Protein AF-A0A8X6M8C4-F1 (afdb_monomer)

Secondary structure (DSSP, 8-state):
--HHHHHHHHHHHHHTT--TTS-HHHHHHHHHHHHHHHHHHHHHHHHHHHHHHHHHHHHHHHHHHHHHHHHHHHHHHHHHHHHHHHHHHHHHHHHHHHHHHHHHHHHHHHHHHTT-GGGTTS-HHHHHHHHHHHHHHHHHHHHHHHHHHHHHHHHHHHHHS--GGG----HHHHHHHHHHHHHHHHHHHHHHHHHHHHHHHHHHHHHHHHHHHHHHHHHHHHHHHHHHHHHHHHHHHHHHHGGG-TTSHHHHHHHHTTHHHHHHHHHHHHHHHHHHHHHHHHHHHHHHHHHHHHHHHHHHHHHHHHHHHHHHHHHHHHHHHHHHHHHHHHHHHHHHHHHHHHHHHHHHHTTTGGGTSS-------HHHHHHHHHHHHHHHHHHHHHHHHHHHHHHHHHHHHHHHHHHHHHHHHHHHHHHHHHHHHHHHHHHHHHHHHHHHHHHHHHHHHHHHHHHHHHHHHHHHHHHHHHHHHHHHHHHHHHHHHHHHHHHHHHHHHHHT--------------PPP--PPPPP-

Solvent-accessible surface area (backbone atoms only — not comparable to full-atom values): 29211 Å² total; per-residue (Å²): 132,65,68,64,63,55,51,51,52,47,49,51,31,53,75,73,72,43,72,76,82,55,58,64,78,61,48,50,55,54,54,50,50,53,49,53,53,50,50,53,49,51,53,50,52,49,52,52,49,53,52,50,52,49,52,54,52,50,52,52,48,54,51,50,52,52,52,50,53,50,52,55,53,48,52,56,50,50,54,50,51,53,55,50,51,51,51,50,50,50,50,50,52,53,50,49,52,53,50,49,50,52,52,47,52,52,50,42,50,54,38,44,74,73,68,44,59,91,46,54,89,46,55,69,70,54,39,51,51,50,52,51,52,52,49,52,53,51,48,53,50,50,52,51,51,51,50,49,50,50,52,52,51,47,53,52,46,59,71,72,68,64,56,88,85,64,80,64,75,53,69,62,62,56,51,50,54,52,50,53,51,53,53,53,55,49,51,53,50,49,53,51,51,54,51,50,51,53,52,50,52,56,52,50,54,53,53,52,51,51,51,50,54,51,54,50,51,54,50,53,51,52,52,50,51,53,51,51,51,51,50,52,54,49,52,54,51,51,56,66,66,41,80,81,54,90,83,65,52,69,62,58,46,49,61,70,70,42,53,57,56,52,50,51,49,52,50,50,54,49,51,52,51,51,50,52,50,53,50,51,51,55,48,51,51,51,55,50,53,51,51,50,53,52,51,51,53,53,50,55,47,51,51,53,51,50,52,52,50,52,50,53,49,52,53,52,50,53,52,49,53,52,50,51,52,49,50,54,51,47,54,50,47,54,54,49,50,52,51,48,50,53,50,56,45,49,70,58,40,76,74,50,61,90,72,64,80,81,69,80,80,90,68,95,50,74,70,59,59,52,52,55,50,51,52,50,52,51,53,49,52,51,50,54,51,49,53,51,50,51,52,52,51,51,53,51,51,52,52,50,50,55,50,54,48,53,51,50,52,52,51,51,52,52,50,53,50,53,54,47,52,54,51,53,52,50,51,52,50,54,48,52,52,51,53,52,50,50,52,52,51,52,51,51,53,51,52,54,49,50,52,49,52,54,49,52,53,51,50,51,52,50,53,50,50,52,50,52,51,52,49,55,50,50,56,49,51,50,51,53,50,51,52,50,52,54,48,51,51,52,53,52,50,51,51,53,57,59,71,71,54,77,96,74,83,88,84,86,87,81,92,76,90,81,86,84,81,88,82,84,80,84,87,81,132

InterPro domains:
  IPR052825 Coiled-coil domain-containing protein Prefoldin subunit beta-like [PTHR34479] (3-333)

Organism: NCBI:txid2747483

Sequence (525 aa):
MNEDEWDEILQRFREEGLDPNLPDDRKLLYVWRWLVDAETNCISLRHQLDKLSRRQSDELEEIRSCMEQMCNAWEVKVSKLEEENKRFQEQLNFSGQNSGKIVSQEINQMVIEEGLSDIVDLGVIEQFSYLLDMRTRLQTKLEQETALRRKCEQLIRISSNLPDCLKLSSPYIQRILDRQKDEYEEEIRHQQETMKHVKEQLKQVHEDELQRLTAENDRLSSELSKLSQKLQELVTHVAKQQEKDTTCLPWVQHILDGNHENEMKSLKEEVERLKNYCQEQQKQIREQCETVRILERTNKQLEIDNETLAFKLSESLAQFDELEDQLRREATRVRRESLYNKIASKESNAKNINKILDNRPNTQDPAFGDQVKQLKEESSTLKEQLESVQQQLEIMSMKYQQHKERYREKIYRLRDLQDQEHREWKERFENCDKELAILRDMLSREQEWRVQVEADCRKLKNDNQMLKNGILEKEKNERDNQYEVSAIQRDVEKLKSATSRPPTTTSSPSRRHSVWPVISYPKKW

Nearest PDB structures (foldseek):
  3ja6-assembly1_I  TM=2.846E-01  e=4.404E+00  Escherichia coli

Mean predicted aligned error: 22.0 Å

Radius of gyration: 56.9 Å; Cα contacts (8 Å, |Δi|>4): 26; chains: 1; bounding box: 124×78×182 Å

pLDDT: mean 82.66, std 15.98, range [33.78, 97.75]

Structure (mmCIF, N/CA/C/O backbone):
data_AF-A0A8X6M8C4-F1
#
_entry.id   AF-A0A8X6M8C4-F1
#
loop_
_atom_site.group_PDB
_atom_site.id
_atom_site.type_symbol
_atom_site.label_atom_id
_atom_site.label_alt_id
_atom_site.label_comp_id
_atom_site.label_asym_id
_atom_site.label_entity_id
_atom_site.label_seq_id
_atom_site.pdbx_PDB_ins_code
_atom_site.Cartn_x
_atom_site.Cartn_y
_atom_site.Cartn_z
_atom_site.occupancy
_atom_site.B_iso_or_equiv
_atom_site.auth_seq_id
_atom_site.auth_comp_id
_atom_site.auth_asym_id
_atom_site.auth_atom_id
_atom_site.pdbx_PDB_model_num
ATOM 1 N N . MET A 1 1 ? 39.077 9.158 -59.343 1.00 49.88 1 MET A N 1
ATOM 2 C CA . MET A 1 1 ? 38.171 10.201 -58.830 1.00 49.88 1 MET A CA 1
ATOM 3 C C . MET A 1 1 ? 36.790 9.753 -59.232 1.00 49.88 1 MET A C 1
ATOM 5 O O . MET A 1 1 ? 36.618 9.460 -60.409 1.00 49.88 1 MET A O 1
ATOM 9 N N . ASN A 1 2 ? 35.910 9.526 -58.259 1.00 55.56 2 ASN A N 1
ATOM 10 C CA . ASN A 1 2 ? 34.570 9.010 -58.525 1.00 55.56 2 ASN A CA 1
ATOM 11 C C . ASN A 1 2 ? 33.820 10.042 -59.372 1.00 55.56 2 ASN A C 1
ATOM 13 O O . ASN A 1 2 ? 33.801 11.214 -59.002 1.00 55.56 2 ASN A O 1
ATOM 17 N N . GLU A 1 3 ? 33.242 9.623 -60.501 1.00 69.06 3 GLU A N 1
ATOM 18 C CA . GLU A 1 3 ? 32.395 10.487 -61.344 1.00 69.06 3 GL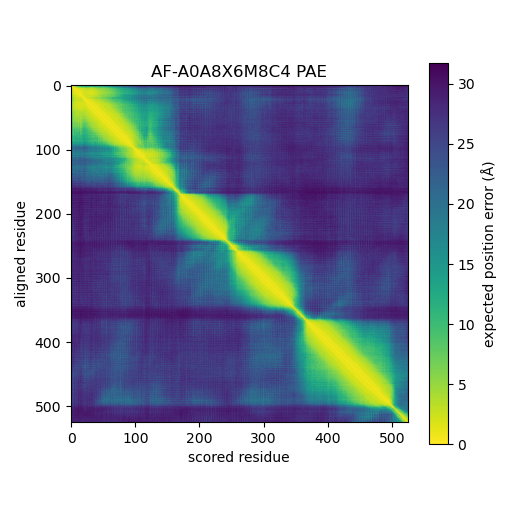U A CA 1
ATOM 19 C C . GLU A 1 3 ? 31.280 11.150 -60.507 1.00 69.06 3 GLU A C 1
ATOM 21 O O . GLU A 1 3 ? 30.961 12.318 -60.719 1.00 69.06 3 GLU A O 1
ATOM 26 N N . ASP A 1 4 ? 30.835 10.462 -59.451 1.00 78.12 4 ASP A N 1
ATOM 27 C CA . ASP A 1 4 ? 29.847 10.916 -58.470 1.00 78.12 4 ASP A CA 1
ATOM 28 C C . ASP A 1 4 ? 30.204 12.249 -57.776 1.00 78.12 4 ASP A C 1
ATOM 30 O O . ASP A 1 4 ? 29.353 13.127 -57.651 1.00 78.12 4 ASP A O 1
ATOM 34 N N . GLU A 1 5 ? 31.461 12.456 -57.357 1.00 85.75 5 GLU A N 1
ATOM 35 C CA . GLU A 1 5 ? 31.873 13.688 -56.652 1.00 85.75 5 GLU A CA 1
ATOM 36 C C . GLU A 1 5 ? 31.852 14.903 -57.587 1.00 85.75 5 GLU A C 1
ATOM 38 O O . GLU A 1 5 ? 31.554 16.031 -57.186 1.00 85.75 5 GLU A O 1
ATOM 43 N N . TRP A 1 6 ? 32.177 14.675 -58.860 1.00 86.69 6 TRP A N 1
ATOM 44 C CA . TRP A 1 6 ? 32.171 15.724 -59.869 1.00 86.69 6 TRP A CA 1
ATOM 45 C C . TRP A 1 6 ? 30.744 16.107 -60.261 1.00 86.69 6 TRP A C 1
ATOM 47 O O . TRP A 1 6 ? 30.437 17.296 -60.384 1.00 86.69 6 TRP A O 1
ATOM 57 N N . ASP A 1 7 ? 29.859 15.120 -60.386 1.00 90.88 7 ASP A N 1
ATOM 58 C CA . ASP A 1 7 ? 28.442 15.345 -60.652 1.00 90.88 7 ASP A CA 1
ATOM 59 C C . ASP A 1 7 ? 27.751 16.096 -59.506 1.00 90.88 7 ASP A C 1
ATOM 61 O O . ASP A 1 7 ? 26.951 16.996 -59.776 1.00 90.88 7 ASP A O 1
ATOM 65 N N . GLU A 1 8 ? 28.107 15.821 -58.247 1.00 91.81 8 GLU A N 1
ATOM 66 C CA . GLU A 1 8 ? 27.631 16.577 -57.079 1.00 91.81 8 GLU A CA 1
ATOM 67 C C . GLU A 1 8 ? 28.082 18.041 -57.104 1.00 91.81 8 GLU A C 1
ATOM 69 O O . GLU A 1 8 ? 27.281 18.950 -56.859 1.00 91.81 8 GLU A O 1
ATOM 74 N N . ILE A 1 9 ? 29.346 18.302 -57.454 1.00 92.50 9 ILE A N 1
ATOM 75 C CA . ILE A 1 9 ? 29.844 19.673 -57.607 1.00 92.50 9 ILE A CA 1
ATOM 76 C C . ILE A 1 9 ? 29.062 20.373 -58.722 1.00 92.50 9 ILE A C 1
ATOM 78 O O . ILE A 1 9 ? 28.508 21.447 -58.496 1.00 92.50 9 ILE A O 1
ATOM 82 N N . LEU A 1 10 ? 28.946 19.767 -59.907 1.00 92.81 10 LEU A N 1
ATOM 83 C CA . LEU A 1 10 ? 28.202 20.357 -61.025 1.00 92.81 10 LEU A CA 1
ATOM 84 C C . LEU A 1 10 ? 26.720 20.579 -60.692 1.00 92.81 10 LEU A C 1
ATOM 86 O O . LEU A 1 10 ? 26.132 21.569 -61.132 1.00 92.81 10 LEU A O 1
ATOM 90 N N . GLN A 1 11 ? 26.118 19.686 -59.910 1.00 94.31 11 GLN A N 1
ATOM 91 C CA . GLN A 1 11 ? 24.755 19.823 -59.415 1.00 94.31 11 GLN A CA 1
ATOM 92 C C . GLN A 1 11 ? 24.616 21.034 -58.488 1.00 94.31 11 GLN A C 1
ATOM 94 O O . GLN A 1 11 ? 23.728 21.859 -58.699 1.00 94.31 11 GLN A O 1
ATOM 99 N N . ARG A 1 12 ? 25.544 21.217 -57.547 1.00 94.69 12 ARG A N 1
ATOM 100 C CA . ARG A 1 12 ? 25.562 22.381 -56.655 1.00 94.69 12 ARG A CA 1
ATOM 101 C C . ARG A 1 12 ? 25.794 23.698 -57.401 1.00 94.69 12 ARG A C 1
ATOM 103 O O . ARG A 1 12 ? 25.181 24.709 -57.071 1.00 94.69 12 ARG A O 1
ATOM 110 N N . PHE A 1 13 ? 26.607 23.691 -58.462 1.00 95.75 13 PHE A N 1
ATOM 111 C CA . PHE A 1 13 ? 26.746 24.849 -59.359 1.00 95.75 13 PHE A CA 1
ATOM 112 C C . PHE A 1 13 ? 25.403 25.224 -59.997 1.00 95.75 13 PHE A C 1
ATOM 114 O O . PHE A 1 13 ? 25.041 26.400 -60.002 1.00 95.75 13 PHE A O 1
ATOM 121 N N . ARG A 1 14 ? 24.637 24.234 -60.483 1.00 95.88 14 ARG A N 1
ATOM 122 C CA . ARG A 1 14 ? 23.291 24.467 -61.032 1.00 95.88 14 ARG A CA 1
ATOM 123 C C . ARG A 1 14 ? 22.335 25.030 -59.979 1.00 95.88 14 ARG A C 1
ATOM 125 O O . ARG A 1 14 ? 21.575 25.942 -60.291 1.00 95.88 14 ARG A O 1
ATOM 132 N N . GLU A 1 15 ? 22.389 24.517 -58.753 1.00 96.00 15 GLU A N 1
ATOM 133 C CA . GLU A 1 15 ? 21.540 24.962 -57.638 1.00 96.00 15 GLU A CA 1
ATOM 134 C C . GLU A 1 15 ? 21.829 26.404 -57.209 1.00 96.00 15 GLU A C 1
ATOM 136 O O . GLU A 1 15 ? 20.904 27.151 -56.894 1.00 96.00 15 GLU A O 1
ATOM 141 N N . GLU A 1 16 ? 23.089 26.834 -57.274 1.00 94.81 16 GLU A N 1
ATOM 142 C CA . GLU A 1 16 ? 23.485 28.218 -56.990 1.00 94.81 16 GLU A CA 1
ATOM 143 C C . GLU A 1 16 ? 23.365 29.159 -58.203 1.00 94.81 16 GLU A C 1
ATOM 145 O O . GLU A 1 16 ? 23.693 30.344 -58.110 1.00 94.81 16 GLU A O 1
ATOM 150 N N . GLY A 1 17 ? 22.873 28.660 -59.344 1.00 95.69 17 GLY A N 1
ATOM 151 C CA . GLY A 1 17 ? 22.690 29.444 -60.568 1.00 95.69 17 GLY A CA 1
ATOM 152 C C . GLY A 1 17 ? 24.000 29.815 -61.276 1.00 95.69 17 GLY A C 1
ATOM 153 O O . GLY A 1 17 ? 24.044 30.801 -62.014 1.00 95.69 17 GLY A O 1
ATOM 154 N N . LEU A 1 18 ? 25.069 29.052 -61.047 1.00 95.12 18 LEU A N 1
ATOM 155 C CA . LEU A 1 18 ? 26.379 29.224 -61.672 1.00 95.12 18 LEU A CA 1
ATOM 156 C C . LEU A 1 18 ? 26.489 28.364 -62.943 1.00 95.12 18 LEU A C 1
ATOM 158 O O . LEU A 1 18 ? 25.994 27.239 -62.989 1.00 95.12 18 LEU A O 1
ATOM 162 N N . ASP A 1 19 ? 27.162 28.874 -63.980 1.00 94.25 19 ASP A N 1
ATOM 163 C CA . ASP A 1 19 ? 27.340 28.146 -65.246 1.00 94.25 19 ASP A CA 1
ATOM 164 C C . ASP A 1 19 ? 28.272 26.922 -65.065 1.00 94.25 19 ASP A C 1
ATOM 166 O O . ASP A 1 19 ? 29.453 27.092 -64.734 1.00 94.25 19 ASP A O 1
ATOM 170 N N . PRO A 1 20 ? 27.795 25.684 -65.317 1.00 92.12 20 PRO A N 1
ATOM 171 C CA . PRO A 1 20 ? 28.604 24.470 -65.205 1.00 92.12 20 PRO A CA 1
ATOM 172 C C . PRO A 1 20 ? 29.769 24.408 -66.202 1.00 92.12 20 PRO A C 1
ATOM 174 O O . PRO A 1 20 ? 30.686 23.609 -66.014 1.00 92.12 20 PRO A O 1
ATOM 177 N N . ASN A 1 21 ? 29.762 25.231 -67.255 1.00 93.75 21 ASN A N 1
ATOM 178 C CA . ASN A 1 21 ? 30.803 25.260 -68.287 1.00 93.75 21 ASN A CA 1
ATOM 179 C C . ASN A 1 21 ? 31.911 26.291 -68.018 1.00 93.75 21 ASN A C 1
ATOM 181 O O . ASN A 1 21 ? 32.753 26.532 -68.885 1.00 93.75 21 ASN A O 1
ATOM 185 N N . LEU A 1 22 ? 31.941 26.899 -66.827 1.00 92.75 22 LEU A N 1
ATOM 186 C CA . LEU A 1 22 ? 33.013 27.815 -66.437 1.00 92.75 22 LEU A CA 1
ATOM 187 C C . LEU A 1 22 ? 34.406 27.155 -66.539 1.00 92.75 22 LEU A C 1
ATOM 189 O O . LEU A 1 22 ? 34.534 25.962 -66.244 1.00 92.75 22 LEU A O 1
ATOM 193 N N . PRO A 1 23 ? 35.460 27.926 -66.884 1.00 94.50 23 PRO A N 1
ATOM 194 C CA . PRO A 1 23 ? 36.840 27.457 -66.790 1.00 94.50 23 PRO A CA 1
ATOM 195 C C . PRO A 1 23 ? 37.163 26.979 -65.372 1.00 94.50 23 PRO A C 1
ATOM 197 O O . PRO A 1 23 ? 36.704 27.586 -64.397 1.00 94.50 23 PRO A O 1
ATOM 200 N N . ASP A 1 24 ? 37.984 25.939 -65.251 1.00 92.38 24 ASP A N 1
ATOM 201 C CA . ASP A 1 24 ? 38.267 25.283 -63.968 1.00 92.38 24 ASP A CA 1
ATOM 202 C C . ASP A 1 24 ? 38.827 26.249 -62.912 1.00 92.38 24 ASP A C 1
ATOM 204 O O . ASP A 1 24 ? 38.410 26.199 -61.756 1.00 92.38 24 ASP A O 1
ATOM 208 N N . ASP A 1 25 ? 39.644 27.228 -63.315 1.00 93.69 25 ASP A N 1
ATOM 209 C CA . ASP A 1 25 ? 40.173 28.271 -62.422 1.00 93.69 25 ASP A CA 1
ATOM 210 C C . ASP A 1 25 ? 39.065 29.096 -61.745 1.00 93.69 25 ASP A C 1
ATOM 212 O O . ASP A 1 25 ? 39.191 29.524 -60.597 1.00 93.69 25 ASP A O 1
ATOM 216 N N . ARG A 1 26 ? 37.949 29.330 -62.450 1.00 92.56 26 ARG A N 1
ATOM 217 C CA . ARG A 1 26 ? 36.786 30.046 -61.907 1.00 92.56 26 ARG A CA 1
ATOM 218 C C . ARG A 1 26 ? 35.949 29.138 -61.020 1.00 92.56 26 ARG A C 1
ATOM 220 O O . ARG A 1 26 ? 35.505 29.595 -59.971 1.00 92.56 26 ARG A O 1
ATOM 227 N N . LYS A 1 27 ? 35.761 27.871 -61.403 1.00 92.62 27 LYS A N 1
ATOM 228 C CA . LYS A 1 27 ? 35.051 26.880 -60.578 1.00 92.62 27 LYS A CA 1
ATOM 229 C C . LYS A 1 27 ? 35.750 26.667 -59.239 1.00 92.62 27 LYS A C 1
ATOM 231 O O . LYS A 1 27 ? 35.093 26.662 -58.201 1.00 92.62 27 LYS A O 1
ATOM 236 N N . LEU A 1 28 ? 37.079 26.584 -59.256 1.00 94.69 28 LEU A N 1
ATOM 237 C CA . LEU A 1 28 ? 37.895 26.395 -58.063 1.00 94.69 28 LEU A CA 1
ATOM 238 C C . LEU A 1 28 ? 37.672 27.502 -57.021 1.00 94.69 28 LEU A C 1
ATOM 240 O O . LEU A 1 28 ? 37.612 27.206 -55.833 1.00 94.69 28 LEU A O 1
ATOM 244 N N . LEU A 1 29 ? 37.475 28.757 -57.445 1.00 95.56 29 LEU A N 1
ATOM 245 C CA . LEU A 1 29 ? 37.179 29.868 -56.530 1.00 95.56 29 LEU A CA 1
ATOM 246 C C . LEU A 1 29 ? 35.836 29.700 -55.802 1.00 95.56 29 LEU A C 1
ATOM 248 O O . LEU A 1 29 ? 35.748 30.009 -54.614 1.00 95.56 29 LEU A O 1
ATOM 252 N N . TYR A 1 30 ? 34.797 29.211 -56.488 1.00 95.38 30 TYR A N 1
ATOM 253 C CA . TYR A 1 30 ? 33.492 28.956 -55.865 1.00 95.38 30 TYR A CA 1
ATOM 254 C C . TYR A 1 30 ? 33.553 27.767 -54.911 1.00 95.38 30 TYR A C 1
ATOM 256 O O . TYR A 1 30 ? 33.096 27.879 -53.777 1.00 95.38 30 TYR A O 1
ATOM 264 N N . VAL A 1 31 ? 34.194 26.672 -55.328 1.00 95.44 31 VAL A N 1
ATOM 265 C CA . VAL A 1 31 ? 34.396 25.496 -54.469 1.00 95.44 31 VAL A CA 1
ATOM 266 C C . VAL A 1 31 ? 35.203 25.867 -53.223 1.00 95.44 31 VAL A C 1
ATOM 268 O O . VAL A 1 31 ? 34.833 25.480 -52.118 1.00 95.44 31 VAL A O 1
ATOM 271 N N . TRP A 1 32 ? 36.256 26.678 -53.370 1.00 96.56 32 TRP A N 1
ATOM 272 C CA . TRP A 1 32 ? 37.029 27.188 -52.237 1.00 96.56 32 TRP A CA 1
ATOM 273 C C . TRP A 1 32 ? 36.177 28.039 -51.294 1.00 96.56 32 TRP A C 1
ATOM 275 O O . TRP A 1 32 ? 36.243 27.869 -50.079 1.00 96.56 32 TRP A O 1
ATOM 285 N N . ARG A 1 33 ? 35.330 28.924 -51.831 1.00 97.25 33 ARG A N 1
ATOM 286 C CA . ARG A 1 33 ? 34.402 29.711 -51.013 1.00 97.25 33 ARG A CA 1
ATOM 287 C C . ARG A 1 33 ? 33.429 28.813 -50.246 1.00 97.25 33 ARG A C 1
ATOM 289 O O . ARG A 1 33 ? 33.268 29.011 -49.049 1.00 97.25 33 ARG A O 1
ATOM 296 N N . TRP A 1 34 ? 32.836 27.808 -50.891 1.00 96.00 34 TRP A N 1
ATOM 297 C CA . TRP A 1 34 ? 31.955 26.853 -50.212 1.00 96.00 34 TRP A CA 1
ATOM 298 C C . TRP A 1 34 ? 32.667 26.070 -49.120 1.00 96.00 34 TRP A C 1
ATOM 300 O O . TRP A 1 34 ? 32.068 25.821 -48.077 1.00 96.00 34 TRP A O 1
ATOM 310 N N . LEU A 1 35 ? 33.927 25.693 -49.346 1.00 95.75 35 LEU A N 1
ATOM 311 C CA . LEU A 1 35 ? 34.750 25.027 -48.343 1.00 95.75 35 LEU A CA 1
ATOM 312 C C . LEU A 1 35 ? 34.944 25.928 -47.115 1.00 95.75 35 LEU A C 1
ATOM 314 O O . LEU A 1 35 ? 34.707 25.483 -45.997 1.00 95.75 35 LEU A O 1
ATOM 318 N N . VAL A 1 36 ? 35.307 27.198 -47.320 1.00 97.19 36 VAL A N 1
ATOM 319 C CA . VAL A 1 36 ? 35.497 28.178 -46.235 1.00 97.19 36 VAL A CA 1
ATOM 320 C C . VAL A 1 36 ? 34.183 28.473 -45.501 1.00 97.19 36 VAL A C 1
ATOM 322 O O . VAL A 1 36 ? 34.164 28.548 -44.270 1.00 97.19 36 VAL A O 1
ATOM 325 N N . ASP A 1 37 ? 33.069 28.600 -46.226 1.00 96.75 37 ASP A N 1
ATOM 326 C CA . ASP A 1 37 ? 31.739 28.794 -45.638 1.00 96.75 37 ASP A CA 1
ATOM 327 C C . ASP A 1 37 ? 31.329 27.563 -44.808 1.00 96.75 37 ASP A C 1
ATOM 329 O O . ASP A 1 37 ? 30.840 27.695 -43.684 1.00 96.75 37 ASP A O 1
ATOM 333 N N . ALA A 1 38 ? 31.576 26.354 -45.321 1.00 95.44 38 ALA A N 1
ATOM 334 C CA . ALA A 1 38 ? 31.324 25.106 -44.608 1.00 95.44 38 ALA A CA 1
ATOM 335 C C . ALA A 1 38 ? 32.206 24.972 -43.358 1.00 95.44 38 ALA A C 1
ATOM 337 O O . ALA A 1 38 ? 31.701 24.604 -42.300 1.00 95.44 38 ALA A O 1
ATOM 338 N N . GLU A 1 39 ? 33.491 25.322 -43.441 1.00 96.94 39 GLU A N 1
ATOM 339 C CA . GLU A 1 39 ? 34.407 25.336 -42.297 1.00 96.94 39 GLU A CA 1
ATOM 340 C C . GLU A 1 39 ? 33.929 26.319 -41.219 1.00 96.94 39 GLU A C 1
ATOM 342 O O . GLU A 1 39 ? 33.811 25.954 -40.048 1.00 96.94 39 GLU A O 1
ATOM 347 N N . THR A 1 40 ? 33.554 27.536 -41.618 1.00 96.62 40 THR A N 1
ATOM 348 C CA . THR A 1 40 ? 33.015 28.560 -40.710 1.00 96.62 40 THR A CA 1
ATOM 349 C C . THR A 1 40 ? 31.722 28.084 -40.039 1.00 96.62 40 THR A C 1
ATOM 351 O O . THR A 1 40 ? 31.548 28.247 -38.827 1.00 96.62 40 THR A O 1
ATOM 354 N N . ASN A 1 41 ? 30.833 27.434 -40.795 1.00 96.50 41 ASN A N 1
ATOM 355 C CA . ASN A 1 41 ? 29.603 26.843 -40.269 1.00 96.50 41 ASN A CA 1
ATOM 356 C C . ASN A 1 41 ? 29.891 25.703 -39.285 1.00 96.50 41 ASN A C 1
ATOM 358 O O . ASN A 1 41 ? 29.293 25.668 -38.211 1.00 96.50 41 ASN A O 1
ATOM 362 N N . CYS A 1 42 ? 30.837 24.813 -39.593 1.00 96.00 42 CYS A N 1
ATOM 363 C CA . CYS A 1 42 ? 31.264 23.741 -38.694 1.00 96.00 42 CYS A CA 1
ATOM 364 C C . CYS A 1 42 ? 31.842 24.290 -37.382 1.00 96.00 42 CYS A C 1
ATOM 366 O O . CYS A 1 42 ? 31.505 23.790 -36.309 1.00 96.00 42 CYS A O 1
ATOM 368 N N . ILE A 1 43 ? 32.660 25.346 -37.439 1.00 96.62 43 ILE A N 1
ATOM 369 C CA . ILE A 1 43 ? 33.202 26.017 -36.247 1.00 96.62 43 ILE A CA 1
ATOM 370 C C . ILE A 1 43 ? 32.071 26.633 -35.410 1.00 96.62 43 ILE A C 1
ATOM 372 O O . ILE A 1 43 ? 32.034 26.454 -34.191 1.00 96.62 43 ILE A O 1
ATOM 376 N N . SER A 1 44 ? 31.122 27.318 -36.054 1.00 96.31 44 SER A N 1
ATOM 377 C CA . SER A 1 44 ? 29.961 27.922 -35.385 1.00 96.31 44 SER A CA 1
ATOM 378 C C . SER A 1 44 ? 29.073 26.870 -34.713 1.00 96.31 44 SER A C 1
ATOM 380 O O . SER A 1 44 ? 28.738 27.002 -33.534 1.00 96.31 44 SER A O 1
ATOM 382 N N . LEU A 1 45 ? 28.749 25.784 -35.421 1.00 94.19 45 LEU A N 1
ATOM 383 C CA . LEU A 1 45 ? 27.963 24.671 -34.887 1.00 94.19 45 LEU A CA 1
ATOM 384 C C . LEU A 1 45 ? 28.679 23.980 -33.726 1.00 94.19 45 LEU A C 1
ATOM 386 O O . LEU A 1 45 ? 28.045 23.680 -32.717 1.00 94.19 45 LEU A O 1
ATOM 390 N N . ARG A 1 46 ? 30.000 23.793 -33.816 1.00 95.38 46 ARG A N 1
ATOM 391 C CA . ARG A 1 46 ? 30.803 23.256 -32.711 1.00 95.38 46 ARG A CA 1
ATOM 392 C C . ARG A 1 46 ? 30.726 24.152 -31.477 1.00 95.38 46 ARG A C 1
ATOM 394 O O . ARG A 1 46 ? 30.498 23.654 -30.382 1.00 95.38 46 ARG A O 1
ATOM 401 N N . HIS A 1 47 ? 30.823 25.470 -31.648 1.00 96.75 47 HIS A N 1
ATOM 402 C CA . HIS A 1 47 ? 30.674 26.411 -30.539 1.00 96.75 47 HIS A CA 1
ATOM 403 C C . HIS A 1 47 ? 29.264 26.384 -29.920 1.00 96.75 47 HIS A C 1
ATOM 405 O O . HIS A 1 47 ? 29.116 26.476 -28.700 1.00 96.75 47 HIS A O 1
ATOM 411 N N . GLN A 1 48 ? 28.216 26.235 -30.739 1.00 95.00 48 GLN A N 1
ATOM 412 C CA . GLN A 1 48 ? 26.844 26.070 -30.247 1.00 95.00 48 GLN A CA 1
ATOM 413 C C . GLN A 1 48 ? 26.668 24.760 -29.473 1.00 95.00 48 GLN A C 1
ATOM 415 O O . GLN A 1 48 ? 26.051 24.771 -28.408 1.00 95.00 48 GLN A O 1
ATOM 420 N N . LEU A 1 49 ? 27.246 23.662 -29.967 1.00 92.06 49 LEU A N 1
ATOM 421 C CA . LEU A 1 49 ? 27.247 22.366 -29.294 1.00 92.06 49 LEU A CA 1
ATOM 422 C C . LEU A 1 49 ? 27.961 22.450 -27.937 1.00 92.06 49 LEU A C 1
ATOM 424 O O . LEU A 1 49 ? 27.401 22.026 -26.929 1.00 92.06 49 LEU A O 1
ATOM 428 N N . ASP A 1 50 ? 29.133 23.087 -27.883 1.00 95.62 50 ASP A N 1
ATOM 429 C CA . ASP A 1 50 ? 29.869 23.315 -26.635 1.00 95.62 50 ASP A CA 1
ATOM 430 C C . ASP A 1 50 ? 29.051 24.160 -25.645 1.00 95.62 50 ASP A C 1
ATOM 432 O O . ASP A 1 50 ? 29.022 23.883 -24.445 1.00 95.62 50 ASP A O 1
ATOM 436 N N . LYS A 1 51 ? 28.344 25.187 -26.132 1.00 96.44 51 LYS A N 1
ATOM 437 C CA . LYS A 1 51 ? 27.473 26.029 -25.301 1.00 96.44 51 LYS A CA 1
ATOM 438 C C . LYS A 1 51 ? 26.279 25.252 -24.743 1.00 96.44 51 LYS A C 1
ATOM 440 O O . LYS A 1 51 ? 25.925 25.457 -23.584 1.00 96.44 51 LYS A O 1
ATOM 445 N N . LEU A 1 52 ? 25.657 24.388 -25.546 1.00 91.44 52 LEU A N 1
ATOM 446 C CA . LEU A 1 52 ? 24.568 23.517 -25.097 1.00 91.44 52 LEU A CA 1
ATOM 447 C C . LEU A 1 52 ? 25.064 22.482 -24.086 1.00 91.44 52 LEU A C 1
ATOM 449 O O . LEU A 1 52 ? 24.428 22.306 -23.054 1.00 91.44 52 LEU A O 1
ATOM 453 N N . SER A 1 53 ? 26.225 21.872 -24.330 1.00 90.12 53 SER A N 1
ATOM 454 C CA . SER A 1 53 ? 26.839 20.919 -23.402 1.00 90.12 53 SER A CA 1
ATOM 455 C C . SER A 1 53 ? 27.154 21.558 -22.045 1.00 90.12 53 SER A C 1
ATOM 457 O O . SER A 1 53 ? 26.864 20.958 -21.013 1.00 90.12 53 SER A O 1
ATOM 459 N N . ARG A 1 54 ? 27.663 22.799 -22.024 1.00 95.31 54 ARG A N 1
ATOM 460 C CA . ARG A 1 54 ? 27.866 23.549 -20.771 1.00 95.31 54 ARG A CA 1
ATOM 461 C C . ARG A 1 54 ? 26.553 23.820 -20.044 1.00 95.31 54 ARG A C 1
ATOM 463 O O . ARG A 1 54 ? 26.464 23.510 -18.867 1.00 95.31 54 ARG A O 1
ATOM 470 N N . ARG A 1 55 ? 25.521 24.302 -20.748 1.00 89.44 55 ARG A N 1
ATOM 471 C CA . ARG A 1 55 ? 24.192 24.526 -20.148 1.00 89.44 55 ARG A CA 1
ATOM 472 C C . ARG A 1 55 ? 23.608 23.254 -19.545 1.00 89.44 55 ARG A C 1
ATOM 474 O O . ARG A 1 55 ? 23.134 23.285 -18.422 1.00 89.44 55 ARG A O 1
ATOM 481 N N . GLN A 1 56 ? 23.693 22.138 -20.264 1.00 82.62 56 GLN A N 1
ATOM 482 C CA . GLN A 1 56 ? 23.243 20.846 -19.756 1.00 82.62 56 GLN A CA 1
ATOM 483 C C . GLN A 1 56 ? 24.043 20.418 -18.515 1.00 82.62 56 GLN A C 1
ATOM 485 O O . GLN A 1 56 ? 23.475 19.874 -17.574 1.00 82.62 56 GLN A O 1
ATOM 490 N N . SER A 1 57 ? 25.357 20.661 -18.495 1.00 90.88 57 SER A N 1
ATOM 491 C CA . SER A 1 57 ? 26.193 20.393 -17.321 1.00 90.88 57 SER A CA 1
ATOM 492 C C . SER A 1 57 ? 25.791 21.249 -16.117 1.00 90.88 57 SER A C 1
ATOM 494 O O . SER A 1 57 ? 25.760 20.727 -15.004 1.00 90.88 57 SER A O 1
ATOM 496 N N . ASP A 1 58 ? 25.476 22.527 -16.336 1.00 92.69 58 ASP A N 1
ATOM 497 C CA . ASP A 1 58 ? 25.029 23.454 -15.292 1.00 92.69 58 ASP A CA 1
ATOM 498 C C . ASP A 1 58 ? 23.653 23.033 -14.739 1.00 92.69 58 ASP A C 1
ATOM 500 O O . ASP A 1 58 ? 23.487 22.909 -13.528 1.00 92.69 58 ASP A O 1
ATOM 504 N N . GLU A 1 59 ? 22.694 22.696 -15.610 1.00 86.19 59 GLU A N 1
ATOM 505 C CA . GLU A 1 59 ? 21.369 22.185 -15.218 1.00 86.19 59 GLU A CA 1
ATOM 506 C C . GLU A 1 59 ? 21.471 20.882 -14.404 1.00 86.19 59 GLU A C 1
ATOM 508 O O . GLU A 1 59 ? 20.772 20.705 -13.405 1.00 86.19 59 GLU A O 1
ATOM 513 N N . LEU A 1 60 ? 22.371 19.967 -14.787 1.00 82.12 60 LEU A N 1
ATOM 514 C CA . LEU A 1 60 ? 22.616 18.741 -14.021 1.00 82.12 60 LEU A CA 1
ATOM 515 C C . LEU A 1 60 ? 23.218 19.025 -12.639 1.00 82.12 60 LEU A C 1
ATOM 517 O O . LEU A 1 60 ? 22.916 18.300 -11.692 1.00 82.12 60 LEU A O 1
ATOM 521 N N . GLU A 1 61 ? 24.057 20.052 -12.509 1.00 95.50 61 GLU A N 1
ATOM 522 C CA . GLU A 1 61 ? 24.611 20.468 -11.219 1.00 95.50 61 GLU A CA 1
ATOM 523 C C . GLU A 1 61 ? 23.540 21.098 -10.318 1.00 95.50 61 GLU A C 1
ATOM 525 O O . GLU A 1 61 ? 23.464 20.773 -9.133 1.00 95.50 61 GLU A O 1
ATOM 530 N N . GLU A 1 62 ? 22.649 21.920 -10.877 1.00 89.69 62 GLU A N 1
ATOM 531 C CA . GLU A 1 62 ? 21.503 22.476 -10.149 1.00 89.69 62 GLU A CA 1
ATOM 532 C C . GLU A 1 62 ? 20.560 21.374 -9.642 1.00 89.69 62 GLU A C 1
ATOM 534 O O . GLU A 1 62 ? 20.151 21.392 -8.477 1.00 89.69 62 GLU A O 1
ATOM 539 N N . ILE A 1 63 ? 20.263 20.373 -10.482 1.00 80.19 63 ILE A N 1
ATOM 540 C CA . ILE A 1 63 ? 19.457 19.210 -10.086 1.00 80.19 63 ILE A CA 1
ATOM 541 C C . ILE A 1 63 ? 20.152 18.432 -8.963 1.00 80.19 63 ILE A C 1
ATOM 543 O O . ILE A 1 63 ? 19.501 18.109 -7.967 1.00 80.19 63 ILE A O 1
ATOM 547 N N . ARG A 1 64 ? 21.464 18.166 -9.075 1.00 86.25 64 ARG A N 1
ATOM 548 C CA . ARG A 1 64 ? 22.242 17.507 -8.010 1.00 86.25 64 ARG A CA 1
ATOM 549 C C . ARG A 1 64 ? 22.158 18.277 -6.692 1.00 86.25 64 ARG A C 1
ATOM 551 O O . ARG A 1 64 ? 21.847 17.675 -5.667 1.00 86.25 64 ARG A O 1
ATOM 558 N N . SER A 1 65 ? 22.353 19.596 -6.727 1.00 93.00 65 SER A N 1
ATOM 559 C CA . SER A 1 65 ? 22.266 20.453 -5.539 1.00 93.00 65 SER A CA 1
ATOM 560 C C . SER A 1 65 ? 20.865 20.443 -4.914 1.00 93.00 65 SER A C 1
ATOM 562 O O . SER A 1 65 ? 20.724 20.357 -3.693 1.00 93.00 65 SER A O 1
ATOM 564 N N . CYS A 1 66 ? 19.808 20.469 -5.732 1.00 88.12 66 CYS A N 1
ATOM 565 C CA . CYS A 1 66 ? 18.427 20.373 -5.256 1.00 88.12 66 CYS A CA 1
ATOM 566 C C . CYS A 1 66 ? 18.138 19.014 -4.594 1.00 88.12 66 CYS A C 1
ATOM 568 O O . CYS A 1 66 ? 17.543 18.966 -3.513 1.00 88.12 66 CYS A O 1
ATOM 570 N N . MET A 1 67 ? 18.596 17.914 -5.201 1.00 75.62 67 MET A N 1
ATOM 571 C CA . MET A 1 67 ? 18.454 16.571 -4.629 1.00 75.62 67 MET A CA 1
ATOM 572 C C . MET A 1 67 ? 19.191 16.447 -3.294 1.00 75.62 67 MET A C 1
ATOM 574 O O . MET A 1 67 ? 18.624 15.918 -2.343 1.00 75.62 67 MET A O 1
ATOM 578 N N . GLU A 1 68 ? 20.408 16.982 -3.188 1.00 93.06 68 GLU A N 1
ATOM 579 C CA . GLU A 1 68 ? 21.180 16.979 -1.942 1.00 93.06 68 GLU A CA 1
ATOM 580 C C . GLU A 1 68 ? 20.462 17.751 -0.822 1.00 93.06 68 GLU A C 1
ATOM 582 O O . GLU A 1 68 ? 20.327 17.251 0.296 1.00 93.06 68 GLU A O 1
ATOM 587 N N . GLN A 1 69 ? 19.914 18.934 -1.120 1.00 90.44 69 GLN A N 1
ATOM 588 C CA . GLN A 1 69 ? 19.110 19.698 -0.158 1.00 90.44 69 GLN A CA 1
ATOM 589 C C . GLN A 1 69 ? 17.870 18.924 0.305 1.00 90.44 69 GLN A C 1
ATOM 591 O O . GLN A 1 69 ? 17.537 18.942 1.492 1.00 90.44 69 GLN A O 1
ATOM 596 N N . MET A 1 70 ? 17.197 18.229 -0.615 1.00 77.31 70 MET A N 1
ATOM 597 C CA . MET A 1 70 ? 16.038 17.403 -0.294 1.00 77.31 70 MET A CA 1
ATOM 598 C C . MET A 1 70 ? 16.430 16.218 0.599 1.00 77.31 70 MET A C 1
ATOM 600 O O . MET A 1 70 ? 15.771 16.004 1.615 1.00 77.31 70 MET A O 1
ATOM 604 N N . CYS A 1 71 ? 17.512 15.500 0.283 1.00 86.38 71 CYS A N 1
ATOM 605 C CA . CYS A 1 71 ? 18.031 14.409 1.115 1.00 86.38 71 CYS A CA 1
ATOM 606 C C . CYS A 1 71 ? 18.353 14.889 2.535 1.00 86.38 71 CYS A C 1
ATOM 608 O O . CYS A 1 71 ? 17.844 14.322 3.498 1.00 86.38 71 CYS A O 1
ATOM 610 N N . ASN A 1 72 ? 19.082 16.000 2.668 1.00 92.75 72 ASN A N 1
ATOM 611 C CA . ASN A 1 72 ? 19.412 16.586 3.969 1.00 92.75 72 ASN A CA 1
ATOM 612 C C . ASN A 1 72 ? 18.152 16.974 4.767 1.00 92.75 72 ASN A C 1
ATOM 614 O O . ASN A 1 72 ? 18.061 16.728 5.971 1.00 92.75 72 ASN A O 1
ATOM 618 N N . ALA A 1 73 ? 17.146 17.563 4.112 1.00 86.38 73 ALA A N 1
ATOM 619 C CA . ALA A 1 73 ? 15.882 17.910 4.761 1.00 86.38 73 ALA A CA 1
ATOM 620 C C . ALA A 1 73 ? 15.102 16.667 5.228 1.00 86.38 73 ALA A C 1
ATOM 622 O O . ALA A 1 73 ? 14.505 16.679 6.310 1.00 86.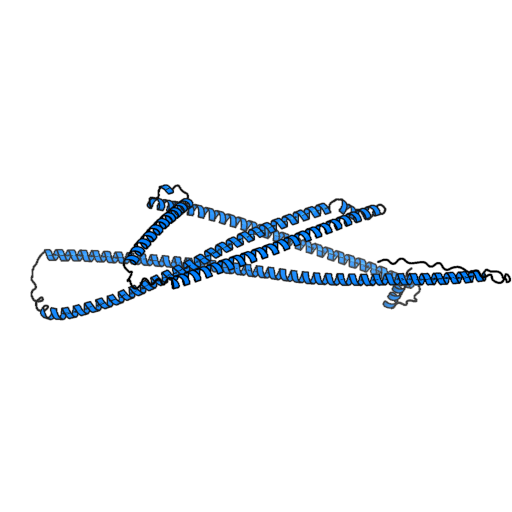38 73 ALA A O 1
ATOM 623 N N . TRP A 1 74 ? 15.120 15.596 4.432 1.00 80.50 74 TRP A N 1
ATOM 624 C CA . TRP A 1 74 ? 14.514 14.314 4.781 1.00 80.50 74 TRP A CA 1
ATOM 625 C C . TRP A 1 74 ? 15.227 13.640 5.952 1.00 80.50 74 TRP A C 1
ATOM 627 O O . TRP A 1 74 ? 14.549 13.235 6.894 1.00 80.50 74 TRP A O 1
ATOM 637 N N . GLU A 1 75 ? 16.558 13.590 5.958 1.00 89.62 75 GLU A N 1
ATOM 638 C CA . GLU A 1 75 ? 17.345 13.042 7.071 1.00 89.62 75 GLU A CA 1
ATOM 639 C C . GLU A 1 75 ? 17.042 13.764 8.388 1.00 89.62 75 GLU A C 1
ATOM 641 O O . GLU A 1 75 ? 16.747 13.128 9.399 1.00 89.62 75 GLU A O 1
ATOM 646 N N . VAL A 1 76 ? 17.003 15.102 8.376 1.00 93.00 76 VAL A N 1
ATOM 647 C CA . VAL A 1 76 ? 16.641 15.892 9.566 1.00 93.00 76 VAL A CA 1
ATOM 648 C C . VAL A 1 76 ? 15.223 15.570 10.047 1.00 93.00 76 VAL A C 1
ATOM 650 O O . VAL A 1 76 ? 14.976 15.513 11.254 1.00 93.00 76 VAL A O 1
ATOM 653 N N . LYS A 1 77 ? 14.271 15.373 9.128 1.00 89.88 77 LYS A N 1
ATOM 654 C CA . LYS A 1 77 ? 12.889 15.022 9.478 1.00 89.88 77 LYS A CA 1
ATOM 655 C C . LYS A 1 77 ? 12.797 13.616 10.075 1.00 89.88 77 LYS A C 1
ATOM 657 O O . LYS A 1 77 ? 12.091 13.444 11.066 1.00 89.88 77 LYS A O 1
ATOM 662 N N . VAL A 1 78 ? 13.510 12.644 9.505 1.00 85.00 78 VAL A N 1
ATOM 663 C CA . VAL A 1 78 ? 13.573 11.267 10.016 1.00 85.00 78 VAL A CA 1
ATOM 664 C C . VAL A 1 78 ? 14.164 11.252 11.424 1.00 85.00 78 VAL A C 1
ATOM 666 O O . VAL A 1 78 ? 13.506 10.753 12.333 1.00 85.00 78 VAL A O 1
ATOM 669 N N . SER A 1 79 ? 15.305 11.910 11.648 1.00 92.94 79 SER A N 1
ATOM 670 C CA . SER A 1 79 ? 15.932 11.990 12.975 1.00 92.94 79 SER A CA 1
ATOM 671 C C . SER A 1 79 ? 15.001 12.591 14.036 1.00 92.94 79 SER A C 1
ATOM 673 O O . SER A 1 79 ? 14.918 12.083 15.151 1.00 92.94 79 SER A O 1
ATOM 675 N N . LYS A 1 80 ? 14.233 13.639 13.696 1.00 91.31 80 LYS A N 1
ATOM 676 C CA . LYS A 1 80 ? 13.237 14.218 14.619 1.00 91.31 80 LYS A CA 1
ATOM 677 C C . LYS A 1 80 ? 12.121 13.235 14.968 1.00 91.31 80 LYS A C 1
ATOM 679 O O . LYS A 1 80 ? 11.743 13.137 16.131 1.00 91.31 80 LYS A O 1
ATOM 684 N N . LEU A 1 81 ? 11.600 12.514 13.975 1.00 83.00 81 LEU A N 1
ATOM 685 C CA . LEU A 1 81 ? 10.552 11.517 14.197 1.00 83.00 81 LEU A CA 1
ATOM 686 C C . LEU A 1 81 ? 11.060 10.344 15.043 1.00 83.00 81 LEU A C 1
ATOM 688 O O . LEU A 1 81 ? 10.329 9.853 15.899 1.00 83.00 81 LEU A O 1
ATOM 692 N N . GLU A 1 82 ? 12.306 9.915 14.851 1.00 87.62 82 GLU A N 1
ATOM 693 C CA . GLU A 1 82 ? 12.936 8.884 15.680 1.00 87.62 82 GLU A CA 1
ATOM 694 C C . GLU A 1 82 ? 13.099 9.341 17.136 1.00 87.62 82 GLU A C 1
ATOM 696 O O . GLU A 1 82 ? 12.772 8.590 18.059 1.00 87.62 82 GLU A O 1
ATOM 701 N N . GLU A 1 83 ? 13.531 10.585 17.362 1.00 93.94 83 GLU A N 1
ATOM 702 C CA . GLU A 1 83 ? 13.617 11.174 18.702 1.00 93.94 83 GLU A CA 1
ATOM 703 C C . GLU A 1 83 ? 12.243 11.295 19.381 1.00 93.94 83 GLU A C 1
ATOM 705 O O . GLU A 1 83 ? 12.105 10.967 20.564 1.00 93.94 83 GLU A O 1
ATOM 710 N N . GLU A 1 84 ? 11.213 11.739 18.656 1.00 89.75 84 GLU A N 1
ATOM 711 C CA . GLU A 1 84 ? 9.839 11.816 19.166 1.00 89.75 84 GLU A CA 1
ATOM 712 C C . GLU A 1 84 ? 9.286 10.430 19.505 1.00 89.75 84 GLU A C 1
ATOM 714 O O . GLU A 1 84 ? 8.742 10.230 20.593 1.00 89.75 84 GLU A O 1
ATOM 719 N N . ASN A 1 85 ? 9.479 9.450 18.622 1.00 83.62 85 ASN A N 1
ATOM 720 C CA . ASN A 1 85 ? 9.045 8.076 18.850 1.00 83.62 85 ASN A CA 1
ATOM 721 C C . ASN A 1 85 ? 9.742 7.470 20.077 1.00 83.62 85 ASN A C 1
ATOM 723 O O . ASN A 1 85 ? 9.095 6.863 20.933 1.00 83.62 85 ASN A O 1
ATOM 727 N N . LYS A 1 86 ? 11.045 7.726 20.239 1.00 94.12 86 LYS A N 1
ATOM 728 C CA . LYS A 1 86 ? 11.790 7.337 21.440 1.00 94.12 86 LYS A CA 1
ATOM 729 C C . LYS A 1 86 ? 11.204 7.974 22.705 1.00 94.12 86 LYS A C 1
ATOM 731 O O . LYS A 1 86 ? 10.993 7.273 23.694 1.00 94.12 86 LYS A O 1
ATOM 736 N N . ARG A 1 87 ? 10.867 9.270 22.678 1.00 93.19 87 ARG A N 1
ATOM 737 C CA . ARG A 1 87 ? 10.202 9.944 23.811 1.00 93.19 87 ARG A CA 1
ATOM 738 C C . ARG A 1 87 ? 8.838 9.335 24.128 1.00 93.19 87 ARG A C 1
ATOM 740 O O . ARG A 1 87 ? 8.515 9.168 25.303 1.00 93.19 87 ARG A O 1
ATOM 747 N N . PHE A 1 88 ? 8.039 8.993 23.118 1.00 86.12 88 PHE A N 1
ATOM 748 C CA . PHE A 1 88 ? 6.748 8.336 23.335 1.00 86.12 88 PHE A CA 1
ATOM 749 C C . PHE A 1 88 ? 6.909 6.939 23.934 1.00 86.12 88 PHE A C 1
ATOM 751 O O . PHE A 1 88 ? 6.180 6.593 24.862 1.00 86.12 88 PHE A O 1
ATOM 758 N N . GLN A 1 89 ? 7.894 6.160 23.481 1.00 87.12 89 GLN A N 1
ATOM 759 C CA . GLN A 1 89 ? 8.217 4.867 24.087 1.00 87.12 89 GLN A CA 1
ATOM 760 C C . GLN A 1 89 ? 8.644 5.013 25.550 1.00 87.12 89 GLN A C 1
ATOM 762 O O . GLN A 1 89 ? 8.178 4.260 26.403 1.00 87.12 89 GLN A O 1
ATOM 767 N N . GLU A 1 90 ? 9.479 6.000 25.874 1.00 92.44 90 GLU A N 1
ATOM 768 C CA . GLU A 1 90 ? 9.873 6.293 27.257 1.00 92.44 90 GLU A CA 1
ATOM 769 C C . GLU A 1 90 ? 8.663 6.681 28.126 1.00 92.44 90 GLU A C 1
ATOM 771 O O . GLU A 1 90 ? 8.519 6.173 29.240 1.00 92.44 90 GLU A O 1
ATOM 776 N N . GLN A 1 91 ? 7.745 7.508 27.610 1.00 87.81 91 GLN A N 1
ATOM 777 C CA . GLN A 1 91 ? 6.503 7.871 28.306 1.00 87.81 91 GLN A CA 1
ATOM 778 C C . GLN A 1 91 ? 5.570 6.672 28.511 1.00 87.81 91 GLN A C 1
ATOM 780 O O . GLN A 1 91 ? 5.017 6.509 29.601 1.00 87.81 91 GLN A O 1
ATOM 785 N N . LEU A 1 92 ? 5.409 5.818 27.496 1.00 77.38 92 LEU A N 1
ATOM 786 C CA . LEU A 1 92 ? 4.614 4.593 27.587 1.00 77.38 92 LEU A CA 1
ATOM 787 C C . LEU A 1 92 ? 5.209 3.621 28.602 1.00 77.38 92 LEU A C 1
ATOM 789 O O . LEU A 1 92 ? 4.475 3.090 29.432 1.00 77.38 92 LEU A O 1
ATOM 793 N N . ASN A 1 93 ? 6.529 3.443 28.601 1.00 84.50 93 ASN A N 1
ATOM 794 C CA . ASN A 1 93 ? 7.218 2.596 29.570 1.00 84.50 93 ASN A CA 1
ATOM 795 C C . ASN A 1 93 ? 7.071 3.139 30.997 1.00 84.50 93 ASN A C 1
ATOM 797 O O . ASN A 1 93 ? 6.787 2.375 31.918 1.00 84.50 93 ASN A O 1
ATOM 801 N N . PHE A 1 94 ? 7.201 4.454 31.189 1.00 83.50 94 PHE A N 1
ATOM 802 C CA . PHE A 1 94 ? 7.016 5.089 32.494 1.00 83.50 94 PHE A CA 1
ATOM 803 C C . PHE A 1 94 ? 5.570 4.964 32.999 1.00 83.50 94 PHE A C 1
ATOM 805 O O . PHE A 1 94 ? 5.333 4.586 34.149 1.00 83.50 94 PHE A O 1
ATOM 812 N N . SER A 1 95 ? 4.592 5.235 32.130 1.00 75.62 95 SER A N 1
ATOM 813 C CA . SER A 1 95 ? 3.167 5.100 32.446 1.00 75.62 95 SER A CA 1
ATOM 814 C C . SER A 1 95 ? 2.792 3.643 32.728 1.00 75.62 95 SER A C 1
ATOM 816 O O . SER A 1 95 ? 2.138 3.358 33.731 1.00 75.62 95 SER A O 1
ATOM 818 N N . GLY A 1 96 ? 3.271 2.704 31.908 1.00 74.56 96 GLY A N 1
ATOM 819 C CA . GLY A 1 96 ? 3.057 1.266 32.062 1.00 74.56 96 GLY A CA 1
ATOM 820 C C . GLY A 1 96 ? 3.672 0.703 33.343 1.00 74.56 96 GLY A C 1
ATOM 821 O O . GLY A 1 96 ? 3.029 -0.079 34.036 1.00 74.56 96 GLY A O 1
ATOM 822 N N . GLN A 1 97 ? 4.874 1.143 33.729 1.00 80.81 97 GLN A N 1
ATOM 823 C CA . GLN A 1 97 ? 5.491 0.712 34.988 1.00 80.81 97 GLN A CA 1
ATOM 824 C C . GLN A 1 97 ? 4.759 1.253 36.219 1.00 80.81 97 GLN A C 1
ATOM 826 O O . GLN A 1 97 ? 4.573 0.516 37.187 1.00 80.81 97 GLN A O 1
ATOM 831 N N . ASN A 1 98 ? 4.335 2.519 36.207 1.00 80.00 98 ASN A N 1
ATOM 832 C CA . ASN A 1 98 ? 3.638 3.108 37.351 1.00 80.00 98 ASN A CA 1
ATOM 833 C C . ASN A 1 98 ? 2.212 2.568 37.490 1.00 80.00 98 ASN A C 1
ATOM 835 O O . ASN A 1 98 ? 1.821 2.160 38.581 1.00 80.00 98 ASN A O 1
ATOM 839 N N . SER A 1 99 ? 1.459 2.502 36.389 1.00 75.56 99 SER A N 1
ATOM 840 C CA . SER A 1 99 ? 0.121 1.898 36.385 1.00 75.56 99 SER A CA 1
ATOM 841 C C . SER A 1 99 ? 0.182 0.406 36.707 1.00 75.56 99 SER A C 1
ATOM 843 O O . SER A 1 99 ? -0.574 -0.054 37.554 1.00 75.56 99 SER A O 1
ATOM 845 N N . GLY A 1 100 ? 1.140 -0.333 36.140 1.00 79.12 100 GLY A N 1
ATOM 846 C CA . GLY A 1 100 ? 1.345 -1.753 36.424 1.00 79.12 100 GLY A CA 1
ATOM 847 C C . GLY A 1 100 ? 1.665 -2.035 37.892 1.00 79.12 100 GLY A C 1
ATOM 848 O O . GLY A 1 100 ? 1.148 -3.000 38.446 1.00 79.12 100 GLY A O 1
ATOM 849 N N . LYS A 1 101 ? 2.453 -1.179 38.560 1.00 82.94 101 LYS A N 1
ATOM 850 C CA . LYS A 1 101 ? 2.718 -1.304 40.004 1.00 82.94 101 LYS A CA 1
ATOM 851 C C . LYS A 1 101 ? 1.480 -1.034 40.854 1.00 82.94 101 LYS A C 1
ATOM 853 O O . LYS A 1 101 ? 1.230 -1.802 41.774 1.00 82.94 101 LYS A O 1
ATOM 858 N N . ILE A 1 102 ? 0.717 0.018 40.547 1.00 83.12 102 ILE A N 1
ATOM 859 C CA . ILE A 1 102 ? -0.514 0.356 41.284 1.00 83.12 102 ILE A CA 1
ATOM 860 C C . ILE A 1 102 ? -1.548 -0.762 41.117 1.00 83.12 102 ILE A C 1
ATOM 862 O O . ILE A 1 102 ? -2.071 -1.264 42.105 1.00 83.12 102 ILE A O 1
ATOM 866 N N . VAL A 1 103 ? -1.771 -1.213 39.881 1.00 82.81 103 VAL A N 1
ATOM 867 C CA . VAL A 1 103 ? -2.703 -2.306 39.575 1.00 82.81 103 VAL A CA 1
ATOM 868 C C . VAL A 1 103 ? -2.249 -3.611 40.228 1.00 82.81 103 VAL A C 1
ATOM 870 O O . VAL A 1 103 ? -3.065 -4.304 40.820 1.00 82.81 103 VAL A O 1
ATOM 873 N N . SER A 1 104 ? -0.954 -3.936 40.187 1.00 85.56 104 SER A N 1
ATOM 874 C CA . SER A 1 104 ? -0.410 -5.119 40.868 1.00 85.56 104 SER A CA 1
ATOM 875 C C . SER A 1 104 ? -0.616 -5.055 42.386 1.00 85.56 104 SER A C 1
ATOM 877 O O . SER A 1 104 ? -1.044 -6.032 42.989 1.00 85.56 104 SER A O 1
ATOM 879 N N . GLN A 1 105 ? -0.402 -3.890 43.007 1.00 88.62 105 GLN A N 1
ATOM 880 C CA . GLN A 1 105 ? -0.664 -3.695 44.437 1.00 88.62 105 GLN A CA 1
ATOM 881 C C . GLN A 1 105 ? -2.145 -3.859 44.790 1.00 88.62 105 GLN A C 1
ATOM 883 O O . GLN A 1 105 ? -2.461 -4.497 45.789 1.00 88.62 105 GLN A O 1
ATOM 888 N N . GLU A 1 106 ? -3.047 -3.317 43.975 1.00 89.94 106 GLU A N 1
ATOM 889 C CA . GLU A 1 106 ? -4.492 -3.407 44.201 1.00 89.94 106 GLU A CA 1
ATOM 890 C C . GLU A 1 106 ? -5.018 -4.834 43.980 1.00 89.94 106 GLU A C 1
ATOM 892 O O . GLU A 1 106 ? -5.814 -5.328 44.775 1.00 89.94 106 GLU A O 1
ATOM 897 N N . ILE A 1 107 ? -4.505 -5.546 42.970 1.00 88.44 107 ILE A N 1
ATOM 898 C CA . ILE A 1 107 ? -4.795 -6.971 42.758 1.00 88.44 107 ILE A CA 1
ATOM 899 C C . ILE A 1 107 ? -4.298 -7.800 43.943 1.00 88.44 107 ILE A C 1
ATOM 901 O O . ILE A 1 107 ? -5.064 -8.598 44.477 1.00 88.44 107 ILE A O 1
ATOM 905 N N . ASN A 1 108 ? -3.065 -7.575 44.403 1.00 90.00 108 ASN A N 1
ATOM 906 C CA . ASN A 1 108 ? -2.527 -8.268 45.573 1.00 90.00 108 ASN A CA 1
ATOM 907 C C . ASN A 1 108 ? -3.389 -8.019 46.816 1.00 90.00 108 ASN A C 1
ATOM 909 O O . ASN A 1 108 ? -3.665 -8.954 47.562 1.00 90.00 108 ASN A O 1
ATOM 913 N N . GLN A 1 109 ? -3.856 -6.784 47.016 1.00 92.06 109 GLN A N 1
ATOM 914 C CA . GLN A 1 109 ? -4.750 -6.436 48.117 1.00 92.06 109 GLN A CA 1
ATOM 915 C C . GLN A 1 109 ? -6.081 -7.202 48.033 1.00 92.06 109 GLN A C 1
ATOM 917 O O . GLN A 1 109 ? -6.486 -7.813 49.019 1.00 92.06 109 GLN A O 1
ATOM 922 N N . MET A 1 110 ? -6.718 -7.253 46.858 1.00 90.19 110 MET A N 1
ATOM 923 C CA . MET A 1 110 ? -7.958 -8.019 46.655 1.00 90.19 110 MET A CA 1
ATOM 924 C C . MET A 1 110 ? -7.760 -9.527 46.873 1.00 90.19 110 MET A C 1
ATOM 926 O O . MET A 1 110 ? -8.595 -10.185 47.487 1.00 90.19 110 MET A O 1
ATOM 930 N N . VAL A 1 111 ? -6.643 -10.087 46.402 1.00 90.50 111 VAL A N 1
ATOM 931 C CA . VAL A 1 111 ? -6.300 -11.507 46.589 1.00 90.50 111 VAL A CA 1
ATOM 932 C C . VAL A 1 111 ? -6.132 -11.844 48.077 1.00 90.50 111 VAL A C 1
ATOM 934 O O . VAL A 1 111 ? -6.608 -12.889 48.526 1.00 90.50 111 VAL A O 1
ATOM 937 N N . ILE A 1 112 ? -5.507 -10.953 48.856 1.00 91.44 112 ILE A N 1
ATOM 938 C CA . ILE A 1 112 ? -5.389 -11.093 50.316 1.00 91.44 112 ILE A CA 1
ATOM 939 C C . ILE A 1 112 ? -6.769 -11.019 50.984 1.00 91.44 112 ILE A C 1
ATOM 941 O O . ILE A 1 112 ? -7.059 -11.827 51.867 1.00 91.44 112 ILE A O 1
ATOM 945 N N . GLU A 1 113 ? -7.622 -10.077 50.573 1.00 92.12 113 GLU A N 1
ATOM 946 C CA . GLU A 1 113 ? -8.971 -9.890 51.130 1.00 92.12 113 GLU A CA 1
ATOM 947 C C . GLU A 1 113 ? -9.880 -11.109 50.910 1.00 92.12 113 GLU A C 1
ATOM 949 O O . GLU A 1 113 ? -10.646 -11.470 51.803 1.00 92.12 113 GLU A O 1
ATOM 954 N N . GLU A 1 114 ? -9.726 -11.807 49.783 1.00 91.19 114 GLU A N 1
ATOM 955 C CA . GLU A 1 114 ? -10.422 -13.068 49.481 1.00 91.19 114 GLU A CA 1
ATOM 956 C C . GLU A 1 114 ? -9.788 -14.300 50.164 1.00 91.19 114 GLU A C 1
ATOM 958 O O . GLU A 1 114 ? -10.223 -15.437 49.963 1.00 91.19 114 GLU A O 1
ATOM 963 N N . GLY A 1 115 ? -8.754 -14.103 50.992 1.00 91.00 115 GLY A N 1
ATOM 964 C CA . GLY A 1 115 ? -8.099 -15.169 51.752 1.00 91.00 115 GLY A CA 1
ATOM 965 C C . GLY A 1 115 ? -7.187 -16.070 50.916 1.00 91.00 115 GLY A C 1
ATOM 966 O O . GLY A 1 115 ? -6.853 -17.172 51.348 1.00 91.00 115 GLY A O 1
ATOM 967 N N . LEU A 1 116 ? -6.763 -15.615 49.735 1.00 91.12 116 LEU A N 1
ATOM 968 C CA . LEU A 1 116 ? -5.860 -16.328 48.830 1.00 91.12 116 LEU A CA 1
ATOM 969 C C . LEU A 1 116 ? -4.406 -15.862 49.005 1.00 91.12 116 LEU A C 1
ATOM 971 O O . LEU A 1 116 ? -3.673 -15.675 48.035 1.00 91.12 116 LEU A O 1
ATOM 975 N N . SER A 1 117 ? -3.965 -15.682 50.251 1.00 91.31 117 SER A N 1
ATOM 976 C CA . SER A 1 117 ? -2.623 -15.175 50.573 1.00 91.31 117 SER A CA 1
ATOM 977 C C . SER A 1 117 ? -1.488 -16.012 49.966 1.00 91.31 117 SER A C 1
ATOM 979 O O . SER A 1 117 ? -0.420 -15.484 49.672 1.00 91.31 117 SER A O 1
ATOM 981 N N . ASP A 1 118 ? -1.737 -17.299 49.722 1.00 91.75 118 ASP A N 1
ATOM 982 C CA . ASP A 1 118 ? -0.761 -18.273 49.220 1.00 91.75 118 ASP A CA 1
ATOM 983 C C . ASP A 1 118 ? -0.284 -17.994 47.781 1.00 91.75 118 ASP A C 1
ATOM 985 O O . ASP A 1 118 ? 0.728 -18.548 47.352 1.00 91.75 118 ASP A O 1
ATOM 989 N N . ILE A 1 119 ? -1.004 -17.158 47.021 1.00 92.56 119 ILE A N 1
ATOM 990 C CA . ILE A 1 119 ? -0.666 -16.814 45.628 1.00 92.56 119 ILE A CA 1
ATOM 991 C C . ILE A 1 119 ? -0.187 -15.367 45.452 1.00 92.56 119 ILE A C 1
ATOM 993 O O . ILE A 1 119 ? 0.123 -14.966 44.335 1.00 92.56 119 ILE A O 1
ATOM 997 N N . VAL A 1 120 ? -0.100 -14.582 46.528 1.00 91.00 120 VAL A N 1
ATOM 998 C CA . VAL A 1 120 ? 0.249 -13.148 46.471 1.00 91.00 120 VAL A CA 1
ATOM 999 C C . VAL A 1 120 ? 1.674 -12.913 45.967 1.00 91.00 120 VAL A C 1
ATOM 1001 O O . VAL A 1 120 ? 1.935 -11.918 45.295 1.00 91.00 120 VAL A O 1
ATOM 1004 N N . ASP A 1 121 ? 2.584 -13.849 46.238 1.00 89.25 121 ASP A N 1
ATOM 1005 C CA . ASP A 1 121 ? 3.980 -13.766 45.796 1.00 89.25 121 ASP A CA 1
ATOM 1006 C C . ASP A 1 121 ? 4.163 -14.077 44.297 1.00 89.25 121 ASP A C 1
ATOM 1008 O O . ASP A 1 121 ? 5.245 -13.860 43.747 1.00 89.25 121 ASP A O 1
ATOM 1012 N N . LEU A 1 122 ? 3.123 -14.580 43.621 1.00 89.50 122 LEU A N 1
ATOM 1013 C CA . LEU A 1 122 ? 3.147 -14.849 42.182 1.00 89.50 122 LEU A CA 1
ATOM 1014 C C . LEU A 1 122 ? 3.000 -13.551 41.377 1.00 89.50 122 LEU A C 1
ATOM 1016 O O . LEU A 1 122 ? 2.383 -12.585 41.827 1.00 89.50 122 LEU A O 1
ATOM 1020 N N . GLY A 1 123 ? 3.515 -13.525 40.146 1.00 87.50 123 GLY A N 1
ATOM 1021 C CA . GLY A 1 123 ? 3.274 -12.395 39.245 1.00 87.50 123 GLY A CA 1
ATOM 1022 C C . GLY A 1 123 ? 1.785 -12.259 38.898 1.00 87.50 123 GLY A C 1
ATOM 1023 O O . GLY A 1 123 ? 1.075 -13.255 38.834 1.00 87.50 123 GLY A O 1
ATOM 1024 N N . VAL A 1 124 ? 1.294 -11.050 38.591 1.00 84.56 124 VAL A N 1
ATOM 1025 C CA . VAL A 1 124 ? -0.137 -10.799 38.280 1.00 84.56 124 VAL A CA 1
ATOM 1026 C C . VAL A 1 124 ? -0.695 -11.770 37.225 1.00 84.56 124 VAL A C 1
ATOM 1028 O O . VAL A 1 124 ? -1.801 -12.282 37.362 1.00 84.56 124 VAL A O 1
ATOM 1031 N N . ILE A 1 125 ? 0.084 -12.080 36.184 1.00 86.56 125 ILE A N 1
ATOM 1032 C CA . ILE A 1 125 ? -0.306 -13.040 35.135 1.00 86.56 125 ILE A CA 1
ATOM 1033 C C . ILE A 1 125 ? -0.452 -14.459 35.702 1.00 86.56 125 ILE A C 1
ATOM 1035 O O . ILE A 1 125 ? -1.378 -15.187 35.343 1.00 86.56 125 ILE A O 1
ATOM 1039 N N . GLU A 1 126 ? 0.452 -14.858 36.588 1.00 89.06 126 GLU A N 1
ATOM 1040 C CA . GLU A 1 126 ? 0.438 -16.164 37.244 1.00 89.06 126 GLU A CA 1
ATOM 1041 C C . GLU A 1 126 ? -0.724 -16.257 38.242 1.00 89.06 126 GLU A C 1
ATOM 1043 O O . GLU A 1 126 ? -1.417 -17.273 38.264 1.00 89.06 126 GLU A O 1
ATOM 1048 N N . GLN A 1 127 ? -1.019 -15.175 38.972 1.00 88.69 127 GLN A N 1
ATOM 1049 C CA . GLN A 1 127 ? -2.208 -15.060 39.823 1.00 88.69 127 GLN A CA 1
ATOM 1050 C C . GLN A 1 127 ? -3.495 -15.235 39.005 1.00 88.69 127 GLN A C 1
ATOM 1052 O O . GLN A 1 127 ? -4.344 -16.054 39.359 1.00 88.69 127 GLN A O 1
ATOM 1057 N N . PHE A 1 128 ? -3.631 -14.544 37.865 1.00 88.56 128 PHE A N 1
ATOM 1058 C CA . PHE A 1 128 ? -4.778 -14.729 36.966 1.00 88.56 128 PHE A CA 1
ATOM 1059 C C . PHE A 1 128 ? -4.857 -16.148 36.408 1.00 88.56 128 PHE A C 1
ATOM 1061 O O . PHE A 1 128 ? -5.945 -16.717 36.339 1.00 88.56 128 PHE A O 1
ATOM 1068 N N . SER A 1 129 ? -3.722 -16.733 36.032 1.00 90.00 129 SER A N 1
ATOM 1069 C CA . SER A 1 129 ? -3.668 -18.102 35.514 1.00 90.00 129 SER A CA 1
ATOM 1070 C C . SER A 1 129 ? -4.137 -19.109 36.566 1.00 90.00 129 SER A C 1
ATOM 1072 O O . SER A 1 129 ? -4.953 -19.978 36.260 1.00 90.00 129 SER A O 1
ATOM 1074 N N . TYR A 1 130 ? -3.703 -18.944 37.819 1.00 93.06 130 TYR A N 1
ATOM 1075 C CA . TYR A 1 130 ? -4.155 -19.753 38.947 1.00 93.06 130 TYR A CA 1
ATOM 1076 C C . TYR A 1 130 ? -5.663 -19.602 39.195 1.00 93.06 130 TYR A C 1
ATOM 1078 O O . TYR A 1 130 ? -6.380 -20.597 39.309 1.00 93.06 130 TYR A O 1
ATOM 1086 N N . LEU A 1 131 ? -6.171 -18.365 39.228 1.00 92.50 131 LEU A N 1
ATOM 1087 C CA . LEU A 1 131 ? -7.598 -18.092 39.428 1.00 92.50 131 LEU A CA 1
ATOM 1088 C C . LEU A 1 131 ? -8.458 -18.664 38.293 1.00 92.50 131 LEU A C 1
ATOM 1090 O O . LEU A 1 131 ? -9.536 -19.204 38.548 1.00 92.50 131 LEU A O 1
ATOM 1094 N N . LEU A 1 132 ? -7.988 -18.584 37.046 1.00 92.44 132 LEU A N 1
ATOM 1095 C CA . LEU A 1 132 ? -8.671 -19.156 35.885 1.00 92.44 132 LEU A CA 1
ATOM 1096 C C . LEU A 1 132 ? -8.688 -20.686 35.922 1.00 92.44 132 LEU A C 1
ATOM 1098 O O . LEU A 1 132 ? -9.738 -21.278 35.659 1.00 92.44 132 LEU A O 1
ATOM 1102 N N . ASP A 1 133 ? -7.578 -21.331 36.284 1.00 94.00 133 ASP A N 1
ATOM 1103 C CA . ASP A 1 133 ? -7.533 -22.788 36.451 1.00 94.00 133 ASP A CA 1
ATOM 1104 C C . ASP A 1 133 ? -8.472 -23.238 37.580 1.00 94.00 133 ASP A C 1
ATOM 1106 O O . ASP A 1 133 ? -9.316 -24.122 37.396 1.00 94.00 133 ASP A O 1
ATOM 1110 N N . MET A 1 134 ? -8.438 -22.546 38.724 1.00 92.25 134 MET A N 1
ATOM 1111 C CA . MET A 1 134 ? -9.318 -22.843 39.852 1.00 92.25 134 MET A CA 1
ATOM 1112 C C . MET A 1 134 ? -10.797 -22.637 39.500 1.00 92.25 134 MET A C 1
ATOM 1114 O O . MET A 1 134 ? -11.622 -23.510 39.790 1.00 92.25 134 MET A O 1
ATOM 1118 N N . ARG A 1 135 ? -11.142 -21.544 38.807 1.00 92.62 135 ARG A N 1
ATOM 1119 C CA . ARG A 1 135 ? -12.494 -21.303 38.280 1.00 92.62 135 ARG A CA 1
ATOM 1120 C C . ARG A 1 135 ? -12.926 -22.429 37.342 1.00 92.62 135 ARG A C 1
ATOM 1122 O O . ARG A 1 135 ? -14.028 -22.947 37.499 1.00 92.62 135 ARG A O 1
ATOM 1129 N N . THR A 1 136 ? -12.075 -22.836 36.404 1.00 91.56 136 THR A N 1
ATOM 1130 C CA . THR A 1 136 ? -12.376 -23.903 35.432 1.00 91.56 136 THR A CA 1
ATOM 1131 C C . THR A 1 136 ? -12.608 -25.239 36.137 1.00 91.56 136 THR A C 1
ATOM 1133 O O . THR A 1 136 ? -13.555 -25.969 35.825 1.00 91.56 136 THR A O 1
ATOM 1136 N N . ARG A 1 137 ? -11.810 -25.536 37.166 1.00 94.19 137 ARG A N 1
ATOM 1137 C CA . ARG A 1 137 ? -11.949 -26.738 37.992 1.00 94.19 137 ARG A CA 1
ATOM 1138 C C . ARG A 1 137 ? -13.246 -26.738 38.801 1.00 94.19 137 ARG A C 1
ATOM 1140 O O . ARG A 1 137 ? -13.919 -27.767 38.872 1.00 94.19 137 ARG A O 1
ATOM 1147 N N . LEU A 1 138 ? -13.609 -25.605 39.403 1.00 92.12 138 LEU A N 1
ATOM 1148 C CA . LEU A 1 138 ? -14.867 -25.445 40.139 1.00 92.12 138 LEU A CA 1
ATOM 1149 C C . LEU A 1 138 ? -16.079 -25.509 39.209 1.00 92.12 138 LEU A C 1
ATOM 1151 O O . LEU A 1 138 ? -17.055 -26.181 39.532 1.00 92.12 138 LEU A O 1
ATOM 1155 N N . GLN A 1 139 ? -15.992 -24.889 38.035 1.00 92.81 139 GLN A N 1
ATOM 1156 C CA . GLN A 1 139 ? -17.035 -24.943 37.020 1.00 92.81 139 GLN A CA 1
ATOM 1157 C C . GLN A 1 139 ? -17.260 -26.380 36.537 1.00 92.81 139 GLN A C 1
ATOM 1159 O O . GLN A 1 139 ? -18.395 -26.844 36.529 1.00 92.81 139 GLN A O 1
ATOM 1164 N N . THR A 1 140 ? -16.187 -27.131 36.272 1.00 91.88 140 THR A N 1
ATOM 1165 C CA . THR A 1 140 ? -16.278 -28.561 35.933 1.00 91.88 140 THR A CA 1
ATOM 1166 C C . THR A 1 140 ? -16.968 -29.366 37.041 1.00 91.88 140 THR A C 1
ATOM 1168 O O . THR A 1 140 ? -17.818 -30.208 36.759 1.00 91.88 140 THR A O 1
ATOM 1171 N N . LYS A 1 141 ? -16.643 -29.107 38.316 1.00 92.56 141 LYS A N 1
ATOM 1172 C CA . LYS A 1 141 ? -17.309 -29.770 39.452 1.00 92.56 141 LYS A CA 1
ATOM 1173 C C . LYS A 1 141 ? -18.798 -29.420 39.529 1.00 92.56 141 LYS A C 1
ATOM 1175 O O . LYS A 1 141 ? -19.618 -30.311 39.738 1.00 92.56 141 LYS A O 1
ATOM 1180 N N . LEU A 1 142 ? -19.153 -28.152 39.328 1.00 91.62 142 LEU A N 1
ATOM 1181 C CA . LEU A 1 142 ? -20.542 -27.693 39.329 1.00 91.62 142 LEU A CA 1
ATOM 1182 C C . LEU A 1 142 ? -21.335 -28.294 38.158 1.00 91.62 142 LEU A C 1
ATOM 1184 O O . LEU A 1 142 ? -22.474 -28.727 38.326 1.00 91.62 142 LEU A O 1
ATOM 1188 N N . GLU A 1 143 ? -20.737 -28.378 36.972 1.00 91.12 143 GLU A N 1
ATOM 1189 C CA . GLU A 1 143 ? -21.325 -29.036 35.802 1.00 91.12 143 GLU A CA 1
ATOM 1190 C C . GLU A 1 143 ? -21.538 -30.535 36.044 1.00 91.12 143 GLU A C 1
ATOM 1192 O O . GLU A 1 143 ? -22.598 -31.070 35.721 1.00 91.12 143 GLU A O 1
ATOM 1197 N N . GLN A 1 144 ? -20.586 -31.213 36.690 1.00 90.19 144 GLN A N 1
ATOM 1198 C CA . GLN A 1 144 ? -20.752 -32.608 37.102 1.00 90.19 144 GLN A CA 1
ATOM 1199 C C . GLN A 1 144 ? -21.895 -32.775 38.110 1.00 90.19 144 GLN A C 1
ATOM 1201 O O . GLN A 1 144 ? -22.726 -33.669 37.945 1.00 90.19 144 GLN A O 1
ATOM 1206 N N . GLU A 1 145 ? -21.986 -31.911 39.124 1.00 87.44 145 GLU A N 1
ATOM 1207 C CA . GLU A 1 145 ? -23.055 -31.979 40.124 1.00 87.44 145 GLU A CA 1
ATOM 1208 C C . GLU A 1 145 ? -24.427 -31.668 39.510 1.00 87.44 145 GLU A C 1
ATOM 1210 O O . GLU A 1 145 ? -25.396 -32.386 39.753 1.00 87.44 145 GLU A O 1
ATOM 1215 N N . THR A 1 146 ? -24.523 -30.650 38.654 1.00 87.12 146 THR A N 1
ATOM 1216 C CA . THR A 1 146 ? -25.769 -30.319 37.945 1.00 87.12 146 THR A CA 1
ATOM 1217 C C . THR A 1 146 ? -26.168 -31.413 36.960 1.00 87.12 146 THR A C 1
ATOM 1219 O O . THR A 1 146 ? -27.352 -31.733 36.863 1.00 87.12 146 THR A O 1
ATOM 1222 N N . ALA A 1 147 ? -25.218 -32.054 36.276 1.00 87.38 147 ALA A N 1
ATOM 1223 C CA . ALA A 1 147 ? -25.487 -33.216 35.436 1.00 87.38 147 ALA A CA 1
ATOM 1224 C C . ALA A 1 147 ? -25.978 -34.415 36.261 1.00 87.38 147 ALA A C 1
ATOM 1226 O O . ALA A 1 147 ? -26.916 -35.095 35.843 1.00 87.38 147 ALA A O 1
ATOM 1227 N N . LEU A 1 148 ? -25.399 -34.664 37.439 1.00 83.75 148 LEU A N 1
ATOM 1228 C CA . LEU A 1 148 ? -25.874 -35.694 38.367 1.00 83.75 148 LEU A CA 1
ATOM 1229 C C . LEU A 1 148 ? -27.278 -35.373 38.889 1.00 83.75 148 LEU A C 1
ATOM 1231 O O . LEU A 1 148 ? -28.140 -36.249 38.858 1.00 83.75 148 LEU A O 1
ATOM 1235 N N . ARG A 1 149 ? -27.551 -34.121 39.280 1.00 79.69 149 ARG A N 1
ATOM 1236 C CA . ARG A 1 149 ? -28.894 -33.680 39.691 1.00 79.69 149 ARG A CA 1
ATOM 1237 C C . ARG A 1 149 ? -29.907 -33.849 38.570 1.00 79.69 149 ARG A C 1
ATOM 1239 O O . ARG A 1 149 ? -30.951 -34.441 38.809 1.00 79.69 149 ARG A O 1
ATOM 1246 N N . ARG A 1 150 ? -29.578 -33.437 37.342 1.00 83.81 150 ARG A N 1
ATOM 1247 C CA . ARG A 1 150 ? -30.438 -33.650 36.168 1.00 83.81 150 ARG A CA 1
ATOM 1248 C C . ARG A 1 150 ? -30.675 -35.132 35.908 1.00 83.81 150 ARG A C 1
ATOM 1250 O O . ARG A 1 150 ? -31.810 -35.501 35.657 1.00 83.81 150 ARG A O 1
ATOM 1257 N N . LYS A 1 151 ? -29.657 -35.994 36.015 1.00 80.75 151 LYS A N 1
ATOM 1258 C CA . LYS A 1 151 ? -29.828 -37.453 35.885 1.00 80.75 151 LYS A CA 1
ATOM 1259 C C . LYS A 1 151 ? -30.753 -38.015 36.967 1.00 80.75 151 LYS A C 1
ATOM 1261 O O . LYS A 1 151 ? -31.632 -38.806 36.643 1.00 80.75 151 LYS A O 1
ATOM 1266 N N . CYS A 1 152 ? -30.607 -37.587 38.220 1.00 72.75 152 CYS A N 1
ATOM 1267 C CA . CYS A 1 152 ? -31.490 -37.986 39.317 1.00 72.75 152 CYS A CA 1
ATOM 1268 C C . CYS A 1 152 ? -32.924 -37.478 39.115 1.00 72.75 152 CYS A C 1
ATOM 1270 O O . CYS A 1 152 ? -33.866 -38.255 39.218 1.00 72.75 152 CYS A O 1
ATOM 1272 N N . GLU A 1 153 ? -33.110 -36.207 38.761 1.00 75.44 153 GLU A N 1
ATOM 1273 C CA . GLU A 1 153 ? -34.423 -35.620 38.470 1.00 75.44 153 GLU A CA 1
ATOM 1274 C C . GLU A 1 153 ? -35.079 -36.249 37.241 1.00 75.44 153 GLU A C 1
ATOM 1276 O O . GLU A 1 153 ? -36.288 -36.456 37.229 1.00 75.44 153 GLU A O 1
ATOM 1281 N N . GLN A 1 154 ? -34.303 -36.589 36.215 1.00 75.12 154 GLN A N 1
ATOM 1282 C CA . GLN A 1 154 ? -34.785 -37.266 35.018 1.00 75.12 154 GLN A CA 1
ATOM 1283 C C . GLN A 1 154 ? -35.170 -38.715 35.333 1.00 75.12 154 GLN A C 1
ATOM 1285 O O . GLN A 1 154 ? -36.225 -39.152 34.893 1.00 75.12 154 GLN A O 1
ATOM 1290 N N . LEU A 1 155 ? -34.407 -39.430 36.167 1.00 66.88 155 LEU A N 1
ATOM 1291 C CA . LEU A 1 155 ? -34.792 -40.748 36.688 1.00 66.88 155 LEU A CA 1
ATOM 1292 C C . LEU A 1 155 ? -36.072 -40.681 37.535 1.00 66.88 155 LEU A C 1
ATOM 1294 O O . LEU A 1 155 ? -36.942 -41.534 37.383 1.00 66.88 155 LEU A O 1
ATOM 1298 N N . ILE A 1 156 ? -36.223 -39.646 38.367 1.00 63.78 156 ILE A N 1
ATOM 1299 C CA . ILE A 1 156 ? -37.426 -39.405 39.180 1.00 63.78 156 ILE A CA 1
ATOM 1300 C C . ILE A 1 156 ? -38.623 -39.023 38.296 1.00 63.78 156 ILE A C 1
ATOM 1302 O O . ILE A 1 156 ? -39.732 -39.490 38.531 1.00 63.78 156 ILE A O 1
ATOM 1306 N N . ARG A 1 157 ? -38.438 -38.210 37.249 1.00 64.38 157 ARG A N 1
ATOM 1307 C CA . ARG A 1 157 ? -39.504 -37.840 36.300 1.00 64.38 157 ARG A CA 1
ATOM 1308 C C . ARG A 1 157 ? -39.909 -39.001 35.393 1.00 64.38 157 ARG A C 1
ATOM 1310 O O . ARG A 1 157 ? -41.097 -39.157 35.140 1.00 64.38 157 ARG A O 1
ATOM 1317 N N . ILE A 1 158 ? -38.959 -39.817 34.935 1.00 62.50 158 ILE A N 1
ATOM 1318 C CA . ILE A 1 158 ? -39.232 -41.031 34.148 1.00 62.50 158 ILE A CA 1
ATOM 1319 C C . ILE A 1 158 ? -39.949 -42.080 35.010 1.00 62.50 158 ILE A C 1
ATOM 1321 O O . ILE A 1 158 ? -40.824 -42.775 34.501 1.00 62.50 158 ILE A O 1
ATOM 1325 N N . SER A 1 159 ? -39.635 -42.180 36.307 1.00 52.31 159 SER A N 1
ATOM 1326 C CA . SER A 1 159 ? -40.316 -43.117 37.209 1.00 52.31 159 SER A CA 1
ATOM 1327 C C . SER A 1 159 ? -41.695 -42.636 37.678 1.00 52.31 159 SER A C 1
ATOM 1329 O O . SER A 1 159 ? -42.554 -43.472 37.943 1.00 52.31 159 SER A O 1
ATOM 1331 N N . SER A 1 160 ? -41.930 -41.320 37.759 1.00 48.03 160 SER A N 1
ATOM 1332 C CA . SER A 1 160 ? -43.187 -40.744 38.275 1.00 48.03 160 SER A CA 1
ATOM 1333 C C . SER A 1 160 ? -44.207 -40.341 37.208 1.00 48.03 160 SER A C 1
ATOM 1335 O O . SER A 1 160 ? -45.397 -40.317 37.506 1.00 48.03 160 SER A O 1
ATOM 1337 N N . ASN A 1 161 ? -43.784 -40.063 35.970 1.00 46.50 161 ASN A N 1
ATOM 1338 C CA . ASN A 1 161 ? -44.661 -39.570 34.901 1.00 46.50 161 ASN A CA 1
ATOM 1339 C C . ASN A 1 161 ? -44.721 -40.511 33.691 1.00 46.50 161 ASN A C 1
ATOM 1341 O O . ASN A 1 161 ? -44.829 -40.034 32.562 1.00 46.50 161 ASN A O 1
ATOM 1345 N N . LEU A 1 162 ? -44.655 -41.831 33.893 1.00 42.66 162 LEU A N 1
ATOM 1346 C CA . LEU A 1 162 ? -44.985 -42.784 32.831 1.00 42.66 162 LEU A CA 1
ATOM 1347 C C . LEU A 1 162 ? -46.448 -43.247 32.973 1.00 42.66 162 LEU A C 1
ATOM 1349 O O . LEU A 1 162 ? -46.725 -44.187 33.717 1.00 42.66 162 LEU A O 1
ATOM 1353 N N . PRO A 1 163 ? -47.409 -42.628 32.262 1.00 46.12 163 PRO A N 1
ATOM 1354 C CA . PRO A 1 163 ? -48.672 -43.277 31.951 1.00 46.12 163 PRO A CA 1
ATOM 1355 C C . PRO A 1 163 ? -48.391 -44.566 31.174 1.00 46.12 163 PRO A C 1
ATOM 1357 O O . PRO A 1 163 ? -47.659 -44.537 30.181 1.00 46.12 163 PRO A O 1
ATOM 1360 N N . ASP A 1 164 ? -49.004 -45.684 31.565 1.00 47.03 164 ASP A N 1
ATOM 1361 C CA . ASP A 1 164 ? -48.858 -46.972 30.863 1.00 47.03 164 ASP A CA 1
ATOM 1362 C C . ASP A 1 164 ? -49.210 -46.898 29.361 1.00 47.03 164 ASP A C 1
ATOM 1364 O O . ASP A 1 164 ? -48.763 -47.728 28.572 1.00 47.03 164 ASP A O 1
ATOM 1368 N N . CYS A 1 165 ? -49.944 -45.866 28.933 1.00 43.81 165 CYS A N 1
ATOM 1369 C CA . CYS A 1 165 ? -50.309 -45.615 27.540 1.00 43.81 165 CYS A CA 1
ATOM 1370 C C . CYS A 1 165 ? -49.256 -44.854 26.703 1.00 43.81 165 CYS A C 1
ATOM 1372 O O . CYS A 1 165 ? -49.424 -44.763 25.489 1.00 43.81 165 CYS A O 1
ATOM 1374 N N . LEU A 1 166 ? -48.171 -44.339 27.303 1.00 45.56 166 LEU A N 1
ATOM 1375 C CA . LEU A 1 166 ? -47.098 -43.607 26.603 1.00 45.56 166 LEU A CA 1
ATOM 1376 C C . LEU A 1 166 ? -45.761 -44.364 26.538 1.00 45.56 166 LEU A C 1
ATOM 1378 O O . LEU A 1 166 ? -44.744 -43.790 26.151 1.00 45.56 166 LEU A O 1
ATOM 1382 N N . LYS A 1 167 ? -45.763 -45.689 26.754 1.00 47.81 167 LYS A N 1
ATOM 1383 C CA . LYS A 1 167 ? -44.732 -46.607 26.214 1.00 47.81 167 LYS A CA 1
ATOM 1384 C C . LYS A 1 167 ? -44.819 -46.715 24.680 1.00 47.81 167 LYS A C 1
ATOM 1386 O O . LYS A 1 167 ? -44.768 -47.795 24.104 1.00 47.81 167 LYS A O 1
ATOM 1391 N N . LEU A 1 168 ? -44.967 -45.578 24.011 1.00 47.09 168 LEU A N 1
ATOM 1392 C CA . LEU A 1 168 ? -44.915 -45.427 22.568 1.00 47.09 168 LEU A CA 1
ATOM 1393 C C . LEU A 1 168 ? -43.621 -44.698 22.203 1.00 47.09 168 LEU A C 1
ATOM 1395 O O . LEU A 1 168 ? -43.629 -43.707 21.482 1.00 47.09 168 LEU A O 1
ATOM 1399 N N . SER A 1 169 ? -42.479 -45.243 22.624 1.00 46.22 169 SER A N 1
ATOM 1400 C CA . SER A 1 169 ? -41.359 -45.272 21.693 1.00 46.22 169 SER A CA 1
ATOM 1401 C C . SER A 1 169 ? -41.740 -46.298 20.635 1.00 46.22 169 SER A C 1
ATOM 1403 O O . SER A 1 169 ? -41.416 -47.475 20.749 1.00 46.22 169 SER A O 1
ATOM 1405 N N . SER A 1 170 ? -42.491 -45.882 19.611 1.00 49.69 170 SER A N 1
ATOM 1406 C CA . SER A 1 170 ? -42.518 -46.683 18.393 1.00 49.69 170 SER A CA 1
ATOM 1407 C C . SER A 1 170 ? -41.062 -46.737 17.926 1.00 49.69 170 SER A C 1
ATOM 1409 O O . SER A 1 170 ? -40.530 -45.697 17.522 1.00 49.69 170 SER A O 1
ATOM 1411 N N . PRO A 1 171 ? -40.381 -47.898 17.990 1.00 63.72 171 PRO A N 1
ATOM 1412 C CA . PRO A 1 171 ? -38.956 -48.003 17.665 1.00 63.72 171 PRO A CA 1
ATOM 1413 C C . PRO A 1 171 ? -38.664 -47.588 16.219 1.00 63.72 171 PRO A C 1
ATOM 1415 O O . PRO A 1 171 ? -37.514 -47.463 15.817 1.00 63.72 171 PRO A O 1
ATOM 1418 N N . TYR A 1 172 ? -39.722 -47.438 15.427 1.00 63.69 172 TYR A N 1
ATOM 1419 C CA . TYR A 1 172 ? -39.725 -46.989 14.055 1.00 63.69 172 TYR A CA 1
ATOM 1420 C C . TYR A 1 172 ? -39.400 -45.496 13.907 1.00 63.69 172 TYR A C 1
ATOM 1422 O O . TYR A 1 172 ? -38.551 -45.152 13.097 1.00 63.69 172 TYR A O 1
ATOM 1430 N N . ILE A 1 173 ? -40.012 -44.612 14.705 1.00 62.81 173 ILE A N 1
ATOM 1431 C CA . ILE A 1 173 ? -39.783 -43.159 14.585 1.00 62.81 173 ILE A CA 1
ATOM 1432 C C . ILE A 1 173 ? -38.375 -42.802 15.067 1.00 62.81 173 ILE A C 1
ATOM 1434 O O . ILE A 1 173 ? -37.685 -42.018 14.423 1.00 62.81 173 ILE A O 1
ATOM 1438 N N . GLN A 1 174 ? -37.915 -43.453 16.139 1.00 73.50 174 GLN A N 1
ATOM 1439 C CA . GLN A 1 174 ? -36.542 -43.297 16.616 1.00 73.50 174 GLN A CA 1
ATOM 1440 C C . GLN A 1 174 ? -35.528 -43.759 15.557 1.00 73.50 174 GLN A C 1
ATOM 1442 O O . GLN A 1 174 ? -34.597 -43.028 15.246 1.00 73.50 174 GLN A O 1
ATOM 1447 N N . ARG A 1 175 ? -35.775 -44.907 14.908 1.00 76.62 175 ARG A N 1
ATOM 1448 C CA . ARG A 1 175 ? -34.943 -45.390 13.794 1.00 76.62 175 ARG A CA 1
ATOM 1449 C C . ARG A 1 175 ? -34.906 -44.437 12.600 1.00 76.62 175 ARG A C 1
ATOM 1451 O O . ARG A 1 175 ? -33.889 -44.388 11.922 1.00 76.62 175 ARG A O 1
ATOM 1458 N N . ILE A 1 176 ? -35.990 -43.711 12.318 1.00 71.88 176 ILE A N 1
ATOM 1459 C CA . ILE A 1 176 ? -36.017 -42.727 11.224 1.00 71.88 176 ILE A CA 1
ATOM 1460 C C . ILE A 1 176 ? -35.132 -41.526 11.559 1.00 71.88 176 ILE A C 1
ATOM 1462 O O . ILE A 1 176 ? -34.352 -41.101 10.713 1.00 71.88 176 ILE A O 1
ATOM 1466 N N . LEU A 1 177 ? -35.226 -41.001 12.781 1.00 69.94 177 LEU A N 1
ATOM 1467 C CA . LEU A 1 177 ? -34.417 -39.857 13.206 1.00 69.94 177 LEU A CA 1
ATOM 1468 C C . LEU A 1 177 ? -32.930 -40.212 13.306 1.00 69.94 177 LEU A C 1
ATOM 1470 O O . LEU A 1 177 ? -32.092 -39.439 12.848 1.00 69.94 177 LEU A O 1
ATOM 1474 N N . ASP A 1 178 ? -32.608 -41.394 13.836 1.00 75.38 178 ASP A N 1
ATOM 1475 C CA . ASP A 1 178 ? -31.227 -41.881 13.904 1.00 75.38 178 ASP A CA 1
ATOM 1476 C C . ASP A 1 178 ? -30.651 -42.072 12.489 1.00 75.38 178 ASP A C 1
ATOM 1478 O O . ASP A 1 178 ? -29.548 -41.620 12.204 1.00 75.38 178 ASP A O 1
ATOM 1482 N N . ARG A 1 179 ? -31.445 -42.618 11.556 1.00 84.31 179 ARG A N 1
ATOM 1483 C CA . ARG A 1 179 ? -31.043 -42.766 10.151 1.00 84.31 179 ARG A CA 1
ATOM 1484 C C . ARG A 1 179 ? -30.791 -41.426 9.457 1.00 84.31 179 ARG A C 1
ATOM 1486 O O . ARG A 1 179 ? -29.810 -41.298 8.738 1.00 84.31 179 ARG A O 1
ATOM 1493 N N . GLN A 1 180 ? -31.652 -40.430 9.667 1.00 75.38 180 GLN A N 1
ATOM 1494 C CA . GLN A 1 180 ? -31.448 -39.095 9.091 1.00 75.38 180 GLN A CA 1
ATOM 1495 C C . GLN A 1 180 ? -30.181 -38.436 9.635 1.00 75.38 180 GLN A C 1
ATOM 1497 O O . GLN A 1 180 ? -29.457 -37.779 8.893 1.00 75.38 180 GLN A O 1
ATOM 1502 N N . LYS A 1 181 ? -29.894 -38.626 10.924 1.00 78.88 181 LYS A N 1
ATOM 1503 C CA . LYS A 1 181 ? -28.658 -38.144 11.534 1.00 78.88 181 LYS A CA 1
ATOM 1504 C C . LYS A 1 181 ? -27.427 -38.804 10.900 1.00 78.88 181 LYS A C 1
ATOM 1506 O O . LYS A 1 181 ? -26.499 -38.085 10.538 1.00 78.88 181 LYS A O 1
ATOM 1511 N N . ASP A 1 182 ? -27.447 -40.123 10.719 1.00 89.56 182 ASP A N 1
ATOM 1512 C CA . ASP A 1 182 ? -26.351 -40.860 10.080 1.00 89.56 182 ASP A CA 1
ATOM 1513 C C . ASP A 1 182 ? -26.132 -40.398 8.624 1.00 89.56 182 ASP A C 1
ATOM 1515 O O . ASP A 1 182 ? -24.994 -40.161 8.220 1.00 89.56 182 ASP A O 1
ATOM 1519 N N . GLU A 1 183 ? -27.214 -40.178 7.865 1.00 87.19 183 GLU A N 1
ATOM 1520 C CA . GLU A 1 183 ? -27.169 -39.665 6.485 1.00 87.19 183 GLU A CA 1
ATOM 1521 C C . GLU A 1 183 ? -26.538 -38.256 6.416 1.00 87.19 183 GLU A C 1
ATOM 1523 O O . GLU A 1 183 ? -25.689 -37.995 5.561 1.00 87.19 183 GLU A O 1
ATOM 1528 N N . TYR A 1 184 ? -26.871 -37.352 7.348 1.00 82.00 184 TYR A N 1
ATOM 1529 C CA . TYR A 1 184 ? -26.234 -36.029 7.416 1.00 82.00 184 TYR A CA 1
ATOM 1530 C C . TYR A 1 184 ? -24.757 -36.092 7.837 1.00 82.00 184 TYR A C 1
ATOM 1532 O O . TYR A 1 184 ? -23.937 -35.326 7.327 1.00 82.00 184 TYR A O 1
ATOM 1540 N N . GLU A 1 185 ? -24.388 -36.994 8.750 1.00 87.12 185 GLU A N 1
ATOM 1541 C CA . GLU A 1 185 ? -22.990 -37.192 9.154 1.00 87.12 185 GLU A CA 1
ATOM 1542 C C . GLU A 1 185 ? -22.140 -37.811 8.028 1.00 87.12 185 GLU A C 1
ATOM 1544 O O . GLU A 1 185 ? -20.955 -37.489 7.891 1.00 87.12 185 GLU A O 1
ATOM 1549 N N . GLU A 1 186 ? -22.714 -38.687 7.201 1.00 90.69 186 GLU A N 1
ATOM 1550 C CA . GLU A 1 186 ? -22.073 -39.202 5.984 1.00 90.69 186 GLU A CA 1
ATOM 1551 C C . GLU A 1 186 ? -21.897 -38.119 4.915 1.00 90.69 186 GLU A C 1
ATOM 1553 O O . GLU A 1 186 ? -20.803 -38.001 4.365 1.00 90.69 186 GLU A O 1
ATOM 1558 N N . GLU A 1 187 ? -22.900 -37.270 4.682 1.00 89.75 187 GLU A N 1
ATOM 1559 C CA . GLU A 1 187 ? -22.805 -36.162 3.720 1.00 89.75 187 GLU A CA 1
ATOM 1560 C C . GLU A 1 187 ? -21.716 -35.150 4.120 1.00 89.75 187 GLU A C 1
ATOM 1562 O O . GLU A 1 187 ? -20.902 -34.739 3.291 1.00 89.75 187 GLU A O 1
ATOM 1567 N N . ILE A 1 188 ? -21.620 -34.797 5.409 1.00 83.12 188 ILE A N 1
ATOM 1568 C CA . ILE A 1 188 ? -20.551 -33.916 5.907 1.00 83.12 188 ILE A CA 1
ATOM 1569 C C . ILE A 1 188 ? -19.172 -34.565 5.715 1.00 83.12 188 ILE A C 1
ATOM 1571 O O . ILE A 1 188 ? -18.230 -33.885 5.297 1.00 83.12 188 ILE A O 1
ATOM 1575 N N . ARG A 1 189 ? -19.035 -35.871 5.987 1.00 89.94 189 ARG A N 1
ATOM 1576 C CA . ARG A 1 189 ? -17.780 -36.606 5.744 1.00 89.94 189 ARG A CA 1
ATOM 1577 C C . ARG A 1 189 ? -17.417 -36.617 4.264 1.00 89.94 189 ARG A C 1
ATOM 1579 O O . ARG A 1 189 ? -16.273 -36.314 3.931 1.00 89.94 189 ARG A O 1
ATOM 1586 N N . HIS A 1 190 ? -18.386 -36.877 3.390 1.00 91.75 190 HIS A N 1
ATOM 1587 C CA . HIS A 1 190 ? -18.179 -36.856 1.949 1.00 91.75 190 HIS A CA 1
ATOM 1588 C C . HIS A 1 190 ? -17.695 -35.478 1.483 1.00 91.75 190 HIS A C 1
ATOM 1590 O O . HIS A 1 190 ? -16.656 -35.381 0.840 1.00 91.75 190 HIS A O 1
ATOM 1596 N N . GLN A 1 191 ? -18.353 -34.391 1.899 1.00 84.38 191 GLN A N 1
ATOM 1597 C CA . GLN A 1 191 ? -17.932 -33.028 1.553 1.00 84.38 191 GLN A CA 1
ATOM 1598 C C . GLN A 1 191 ? -16.519 -32.691 2.050 1.00 84.38 191 GLN A C 1
ATOM 1600 O O . GLN A 1 191 ? -15.743 -32.051 1.333 1.00 84.38 191 GLN A O 1
ATOM 1605 N N . GLN A 1 192 ? -16.154 -33.133 3.257 1.00 86.62 192 GLN A N 1
ATOM 1606 C CA . GLN A 1 192 ? -14.800 -32.961 3.789 1.00 86.62 192 GLN A CA 1
ATOM 1607 C C . GLN A 1 192 ? -13.756 -33.734 2.970 1.00 86.62 192 GLN A C 1
ATOM 1609 O O . GLN A 1 192 ? -12.680 -33.196 2.696 1.00 86.62 192 GLN A O 1
ATOM 1614 N N . GLU A 1 193 ? -14.063 -34.959 2.539 1.00 90.62 193 GLU A N 1
ATOM 1615 C CA . GLU A 1 193 ? -13.190 -35.760 1.675 1.00 90.62 193 GLU A CA 1
ATOM 1616 C C . GLU A 1 193 ? -13.026 -35.139 0.284 1.00 90.62 193 GLU A C 1
ATOM 1618 O O . GLU A 1 193 ? -11.896 -35.010 -0.196 1.00 90.62 193 GLU A O 1
ATOM 1623 N N . THR A 1 194 ? -14.110 -34.663 -0.333 1.00 88.69 194 THR A N 1
ATOM 1624 C CA . THR A 1 194 ? -14.058 -33.983 -1.636 1.00 88.69 194 THR A CA 1
ATOM 1625 C C . THR A 1 194 ? -13.219 -32.710 -1.550 1.00 88.69 194 THR A C 1
ATOM 1627 O O . THR A 1 194 ? -12.355 -32.465 -2.391 1.00 88.69 194 THR A O 1
ATOM 1630 N N . MET A 1 195 ? -13.392 -31.923 -0.484 1.00 84.06 195 MET A N 1
ATOM 1631 C CA . MET A 1 195 ? -12.596 -30.718 -0.243 1.00 84.06 195 MET A CA 1
ATOM 1632 C C . MET A 1 195 ? -11.117 -31.039 0.005 1.00 84.06 195 MET A C 1
ATOM 1634 O O . MET A 1 195 ? -10.239 -30.308 -0.456 1.00 84.06 195 MET A O 1
ATOM 1638 N N . LYS A 1 196 ? -10.822 -32.140 0.705 1.00 91.88 196 LYS A N 1
ATOM 1639 C CA . LYS A 1 196 ? -9.453 -32.634 0.891 1.00 91.88 196 LYS A CA 1
ATOM 1640 C C . LYS A 1 196 ? -8.825 -33.032 -0.446 1.00 91.88 196 LYS A C 1
ATOM 1642 O O . LYS A 1 196 ? -7.679 -32.669 -0.693 1.00 91.88 196 LYS A O 1
ATOM 1647 N N . HIS A 1 197 ? -9.571 -33.705 -1.322 1.00 93.00 197 HIS A N 1
ATOM 1648 C CA . HIS A 1 197 ? -9.084 -34.091 -2.645 1.00 93.00 197 HIS A CA 1
ATOM 1649 C C . HIS A 1 197 ? -8.798 -32.875 -3.539 1.00 93.00 197 HIS A C 1
ATOM 1651 O O . HIS A 1 197 ? -7.735 -32.809 -4.150 1.00 93.00 197 HIS A O 1
ATOM 1657 N N . VAL A 1 198 ? -9.686 -31.873 -3.550 1.00 87.12 198 VAL A N 1
ATOM 1658 C CA . VAL A 1 198 ? -9.471 -30.616 -4.291 1.00 87.12 198 VAL A CA 1
ATOM 1659 C C . VAL A 1 198 ? -8.234 -29.871 -3.781 1.00 87.12 198 VAL A C 1
ATOM 1661 O O . VAL A 1 198 ? -7.438 -29.385 -4.582 1.00 87.12 198 VAL A O 1
ATOM 1664 N N . LYS A 1 199 ? -8.027 -29.811 -2.457 1.00 87.62 199 LYS A N 1
ATOM 1665 C CA . LYS A 1 199 ? -6.818 -29.205 -1.874 1.00 87.62 199 LYS A CA 1
ATOM 1666 C C . LYS A 1 199 ? -5.542 -29.923 -2.308 1.00 87.62 199 LYS A C 1
ATOM 1668 O O . LYS A 1 199 ? -4.561 -29.253 -2.615 1.00 87.62 199 LYS A O 1
ATOM 1673 N N . GLU A 1 200 ? -5.557 -31.254 -2.352 1.00 92.69 200 GLU A N 1
ATOM 1674 C CA . GLU A 1 200 ? -4.395 -32.036 -2.784 1.00 92.69 200 GLU A CA 1
ATOM 1675 C C . GLU A 1 200 ? -4.106 -31.845 -4.280 1.00 92.69 200 GLU A C 1
ATOM 1677 O O . GLU A 1 200 ? -2.959 -31.625 -4.654 1.00 92.69 200 GLU A O 1
ATOM 1682 N N . GLN A 1 201 ? -5.139 -31.822 -5.132 1.00 90.19 201 GLN A N 1
ATOM 1683 C CA . GLN A 1 201 ? -4.971 -31.521 -6.559 1.00 90.19 201 GLN A CA 1
ATOM 1684 C C . GLN A 1 201 ? -4.376 -30.125 -6.784 1.00 90.19 201 GLN A C 1
ATOM 1686 O O . GLN A 1 201 ? -3.463 -29.969 -7.590 1.00 90.19 201 GLN A O 1
ATOM 1691 N N . LEU A 1 202 ? -4.848 -29.111 -6.050 1.00 82.75 202 LEU A N 1
ATOM 1692 C CA . LEU A 1 202 ? -4.319 -27.750 -6.166 1.00 82.75 202 LEU A CA 1
ATOM 1693 C C . LEU A 1 202 ? -2.847 -27.677 -5.732 1.00 82.75 202 LEU A C 1
ATOM 1695 O O . LEU A 1 202 ? -2.041 -26.992 -6.359 1.00 82.75 202 LEU A O 1
ATOM 1699 N N . LYS A 1 203 ? -2.492 -28.414 -4.673 1.00 90.38 203 LYS A N 1
ATOM 1700 C CA . LYS A 1 203 ? -1.113 -28.524 -4.198 1.00 90.38 203 LYS A CA 1
ATOM 1701 C C . LYS A 1 203 ? -0.213 -29.187 -5.244 1.00 90.38 203 LYS A C 1
ATOM 1703 O O . LYS A 1 203 ? 0.863 -28.659 -5.505 1.00 90.38 203 LYS A O 1
ATOM 1708 N N . GLN A 1 204 ? -0.678 -30.264 -5.879 1.00 94.88 204 GLN A N 1
ATOM 1709 C CA . GLN A 1 204 ? 0.055 -30.940 -6.950 1.00 94.88 204 GLN A CA 1
ATOM 1710 C C . GLN A 1 204 ? 0.303 -30.009 -8.144 1.00 94.88 204 GLN A C 1
ATOM 1712 O O . GLN A 1 204 ? 1.431 -29.903 -8.606 1.00 94.88 204 GLN A O 1
ATOM 1717 N N . VAL A 1 205 ? -0.718 -29.269 -8.597 1.00 91.94 205 VAL A N 1
ATOM 1718 C CA . VAL A 1 205 ? -0.575 -28.312 -9.711 1.00 91.94 205 VAL A CA 1
ATOM 1719 C C . VAL A 1 205 ? 0.454 -27.222 -9.391 1.00 91.94 205 VAL A C 1
ATOM 1721 O O . VAL A 1 205 ? 1.254 -26.860 -10.251 1.00 91.94 205 VAL A O 1
ATOM 1724 N N . HIS A 1 206 ? 0.469 -26.705 -8.159 1.00 86.19 206 HIS A N 1
ATOM 1725 C CA . HIS A 1 206 ? 1.483 -25.733 -7.739 1.00 86.19 206 HIS A CA 1
ATOM 1726 C C . HIS A 1 206 ? 2.896 -26.329 -7.694 1.00 86.19 206 HIS A C 1
ATOM 1728 O O . HIS A 1 206 ? 3.855 -25.646 -8.051 1.00 86.19 206 HIS A O 1
ATOM 1734 N N . GLU A 1 207 ? 3.038 -27.578 -7.250 1.00 93.00 207 GLU A N 1
AT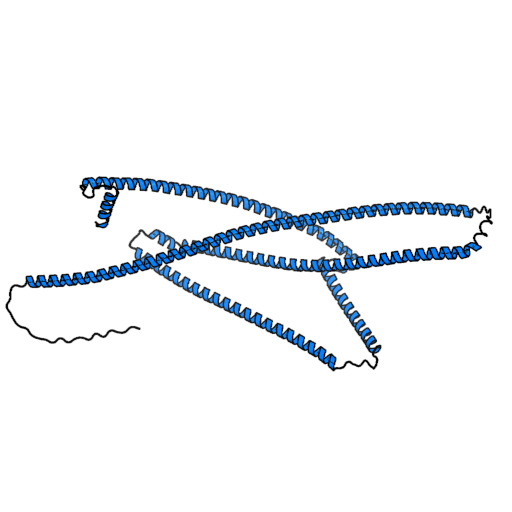OM 1735 C CA . GLU A 1 207 ? 4.331 -28.263 -7.196 1.00 93.00 207 GLU A CA 1
ATOM 1736 C C . GLU A 1 207 ? 4.875 -28.553 -8.603 1.00 93.00 207 GLU A C 1
ATOM 1738 O O . GLU A 1 207 ? 6.048 -28.284 -8.870 1.00 93.00 207 GLU A O 1
ATOM 1743 N N . ASP A 1 208 ? 4.013 -28.977 -9.529 1.00 92.81 208 ASP A N 1
ATOM 1744 C CA . ASP A 1 208 ? 4.362 -29.190 -10.937 1.00 92.81 208 ASP A CA 1
ATOM 1745 C C . ASP A 1 208 ? 4.792 -27.875 -11.622 1.00 92.81 208 ASP A C 1
ATOM 1747 O O . ASP A 1 208 ? 5.783 -27.840 -12.355 1.00 92.81 208 ASP A O 1
ATOM 1751 N N . GLU A 1 209 ? 4.095 -26.764 -11.351 1.00 89.25 209 GLU A N 1
ATOM 1752 C CA . GLU A 1 209 ? 4.438 -25.447 -11.905 1.00 89.25 209 GLU A CA 1
ATOM 1753 C C . GLU A 1 209 ? 5.773 -24.918 -11.357 1.00 89.25 209 GLU A C 1
ATOM 1755 O O . GLU A 1 209 ? 6.593 -24.383 -12.109 1.00 89.25 209 GLU A O 1
ATOM 1760 N N . LEU A 1 210 ? 6.044 -25.126 -10.065 1.00 87.25 210 LEU A N 1
ATOM 1761 C CA . LEU A 1 210 ? 7.341 -24.805 -9.465 1.00 87.25 210 LEU A CA 1
ATOM 1762 C C . LEU A 1 210 ? 8.475 -25.621 -10.095 1.00 87.25 210 LEU A C 1
ATOM 1764 O O . LEU A 1 210 ? 9.533 -25.066 -10.404 1.00 87.25 210 LEU A O 1
ATOM 1768 N N . GLN A 1 211 ? 8.266 -26.920 -10.322 1.00 92.94 211 GLN A N 1
ATOM 1769 C CA . GLN A 1 211 ? 9.251 -27.771 -10.995 1.00 92.94 211 GLN A CA 1
ATOM 1770 C C . GLN A 1 211 ? 9.499 -27.316 -12.439 1.00 92.94 211 GLN A C 1
ATOM 1772 O O . GLN A 1 211 ? 10.654 -27.244 -12.867 1.00 92.94 211 GLN A O 1
ATOM 1777 N N . ARG A 1 212 ? 8.442 -26.940 -13.172 1.00 96.69 212 ARG A N 1
ATOM 1778 C CA . ARG A 1 212 ? 8.538 -26.406 -14.539 1.00 96.69 212 ARG A CA 1
ATOM 1779 C C . ARG A 1 212 ? 9.372 -25.125 -14.589 1.00 96.69 212 ARG A C 1
ATOM 1781 O O . ARG A 1 212 ? 10.298 -25.041 -15.395 1.00 96.69 212 ARG A O 1
ATOM 1788 N N . LEU A 1 213 ? 9.081 -24.161 -13.714 1.00 86.50 213 LEU A N 1
ATOM 1789 C CA . LEU A 1 213 ? 9.823 -22.898 -13.631 1.00 86.50 213 LEU A CA 1
ATOM 1790 C C . LEU A 1 213 ? 11.286 -23.115 -13.223 1.00 86.50 213 LEU A C 1
ATOM 1792 O O . LEU A 1 213 ? 12.178 -22.460 -13.758 1.00 86.50 213 LEU A O 1
ATOM 1796 N N . THR A 1 214 ? 11.546 -24.063 -12.321 1.00 90.25 214 THR A N 1
ATOM 1797 C CA . THR A 1 214 ? 12.914 -24.411 -11.902 1.00 90.25 214 THR A CA 1
ATOM 1798 C C . THR A 1 214 ? 13.710 -25.002 -13.070 1.00 90.25 214 THR A C 1
ATOM 1800 O O . THR A 1 214 ? 14.812 -24.539 -13.357 1.00 90.25 214 THR A O 1
ATOM 1803 N N . ALA A 1 215 ? 13.125 -25.944 -13.819 1.00 93.94 215 ALA A N 1
ATOM 1804 C CA . ALA A 1 215 ? 13.766 -26.535 -14.994 1.00 93.94 215 ALA A CA 1
ATOM 1805 C C . ALA A 1 215 ? 14.017 -25.510 -16.118 1.00 93.94 215 ALA A C 1
ATOM 1807 O O . ALA A 1 215 ? 15.043 -25.565 -16.800 1.00 93.94 215 ALA A O 1
ATOM 1808 N N . GLU A 1 216 ? 13.096 -24.563 -16.319 1.00 94.12 216 GLU A N 1
ATOM 1809 C CA . GLU A 1 216 ? 13.265 -23.474 -17.284 1.00 94.12 216 GLU A CA 1
ATOM 1810 C C . GLU A 1 216 ? 14.404 -22.528 -16.875 1.00 94.12 216 GLU A C 1
ATOM 1812 O O . GLU A 1 216 ? 15.242 -22.178 -17.709 1.00 94.12 216 GLU A O 1
ATOM 1817 N N . ASN A 1 217 ? 14.501 -22.192 -15.586 1.00 88.38 217 ASN A N 1
ATOM 1818 C CA . ASN A 1 217 ? 15.587 -21.374 -15.049 1.00 88.38 217 ASN A CA 1
ATOM 1819 C C . ASN A 1 217 ? 16.961 -22.055 -15.206 1.00 88.38 217 ASN A C 1
ATOM 1821 O O . ASN A 1 217 ? 17.926 -21.421 -15.643 1.00 88.38 217 ASN A O 1
ATOM 1825 N N . ASP A 1 218 ? 17.047 -23.361 -14.945 1.00 93.12 218 ASP A N 1
ATOM 1826 C CA . ASP A 1 218 ? 18.274 -24.143 -15.152 1.00 93.12 218 ASP A CA 1
ATOM 1827 C C . ASP A 1 218 ? 18.680 -24.184 -16.633 1.00 93.12 218 ASP A C 1
ATOM 1829 O O . ASP A 1 218 ? 19.861 -24.046 -16.981 1.00 93.12 218 ASP A O 1
ATOM 1833 N N . ARG A 1 219 ? 17.699 -24.317 -17.537 1.00 97.00 219 ARG A N 1
ATOM 1834 C CA . ARG A 1 219 ? 17.937 -24.292 -18.985 1.00 97.00 219 ARG A CA 1
ATOM 1835 C C . ARG A 1 219 ? 18.483 -22.939 -19.437 1.00 97.00 219 ARG A C 1
ATOM 1837 O O . ARG A 1 219 ? 19.499 -22.903 -20.134 1.00 97.00 219 ARG A O 1
ATOM 1844 N N . LEU A 1 220 ? 17.844 -21.844 -19.022 1.00 90.12 220 LEU A N 1
ATOM 1845 C CA . LEU A 1 220 ? 18.281 -20.481 -19.341 1.00 90.12 220 LEU A CA 1
ATOM 1846 C C . LEU A 1 220 ? 19.670 -20.191 -18.762 1.00 90.12 220 LEU A C 1
ATOM 1848 O O . LEU A 1 220 ? 20.518 -19.631 -19.454 1.00 90.12 220 LEU A O 1
ATOM 1852 N N . SER A 1 221 ? 19.946 -20.655 -17.544 1.00 89.62 221 SER A N 1
ATOM 1853 C CA . SER A 1 221 ? 21.266 -20.538 -16.915 1.00 89.62 221 SER A CA 1
ATOM 1854 C C . SER A 1 221 ? 22.351 -21.282 -17.708 1.00 89.62 221 SER A C 1
ATOM 1856 O O . SER A 1 221 ? 23.448 -20.756 -17.915 1.00 89.62 221 SER A O 1
ATOM 1858 N N . SER A 1 222 ? 22.046 -22.476 -18.234 1.00 92.69 222 SER A N 1
ATOM 1859 C CA . SER A 1 222 ? 22.957 -23.223 -19.114 1.00 92.69 222 SER A CA 1
ATOM 1860 C C . SER A 1 222 ? 23.185 -22.523 -20.460 1.00 92.69 222 SER A C 1
ATOM 1862 O O . SER A 1 222 ? 24.317 -22.475 -20.950 1.00 92.69 222 SER A O 1
ATOM 1864 N N . GLU A 1 223 ? 22.135 -21.967 -21.070 1.00 93.88 223 GLU A N 1
ATOM 1865 C CA . GLU A 1 223 ? 22.239 -21.196 -22.317 1.00 93.88 223 GLU A CA 1
ATOM 1866 C C . GLU A 1 223 ? 23.092 -19.932 -22.129 1.00 93.88 223 GLU A C 1
ATOM 1868 O O . GLU A 1 223 ? 23.981 -19.663 -22.942 1.00 93.88 223 GLU A O 1
ATOM 1873 N N . LEU A 1 224 ? 22.893 -19.211 -21.022 1.00 87.69 224 LEU A N 1
ATOM 1874 C CA . LEU A 1 224 ? 23.656 -18.015 -20.670 1.00 87.69 224 LEU A CA 1
ATOM 1875 C C . LEU A 1 224 ? 25.137 -18.346 -20.435 1.00 87.69 224 LEU A C 1
ATOM 1877 O O . LEU A 1 224 ? 26.011 -17.654 -20.958 1.00 87.69 224 LEU A O 1
ATOM 1881 N N . SER A 1 225 ? 25.432 -19.452 -19.746 1.00 90.50 225 SER A N 1
ATOM 1882 C CA . SER A 1 225 ? 26.804 -19.942 -19.560 1.00 90.50 225 SER A CA 1
ATOM 1883 C C . SER A 1 225 ? 27.492 -20.272 -20.894 1.00 90.50 225 SER A C 1
ATOM 1885 O O . SER A 1 225 ? 28.621 -19.838 -21.130 1.00 90.50 225 SER A O 1
ATOM 1887 N N . LYS A 1 226 ? 26.801 -20.952 -21.822 1.00 93.31 226 LYS A N 1
ATOM 1888 C CA . LYS A 1 226 ? 27.337 -21.255 -23.165 1.00 93.31 226 LYS A CA 1
ATOM 1889 C C . LYS A 1 226 ? 27.595 -19.994 -23.989 1.00 93.31 226 LYS A C 1
ATOM 1891 O O . LYS A 1 226 ? 28.586 -19.932 -24.715 1.00 93.31 226 LYS A O 1
ATOM 1896 N N . LEU A 1 227 ? 26.706 -19.003 -23.917 1.00 88.56 227 LEU A N 1
ATOM 1897 C CA . LEU A 1 227 ? 26.885 -17.722 -24.605 1.00 88.56 227 LEU A CA 1
ATOM 1898 C C . LEU A 1 227 ? 28.057 -16.931 -24.024 1.00 88.56 227 LEU A C 1
ATOM 1900 O O . LEU A 1 227 ? 28.867 -16.415 -24.789 1.00 88.56 227 LEU A O 1
ATOM 1904 N N . SER A 1 228 ? 28.187 -16.899 -22.698 1.00 84.81 228 SER A N 1
ATOM 1905 C CA . SER A 1 228 ? 29.325 -16.284 -22.012 1.00 84.81 228 SER A CA 1
ATOM 1906 C C . SER A 1 228 ? 30.648 -16.936 -22.427 1.00 84.81 228 SER A C 1
ATOM 1908 O O . SER A 1 228 ? 31.580 -16.226 -22.799 1.00 84.81 228 SER A O 1
ATOM 1910 N N . GLN A 1 229 ? 30.708 -18.272 -22.497 1.00 90.00 229 GLN A N 1
ATOM 1911 C CA . GLN A 1 229 ? 31.895 -18.985 -22.976 1.00 90.00 229 GLN A CA 1
ATOM 1912 C C . GLN A 1 229 ? 32.234 -18.637 -24.436 1.00 90.00 229 GLN A C 1
ATOM 1914 O O . GLN A 1 229 ? 33.387 -18.345 -24.743 1.00 90.00 229 GLN A O 1
ATOM 1919 N N . LYS A 1 230 ? 31.242 -18.603 -25.336 1.00 90.62 230 LYS A N 1
ATOM 1920 C CA . LYS A 1 230 ? 31.462 -18.189 -26.735 1.00 90.62 230 LYS A CA 1
ATOM 1921 C C . LYS A 1 230 ? 31.959 -16.750 -26.843 1.00 90.62 230 LYS A C 1
ATOM 1923 O O . LYS A 1 230 ? 32.805 -16.462 -27.684 1.00 90.62 230 LYS A O 1
ATOM 1928 N N . LEU A 1 231 ? 31.441 -15.849 -26.009 1.00 79.75 231 LEU A N 1
ATOM 1929 C CA . LEU A 1 231 ? 31.904 -14.466 -25.955 1.00 79.75 231 LEU A CA 1
ATOM 1930 C C . LEU A 1 231 ? 33.376 -14.414 -25.518 1.00 79.75 231 LEU A C 1
ATOM 1932 O O . LEU A 1 231 ? 34.174 -13.747 -26.167 1.00 79.75 231 LEU A O 1
ATOM 1936 N N . GLN A 1 232 ? 33.751 -15.178 -24.487 1.00 80.44 232 GLN A N 1
ATOM 1937 C CA . GLN A 1 232 ? 35.136 -15.314 -24.023 1.00 80.44 232 GLN A CA 1
ATOM 1938 C C . GLN A 1 232 ? 36.064 -15.841 -25.136 1.00 80.44 232 GLN A C 1
ATOM 1940 O O . GLN A 1 232 ? 37.158 -15.315 -25.356 1.00 80.44 232 GLN A O 1
ATOM 1945 N N . GLU A 1 233 ? 35.629 -16.864 -25.876 1.00 87.88 233 GLU A N 1
ATOM 1946 C CA . GLU A 1 233 ? 36.364 -17.432 -27.014 1.00 87.88 233 GLU A CA 1
ATOM 1947 C C . GLU A 1 233 ? 36.537 -16.410 -28.150 1.00 87.88 233 GLU A C 1
ATOM 1949 O O . GLU A 1 233 ? 37.630 -16.274 -28.698 1.00 87.88 233 GLU A O 1
ATOM 1954 N N . LEU A 1 234 ? 35.498 -15.631 -28.467 1.00 83.38 234 LEU A N 1
ATOM 1955 C CA . LEU A 1 234 ? 35.578 -14.559 -29.463 1.00 83.38 234 LEU A CA 1
ATOM 1956 C C . LEU A 1 234 ? 36.511 -13.429 -29.015 1.00 83.38 234 LEU A C 1
ATOM 1958 O O . LEU A 1 234 ? 37.348 -12.993 -29.802 1.00 83.38 234 LEU A O 1
ATOM 1962 N N . VAL A 1 235 ? 36.424 -12.990 -27.757 1.00 78.88 235 VAL A N 1
ATOM 1963 C CA . VAL A 1 235 ? 37.304 -11.953 -27.191 1.00 78.88 235 VAL A CA 1
ATOM 1964 C C . VAL A 1 235 ? 38.765 -12.405 -27.227 1.00 78.88 235 VAL A C 1
ATOM 1966 O O . VAL A 1 235 ? 39.629 -11.658 -27.680 1.00 78.88 235 VAL A O 1
ATOM 1969 N N . THR A 1 236 ? 39.056 -13.648 -26.832 1.00 78.31 236 THR A N 1
ATOM 1970 C CA . THR A 1 236 ? 40.424 -14.193 -26.894 1.00 78.31 236 THR A CA 1
ATOM 1971 C C . THR A 1 236 ? 40.924 -14.379 -28.329 1.00 78.31 236 THR A C 1
ATOM 1973 O O . THR A 1 236 ? 42.113 -14.192 -28.587 1.00 78.31 236 THR A O 1
ATOM 1976 N N . HIS A 1 237 ? 40.045 -14.701 -29.282 1.00 80.25 237 HIS A N 1
ATOM 1977 C CA . HIS A 1 237 ? 40.395 -14.771 -30.701 1.00 80.25 237 HIS A CA 1
ATOM 1978 C C . HIS A 1 237 ? 40.697 -13.386 -31.294 1.00 80.25 237 HIS A C 1
ATOM 1980 O O . HIS A 1 237 ? 41.683 -13.236 -32.016 1.00 80.25 237 HIS A O 1
ATOM 1986 N N . VAL A 1 238 ? 39.895 -12.367 -30.966 1.00 76.44 238 VAL A N 1
ATOM 1987 C CA . VAL A 1 238 ? 40.131 -10.971 -31.374 1.00 76.44 238 VAL A CA 1
ATOM 1988 C C . VAL A 1 238 ? 41.438 -10.450 -30.778 1.00 76.44 238 VAL A C 1
ATOM 1990 O O . VAL A 1 238 ? 42.253 -9.897 -31.513 1.00 76.44 238 VAL A O 1
ATOM 1993 N N . ALA A 1 239 ? 41.697 -10.710 -29.492 1.00 69.12 239 ALA A N 1
ATOM 1994 C CA . ALA A 1 239 ? 42.951 -10.335 -28.839 1.00 69.12 239 ALA A CA 1
ATOM 1995 C C . ALA A 1 239 ? 44.178 -10.969 -29.524 1.00 69.12 239 ALA A C 1
ATOM 1997 O O . ALA A 1 239 ? 45.171 -10.287 -29.761 1.00 69.12 239 ALA A O 1
ATOM 1998 N N . LYS A 1 240 ? 44.095 -12.247 -29.929 1.00 74.56 240 LYS A N 1
ATOM 1999 C CA . LYS A 1 240 ? 45.163 -12.931 -30.687 1.00 74.56 240 LYS A CA 1
ATOM 2000 C C . LYS A 1 240 ? 45.331 -12.410 -32.118 1.00 74.56 240 LYS A C 1
ATOM 2002 O O . LYS A 1 240 ? 46.434 -12.449 -32.650 1.00 74.56 240 LYS A O 1
ATOM 2007 N N . GLN A 1 241 ? 44.261 -11.943 -32.765 1.00 67.50 241 GLN A N 1
ATOM 2008 C CA . GLN A 1 241 ? 44.345 -11.339 -34.101 1.00 67.50 241 GLN A CA 1
ATOM 2009 C C . GLN A 1 241 ? 44.886 -9.900 -34.075 1.00 67.50 241 GLN A C 1
ATOM 2011 O O . GLN A 1 241 ? 45.492 -9.473 -35.057 1.00 67.50 241 GLN A O 1
ATOM 2016 N N . GLN A 1 242 ? 44.713 -9.172 -32.966 1.00 54.41 242 GLN A N 1
ATOM 2017 C CA . GLN A 1 242 ? 45.155 -7.782 -32.800 1.00 54.41 242 GLN A CA 1
ATOM 2018 C C . GLN A 1 242 ? 46.619 -7.606 -32.353 1.00 54.41 242 GLN A C 1
ATOM 2020 O O . GLN A 1 242 ? 47.077 -6.471 -32.262 1.00 54.41 242 GLN A O 1
ATOM 2025 N N . GLU A 1 243 ? 47.416 -8.674 -32.204 1.00 52.81 243 GLU A N 1
ATOM 2026 C CA . GLU A 1 243 ? 48.880 -8.576 -31.990 1.00 52.81 243 GLU A CA 1
ATOM 2027 C C . GLU A 1 243 ? 49.643 -7.844 -33.127 1.00 52.81 243 GLU A C 1
ATOM 2029 O O . GLU A 1 243 ? 50.850 -7.632 -33.019 1.00 52.81 243 GLU A O 1
ATOM 2034 N N . LYS A 1 244 ? 48.971 -7.424 -34.213 1.00 54.78 244 LYS A N 1
ATOM 2035 C CA . LYS A 1 244 ? 49.563 -6.639 -35.312 1.00 54.78 244 LYS A CA 1
ATOM 2036 C C . LYS A 1 244 ? 49.114 -5.175 -35.412 1.00 54.78 244 LYS A C 1
ATOM 2038 O O . LYS A 1 244 ? 49.774 -4.445 -36.140 1.00 54.78 244 LYS A O 1
ATOM 2043 N N . ASP A 1 245 ? 48.095 -4.730 -34.672 1.00 51.25 245 ASP A N 1
ATOM 2044 C CA . ASP A 1 245 ? 47.633 -3.330 -34.692 1.00 51.25 245 ASP A CA 1
ATOM 2045 C C . ASP A 1 245 ? 47.399 -2.810 -33.265 1.00 51.25 245 ASP A C 1
ATOM 2047 O O . ASP A 1 245 ? 46.398 -3.092 -32.606 1.00 51.25 245 ASP A O 1
ATOM 2051 N N . THR A 1 246 ? 48.356 -2.022 -32.776 1.00 50.47 246 THR A N 1
ATOM 2052 C CA . THR A 1 246 ? 48.482 -1.559 -31.383 1.00 50.47 246 THR A CA 1
ATOM 2053 C C . THR A 1 246 ? 47.549 -0.404 -30.989 1.00 50.47 246 THR A C 1
ATOM 2055 O O . THR A 1 246 ? 47.777 0.259 -29.980 1.00 50.47 246 THR A O 1
ATOM 2058 N N . THR A 1 247 ? 46.470 -0.148 -31.729 1.00 55.38 247 THR A N 1
ATOM 2059 C CA . THR A 1 247 ? 45.586 1.013 -31.497 1.00 55.38 247 THR A CA 1
ATOM 2060 C C . THR A 1 247 ? 44.235 0.685 -30.847 1.00 55.38 247 THR A C 1
ATOM 2062 O O . THR A 1 247 ? 43.561 1.606 -30.396 1.00 55.38 247 THR A O 1
ATOM 2065 N N . CYS A 1 248 ? 43.851 -0.593 -30.697 1.00 51.88 248 CYS A N 1
ATOM 2066 C CA . CYS A 1 248 ? 42.602 -1.010 -30.016 1.00 51.88 248 CYS A CA 1
ATOM 2067 C C . CYS A 1 248 ? 42.780 -1.546 -28.577 1.00 51.88 248 CYS A C 1
ATOM 2069 O O . CYS A 1 248 ? 41.810 -1.966 -27.945 1.00 51.88 248 CYS A O 1
ATOM 2071 N N . LEU A 1 249 ? 43.998 -1.497 -28.031 1.00 53.41 249 LEU A N 1
ATOM 2072 C CA . LEU A 1 249 ? 44.351 -2.049 -26.714 1.00 53.41 249 LEU A CA 1
ATOM 2073 C C . LEU A 1 249 ? 43.545 -1.530 -25.496 1.00 53.41 249 LEU A C 1
ATOM 2075 O O . LEU A 1 249 ? 43.291 -2.347 -24.617 1.00 53.41 249 LEU A O 1
ATOM 2079 N N . PRO A 1 250 ? 43.074 -0.267 -25.393 1.00 58.50 250 PRO A N 1
ATOM 2080 C CA . PRO A 1 250 ? 42.492 0.234 -24.138 1.00 58.50 250 PRO A CA 1
ATOM 2081 C C . PRO A 1 250 ? 41.196 -0.460 -23.691 1.00 58.50 250 PRO A C 1
ATOM 2083 O O . PRO A 1 250 ? 41.007 -0.700 -22.503 1.00 58.50 250 PRO A O 1
ATOM 2086 N N . TRP A 1 251 ? 40.306 -0.813 -24.624 1.00 56.97 251 TRP A N 1
ATOM 2087 C CA . TRP A 1 251 ? 39.041 -1.487 -24.293 1.00 56.97 251 TRP A CA 1
ATOM 2088 C C . TRP A 1 251 ? 39.268 -2.958 -23.921 1.00 56.97 251 TRP A C 1
ATOM 2090 O O . TRP A 1 251 ? 38.703 -3.452 -22.946 1.00 56.97 251 TRP A O 1
ATOM 2100 N N . VAL A 1 252 ? 40.153 -3.651 -24.642 1.00 58.00 252 VAL A N 1
ATOM 2101 C CA . VAL A 1 252 ? 40.507 -5.045 -24.340 1.00 58.00 252 VAL A CA 1
ATOM 2102 C C . VAL A 1 252 ? 41.238 -5.139 -22.996 1.00 58.00 252 VAL A C 1
ATOM 2104 O O . VAL A 1 252 ? 40.951 -6.046 -22.218 1.00 58.00 252 VAL A O 1
ATOM 2107 N N . GLN A 1 253 ? 42.097 -4.164 -22.676 1.00 55.47 253 GLN A N 1
ATOM 2108 C CA . GLN A 1 253 ? 42.724 -4.033 -21.359 1.00 55.47 253 GLN A CA 1
ATOM 2109 C C . GLN A 1 253 ? 41.668 -3.805 -20.265 1.00 55.47 253 GLN A C 1
ATOM 2111 O O . GLN A 1 253 ? 41.660 -4.526 -19.282 1.00 55.47 253 GLN A O 1
ATOM 2116 N N . HIS A 1 254 ? 40.684 -2.922 -20.476 1.00 57.09 254 HIS A N 1
ATOM 2117 C CA . HIS A 1 254 ? 39.611 -2.666 -19.502 1.00 57.09 254 HIS A CA 1
ATOM 2118 C C . HIS A 1 254 ? 38.692 -3.884 -19.244 1.00 57.09 254 HIS A C 1
ATOM 2120 O O . HIS A 1 254 ? 38.118 -4.010 -18.159 1.00 57.09 254 HIS A O 1
ATOM 2126 N N . ILE A 1 255 ? 38.554 -4.793 -20.220 1.00 58.66 255 ILE A N 1
ATOM 2127 C CA . ILE A 1 255 ? 37.880 -6.093 -20.042 1.00 58.66 255 ILE A CA 1
ATOM 2128 C C . ILE A 1 255 ? 38.783 -7.087 -19.289 1.00 58.66 255 ILE A C 1
ATOM 2130 O O . ILE A 1 255 ? 38.295 -7.816 -18.427 1.00 58.66 255 ILE A O 1
ATOM 2134 N N . LEU A 1 256 ? 40.084 -7.130 -19.600 1.00 55.41 256 LEU A N 1
ATOM 2135 C CA . LEU A 1 256 ? 41.049 -8.060 -18.996 1.00 55.41 256 LEU A CA 1
ATOM 2136 C C . LEU A 1 256 ? 41.510 -7.649 -17.586 1.00 55.41 256 LEU A C 1
ATOM 2138 O O . LEU A 1 256 ? 41.852 -8.523 -16.794 1.00 55.41 256 LEU A O 1
ATOM 2142 N N . ASP A 1 257 ? 41.467 -6.359 -17.244 1.00 61.44 257 ASP A N 1
ATOM 2143 C CA . ASP A 1 257 ? 41.884 -5.796 -15.949 1.00 61.44 257 ASP A CA 1
ATOM 2144 C C . ASP A 1 257 ? 40.876 -6.087 -14.814 1.00 61.44 257 ASP A C 1
ATOM 2146 O O . ASP A 1 257 ? 41.031 -5.609 -13.691 1.00 61.44 257 ASP A O 1
ATOM 2150 N N . GLY A 1 258 ? 39.817 -6.862 -15.084 1.00 57.44 258 GLY A N 1
ATOM 2151 C CA . GLY A 1 258 ? 38.840 -7.283 -14.076 1.00 57.44 258 GLY A CA 1
ATOM 2152 C C . GLY A 1 258 ? 37.909 -6.164 -13.596 1.00 57.44 258 GLY A C 1
ATOM 2153 O O . GLY A 1 258 ? 37.134 -6.369 -12.664 1.00 57.44 258 GLY A O 1
ATOM 2154 N N . ASN A 1 259 ? 37.922 -4.988 -14.235 1.00 67.50 259 ASN A N 1
ATOM 2155 C CA . ASN A 1 259 ? 37.064 -3.871 -13.832 1.00 67.50 259 ASN A CA 1
ATOM 2156 C C . ASN A 1 259 ? 35.571 -4.225 -13.998 1.00 67.50 259 ASN A C 1
ATOM 2158 O O . ASN A 1 259 ? 34.767 -3.966 -13.107 1.00 67.50 259 ASN A O 1
ATOM 2162 N N . HIS A 1 260 ? 35.221 -4.954 -15.065 1.00 67.94 260 HIS A N 1
ATOM 2163 C CA . HIS A 1 260 ? 33.877 -5.519 -15.228 1.00 67.94 260 HIS A CA 1
ATOM 2164 C C . HIS A 1 260 ? 33.547 -6.637 -14.231 1.00 67.94 260 HIS A C 1
ATOM 2166 O O . HIS A 1 260 ? 32.383 -6.787 -13.870 1.00 67.94 260 HIS A O 1
ATOM 2172 N N . GLU A 1 261 ? 34.524 -7.420 -13.759 1.00 72.75 261 GLU A N 1
ATOM 2173 C CA . GLU A 1 261 ? 34.280 -8.402 -12.692 1.00 72.75 261 GLU A CA 1
ATOM 2174 C C . GLU A 1 261 ? 33.991 -7.707 -11.359 1.00 72.75 261 GLU A C 1
ATOM 2176 O O . GLU A 1 261 ? 33.103 -8.142 -10.625 1.00 72.75 261 GLU A O 1
ATOM 2181 N N . ASN A 1 262 ? 34.671 -6.591 -11.076 1.00 77.44 262 ASN A N 1
ATOM 2182 C CA . ASN A 1 262 ? 34.403 -5.753 -9.909 1.00 77.44 262 ASN A CA 1
ATOM 2183 C C . ASN A 1 262 ? 33.027 -5.076 -9.998 1.00 77.44 262 ASN A C 1
ATOM 2185 O O . ASN A 1 262 ? 32.282 -5.090 -9.019 1.00 77.44 262 ASN A O 1
ATOM 2189 N N . GLU A 1 263 ? 32.646 -4.553 -11.167 1.00 81.19 263 GLU A N 1
ATOM 2190 C CA . GLU A 1 263 ? 31.298 -4.020 -11.413 1.00 81.19 263 GLU A CA 1
ATOM 2191 C C . GLU A 1 263 ? 30.228 -5.111 -11.280 1.00 81.19 263 GLU A C 1
ATOM 2193 O O . GLU A 1 263 ? 29.233 -4.912 -10.590 1.00 81.19 263 GLU A O 1
ATOM 2198 N N . MET A 1 264 ? 30.445 -6.298 -11.857 1.00 74.06 264 MET A N 1
ATOM 2199 C CA . MET A 1 264 ? 29.547 -7.449 -11.702 1.00 74.06 264 MET A CA 1
ATOM 2200 C C . MET A 1 264 ? 29.432 -7.903 -10.248 1.00 74.06 264 MET A C 1
ATOM 2202 O O . MET A 1 264 ? 28.352 -8.295 -9.811 1.00 74.06 264 MET A O 1
ATOM 2206 N N . LYS A 1 265 ? 30.527 -7.870 -9.485 1.00 86.38 265 LYS A N 1
ATOM 2207 C CA . LYS A 1 265 ? 30.519 -8.204 -8.061 1.00 86.38 265 LYS A CA 1
ATOM 2208 C C . LYS A 1 265 ? 29.743 -7.161 -7.255 1.00 86.38 265 LYS A C 1
ATOM 2210 O O . LYS A 1 265 ? 28.882 -7.546 -6.472 1.00 86.38 265 LYS A O 1
ATOM 2215 N N . SER A 1 266 ? 29.971 -5.876 -7.518 1.00 86.94 266 SER A N 1
ATOM 2216 C CA . SER A 1 266 ? 29.220 -4.766 -6.919 1.00 86.94 266 SER A CA 1
ATOM 2217 C C . SER A 1 266 ? 27.721 -4.864 -7.229 1.00 86.94 266 SER A C 1
ATOM 2219 O O . SER A 1 266 ? 26.889 -4.799 -6.325 1.00 86.94 266 SER A O 1
ATOM 2221 N N . LEU A 1 267 ? 27.362 -5.141 -8.487 1.00 86.62 267 LEU A N 1
ATOM 2222 C CA . LEU A 1 267 ? 25.974 -5.353 -8.900 1.00 86.62 267 LEU A CA 1
ATOM 2223 C C . LEU A 1 267 ? 25.354 -6.586 -8.233 1.00 86.62 267 LEU A C 1
ATOM 2225 O O . LEU A 1 267 ? 24.203 -6.527 -7.814 1.00 86.62 267 LEU A O 1
ATOM 2229 N N . LYS A 1 268 ? 26.091 -7.693 -8.080 1.00 89.19 268 LYS A N 1
ATOM 2230 C CA . LYS A 1 268 ? 25.608 -8.867 -7.331 1.00 89.19 268 LYS A CA 1
ATOM 2231 C C . LYS A 1 268 ? 25.371 -8.551 -5.855 1.00 89.19 268 LYS A C 1
ATOM 2233 O O . LYS A 1 268 ? 24.372 -8.997 -5.298 1.00 89.19 268 LYS A O 1
ATOM 2238 N N . GLU A 1 269 ? 26.261 -7.788 -5.229 1.00 92.38 269 GLU A N 1
ATOM 2239 C CA . GLU A 1 269 ? 26.107 -7.346 -3.840 1.00 92.38 269 GLU A CA 1
ATOM 2240 C C . GLU A 1 269 ? 24.915 -6.388 -3.679 1.00 92.38 269 GLU A C 1
ATOM 2242 O O . GLU A 1 269 ? 24.195 -6.473 -2.686 1.00 92.38 269 GLU A O 1
ATOM 2247 N N . GLU A 1 270 ? 24.665 -5.511 -4.655 1.00 90.81 270 GLU A N 1
ATOM 2248 C CA . GLU A 1 270 ? 23.473 -4.654 -4.694 1.00 90.81 270 GLU A CA 1
ATOM 2249 C C . GLU A 1 270 ? 22.191 -5.478 -4.874 1.00 90.81 270 GLU A C 1
ATOM 2251 O O . GLU A 1 270 ? 21.234 -5.293 -4.128 1.00 90.81 270 GLU A O 1
ATOM 2256 N N . VAL A 1 271 ? 22.180 -6.449 -5.794 1.00 88.62 271 VAL A N 1
ATOM 2257 C CA . VAL A 1 271 ? 21.038 -7.356 -5.993 1.00 88.62 271 VAL A CA 1
ATOM 2258 C C . VAL A 1 271 ? 20.732 -8.147 -4.722 1.00 88.62 271 VAL A C 1
ATOM 2260 O O . VAL A 1 271 ? 19.565 -8.255 -4.346 1.00 88.62 271 VAL A O 1
ATOM 2263 N N . GLU A 1 272 ? 21.742 -8.669 -4.021 1.00 91.00 272 GLU A N 1
ATOM 2264 C CA . GLU A 1 272 ? 21.511 -9.401 -2.770 1.00 91.00 272 GLU A CA 1
ATOM 2265 C C . GLU A 1 272 ? 21.033 -8.465 -1.645 1.00 91.00 272 GLU A C 1
ATOM 2267 O O . GLU A 1 272 ? 20.150 -8.838 -0.872 1.00 91.00 272 GLU A O 1
ATOM 2272 N N . ARG A 1 273 ? 21.530 -7.218 -1.583 1.00 92.75 273 ARG A N 1
ATOM 2273 C CA . ARG A 1 273 ? 21.012 -6.192 -0.659 1.00 92.75 273 ARG A CA 1
ATOM 2274 C C . ARG A 1 273 ? 19.545 -5.865 -0.935 1.00 92.75 273 ARG A C 1
ATOM 2276 O O . ARG A 1 273 ? 18.743 -5.895 -0.003 1.00 92.75 273 ARG A O 1
ATOM 2283 N N . LEU A 1 274 ? 19.178 -5.625 -2.194 1.00 89.00 274 LEU A N 1
ATOM 2284 C CA . LEU A 1 274 ? 17.795 -5.361 -2.599 1.00 89.00 274 LEU A CA 1
ATOM 2285 C C . LEU A 1 274 ? 16.883 -6.560 -2.323 1.00 89.00 274 LEU A C 1
ATOM 2287 O O . LEU A 1 274 ? 15.774 -6.392 -1.824 1.00 89.00 274 LEU A O 1
ATOM 2291 N N . LYS A 1 275 ? 17.358 -7.782 -2.567 1.00 90.06 275 LYS A N 1
ATOM 2292 C CA . LYS A 1 275 ? 16.623 -9.011 -2.254 1.00 90.06 275 LYS A CA 1
ATOM 2293 C C . LYS A 1 275 ? 16.367 -9.160 -0.754 1.00 90.06 275 LYS A C 1
ATOM 2295 O O . LYS A 1 275 ? 15.238 -9.458 -0.369 1.00 90.06 275 LYS A O 1
ATOM 2300 N N . ASN A 1 276 ? 17.372 -8.913 0.087 1.00 91.25 276 ASN A N 1
ATOM 2301 C CA . ASN A 1 276 ? 17.213 -8.927 1.544 1.00 91.25 276 ASN A CA 1
ATOM 2302 C C . ASN A 1 276 ? 16.239 -7.836 2.011 1.00 91.25 276 ASN A C 1
ATOM 2304 O O . ASN A 1 276 ? 15.384 -8.097 2.855 1.00 91.25 276 ASN A O 1
ATOM 2308 N N . TYR A 1 277 ? 16.305 -6.645 1.413 1.00 92.12 277 TYR A N 1
ATOM 2309 C CA . TYR A 1 277 ? 15.368 -5.558 1.688 1.00 92.12 277 TYR A CA 1
ATOM 2310 C C . TYR A 1 277 ? 13.923 -5.932 1.320 1.00 92.12 277 TYR A C 1
ATOM 2312 O O . TYR A 1 277 ? 13.019 -5.775 2.138 1.00 92.12 277 TYR A O 1
ATOM 2320 N N . CYS A 1 278 ? 13.698 -6.508 0.134 1.00 85.06 278 CYS A N 1
ATOM 2321 C CA . CYS A 1 278 ? 12.384 -7.010 -0.270 1.00 85.06 278 CYS A CA 1
ATOM 2322 C C . CYS A 1 278 ? 11.875 -8.123 0.659 1.00 85.06 278 CYS A C 1
ATOM 2324 O O . CYS A 1 278 ? 10.690 -8.148 0.986 1.00 85.06 278 CYS A O 1
ATOM 2326 N N . GLN A 1 279 ? 12.747 -9.032 1.110 1.00 89.56 279 GLN A N 1
ATOM 2327 C CA . GLN A 1 279 ? 12.372 -10.086 2.058 1.00 89.56 279 GLN A CA 1
ATOM 2328 C C . GLN A 1 279 ? 11.962 -9.523 3.422 1.00 89.56 279 GLN A C 1
ATOM 2330 O O . GLN A 1 279 ? 10.958 -9.975 3.980 1.00 89.56 279 GLN A O 1
ATOM 2335 N N . GLU A 1 280 ? 12.686 -8.528 3.941 1.00 91.50 280 GLU A N 1
ATOM 2336 C CA . GLU A 1 280 ? 12.342 -7.876 5.207 1.00 91.50 280 GLU A CA 1
ATOM 2337 C C . GLU A 1 280 ? 11.032 -7.089 5.082 1.00 91.50 280 GLU A C 1
ATOM 2339 O O . GLU A 1 280 ? 10.141 -7.254 5.914 1.00 91.50 280 GLU A O 1
ATOM 2344 N N . GLN A 1 281 ? 10.833 -6.339 3.990 1.00 88.62 281 GLN A N 1
ATOM 2345 C CA . GLN A 1 281 ? 9.548 -5.686 3.719 1.00 88.62 281 GLN A CA 1
ATOM 2346 C C . GLN A 1 281 ? 8.398 -6.701 3.635 1.00 88.62 281 GLN A C 1
ATOM 2348 O O . GLN A 1 281 ? 7.330 -6.488 4.206 1.00 88.62 281 GLN A O 1
ATOM 2353 N N . GLN A 1 282 ? 8.601 -7.848 2.984 1.00 85.00 282 GLN A N 1
ATOM 2354 C CA . GLN A 1 282 ? 7.579 -8.892 2.885 1.00 85.00 282 GLN A CA 1
ATOM 2355 C C . GLN A 1 282 ? 7.293 -9.574 4.233 1.00 85.00 282 GLN A C 1
ATOM 2357 O O . GLN A 1 282 ? 6.180 -10.053 4.474 1.00 85.00 282 GLN A O 1
ATOM 2362 N N . LYS A 1 283 ? 8.280 -9.650 5.127 1.00 90.38 283 LYS A N 1
ATOM 2363 C CA . LYS A 1 283 ? 8.087 -10.093 6.512 1.00 90.38 283 LYS A CA 1
ATOM 2364 C C . LYS A 1 283 ? 7.283 -9.059 7.305 1.00 90.38 283 LYS A C 1
ATOM 2366 O O . LYS A 1 283 ? 6.286 -9.434 7.916 1.00 90.38 283 LYS A O 1
ATOM 2371 N N . GLN A 1 284 ? 7.626 -7.778 7.194 1.00 91.44 284 GLN A N 1
ATOM 2372 C CA . GLN A 1 284 ? 6.910 -6.684 7.849 1.00 91.44 284 GLN A CA 1
ATOM 2373 C C . GLN A 1 284 ? 5.443 -6.601 7.398 1.00 91.44 284 GLN A C 1
ATOM 2375 O O . GLN A 1 284 ? 4.547 -6.490 8.232 1.00 91.44 284 GLN A O 1
ATOM 2380 N N . ILE A 1 285 ? 5.171 -6.755 6.096 1.00 85.56 285 ILE A N 1
ATOM 2381 C CA . ILE A 1 285 ? 3.801 -6.826 5.560 1.00 85.56 285 ILE A CA 1
ATOM 2382 C C . ILE A 1 285 ? 3.036 -8.004 6.177 1.00 85.56 285 ILE A C 1
ATOM 2384 O O . ILE A 1 285 ? 1.881 -7.850 6.569 1.00 85.56 285 ILE A O 1
ATOM 2388 N N . ARG A 1 286 ? 3.661 -9.183 6.315 1.00 85.88 286 ARG A N 1
ATOM 2389 C CA . ARG A 1 286 ? 3.015 -10.351 6.943 1.00 85.88 286 ARG A CA 1
ATOM 2390 C C . ARG A 1 286 ? 2.671 -10.108 8.413 1.00 85.88 286 ARG A C 1
ATOM 2392 O O . ARG A 1 286 ? 1.574 -10.469 8.835 1.00 85.88 286 ARG A O 1
ATOM 2399 N N . GLU A 1 287 ? 3.569 -9.487 9.171 1.00 91.38 287 GLU A N 1
ATOM 2400 C CA . GLU A 1 287 ? 3.342 -9.127 10.578 1.00 91.38 287 GLU A CA 1
ATOM 2401 C C . GLU A 1 287 ? 2.217 -8.088 10.724 1.00 91.38 287 GLU A C 1
ATOM 2403 O O . GLU A 1 287 ? 1.334 -8.232 11.576 1.00 91.38 287 GLU A O 1
ATOM 2408 N N . GLN A 1 288 ? 2.180 -7.086 9.840 1.00 85.88 288 GLN A N 1
ATOM 2409 C CA . GLN A 1 288 ? 1.093 -6.107 9.787 1.00 85.88 288 GLN A CA 1
ATOM 2410 C C . GLN A 1 288 ? -0.248 -6.762 9.435 1.00 85.88 288 GLN A C 1
ATOM 2412 O O . GLN A 1 288 ? -1.243 -6.503 10.109 1.00 85.88 288 GLN A O 1
ATOM 2417 N N . CYS A 1 289 ? -0.289 -7.663 8.448 1.00 83.88 289 CYS A N 1
ATOM 2418 C CA . CYS A 1 289 ? -1.506 -8.400 8.102 1.00 83.88 289 CYS A CA 1
ATOM 2419 C C . CYS A 1 289 ? -2.039 -9.243 9.271 1.00 83.88 289 CYS A C 1
ATOM 2421 O O . CYS A 1 289 ? -3.253 -9.310 9.465 1.00 83.88 289 CYS A O 1
ATOM 2423 N N . GLU A 1 290 ? -1.170 -9.884 10.058 1.00 90.62 290 GLU A N 1
ATOM 2424 C CA . GLU A 1 290 ? -1.624 -10.650 11.225 1.00 90.62 290 GLU A CA 1
ATOM 2425 C C . GLU A 1 290 ? -2.125 -9.733 12.345 1.00 90.62 290 GLU A C 1
ATOM 2427 O O . GLU A 1 290 ? -3.152 -10.021 12.960 1.00 90.62 290 GLU A O 1
ATOM 2432 N N . THR A 1 291 ? -1.475 -8.584 12.546 1.00 88.62 291 THR A N 1
ATOM 2433 C CA . THR A 1 291 ? -1.943 -7.559 13.491 1.00 88.62 291 THR A CA 1
ATOM 2434 C C . THR A 1 291 ? -3.339 -7.060 13.110 1.00 88.62 291 THR A C 1
ATOM 2436 O O . THR A 1 291 ? -4.226 -7.019 13.961 1.00 88.62 291 THR A O 1
ATOM 2439 N N . VAL A 1 292 ? -3.573 -6.767 11.826 1.00 83.75 292 VAL A N 1
ATOM 2440 C CA . VAL A 1 292 ? -4.894 -6.371 11.310 1.00 83.75 292 VAL A CA 1
ATOM 2441 C C . VAL A 1 292 ? -5.930 -7.469 11.549 1.00 83.75 292 VAL A C 1
ATOM 2443 O O . VAL A 1 292 ? -6.996 -7.179 12.081 1.00 83.75 292 VAL A O 1
ATOM 2446 N N . ARG A 1 293 ? -5.617 -8.741 11.266 1.00 88.25 293 ARG A N 1
ATOM 2447 C CA . ARG A 1 293 ? -6.547 -9.854 11.542 1.00 88.25 293 ARG A CA 1
ATOM 2448 C C . ARG A 1 293 ? -6.906 -9.982 13.017 1.00 88.25 293 ARG A C 1
ATOM 2450 O O . ARG A 1 293 ? -8.047 -10.305 13.342 1.00 88.25 293 ARG A O 1
ATOM 2457 N N . ILE A 1 294 ? -5.942 -9.797 13.918 1.00 88.69 294 ILE A N 1
ATOM 2458 C CA . ILE A 1 294 ? -6.206 -9.829 15.361 1.00 88.69 294 ILE A CA 1
ATOM 2459 C C . ILE A 1 294 ? -7.134 -8.671 15.734 1.00 88.69 294 ILE A C 1
ATOM 2461 O O . ILE A 1 294 ? -8.135 -8.909 16.411 1.00 88.69 294 ILE A O 1
ATOM 2465 N N . LEU A 1 295 ? -6.860 -7.462 15.233 1.00 83.81 295 LEU A N 1
ATOM 2466 C CA . LEU A 1 295 ? -7.702 -6.287 15.459 1.00 83.81 295 LEU A CA 1
ATOM 2467 C C . LEU A 1 295 ? -9.129 -6.492 14.935 1.00 83.81 295 LEU A C 1
ATOM 2469 O O . LEU A 1 295 ? -10.082 -6.223 15.662 1.00 83.81 295 LEU A O 1
ATOM 2473 N N . GLU A 1 296 ? -9.299 -7.054 13.738 1.00 84.81 296 GLU A N 1
ATOM 2474 C CA . GLU A 1 296 ? -10.609 -7.397 13.169 1.00 84.81 296 GLU A CA 1
ATOM 2475 C C . GLU A 1 296 ? -11.380 -8.391 14.047 1.00 84.81 296 GLU A C 1
ATOM 2477 O O . GLU A 1 296 ? -12.567 -8.191 14.311 1.00 84.81 296 GLU A O 1
ATOM 2482 N N . ARG A 1 297 ? -10.717 -9.443 14.556 1.00 92.38 297 ARG A N 1
ATOM 2483 C CA . ARG A 1 297 ? -11.346 -10.403 15.483 1.00 92.38 297 ARG A CA 1
ATOM 2484 C C . ARG A 1 297 ? -11.767 -9.727 16.786 1.00 92.38 297 ARG A C 1
ATOM 2486 O O . ARG A 1 297 ? -12.879 -9.966 17.250 1.00 92.38 297 ARG A O 1
ATOM 2493 N N . THR A 1 298 ? -10.908 -8.886 17.366 1.00 88.12 298 THR A N 1
ATOM 2494 C CA . THR A 1 298 ? -11.245 -8.158 18.598 1.00 88.12 298 THR A CA 1
ATOM 2495 C C . THR A 1 298 ? -12.366 -7.149 18.380 1.00 88.12 298 THR A C 1
ATOM 2497 O O . THR A 1 298 ? -13.245 -7.038 19.227 1.00 88.12 298 THR A O 1
ATOM 2500 N N . ASN A 1 299 ? -12.398 -6.469 17.231 1.00 85.69 299 ASN A N 1
ATOM 2501 C CA . ASN A 1 299 ? -13.444 -5.505 16.909 1.00 85.69 299 ASN A CA 1
ATOM 2502 C C . ASN A 1 299 ? -14.798 -6.203 16.728 1.00 85.69 299 ASN A C 1
ATOM 2504 O O . ASN A 1 299 ? -15.788 -5.797 17.324 1.00 85.69 299 ASN A O 1
ATOM 2508 N N . LYS A 1 300 ? -14.821 -7.336 16.014 1.00 90.62 300 LYS A N 1
ATOM 2509 C CA . LYS A 1 300 ? -16.026 -8.163 15.878 1.00 90.62 300 LYS A CA 1
ATOM 2510 C C . LYS A 1 300 ? -16.529 -8.696 17.223 1.00 90.62 300 LYS A C 1
ATOM 2512 O O . LYS A 1 300 ? -17.733 -8.793 17.435 1.00 90.62 300 LYS A O 1
ATOM 2517 N N . GLN A 1 301 ? -15.625 -9.032 18.144 1.00 91.31 301 GLN A N 1
ATOM 2518 C CA . GLN A 1 301 ? -16.016 -9.413 19.502 1.00 91.31 301 GLN A CA 1
ATOM 2519 C C . GLN A 1 301 ? -16.641 -8.234 20.262 1.00 91.31 301 GLN A C 1
ATOM 2521 O O . GLN A 1 301 ? -17.679 -8.406 20.892 1.00 91.31 301 GLN A O 1
ATOM 2526 N N . LEU A 1 302 ? -16.058 -7.035 20.159 1.00 88.75 302 LEU A N 1
ATOM 2527 C CA . LEU A 1 302 ? -16.614 -5.823 20.769 1.00 88.75 302 LEU A CA 1
ATOM 2528 C C . LEU A 1 302 ? -17.989 -5.456 20.197 1.00 88.75 302 LEU A C 1
ATOM 2530 O O . LEU A 1 302 ? -18.848 -4.991 20.942 1.00 88.75 302 LEU A O 1
ATOM 2534 N N . GLU A 1 303 ? -18.227 -5.681 18.904 1.00 85.56 303 GLU A N 1
ATOM 2535 C CA . GLU A 1 303 ? -19.552 -5.524 18.291 1.00 85.56 303 GLU A CA 1
ATOM 2536 C C . GLU A 1 303 ? -20.581 -6.460 18.940 1.00 85.56 303 GLU A C 1
ATOM 2538 O O . GLU A 1 303 ? -21.628 -5.995 19.388 1.00 85.56 303 GLU A O 1
ATOM 2543 N N . ILE A 1 304 ? -20.252 -7.748 19.092 1.00 91.31 304 ILE A N 1
ATOM 2544 C CA . ILE A 1 304 ? -21.123 -8.741 19.746 1.00 91.31 304 ILE A CA 1
ATOM 2545 C C . ILE A 1 304 ? -21.385 -8.372 21.215 1.00 91.31 304 ILE A C 1
ATOM 2547 O O . ILE A 1 304 ? -22.514 -8.484 21.707 1.00 91.31 304 ILE A O 1
ATOM 2551 N N . ASP A 1 305 ? -20.358 -7.916 21.932 1.00 92.50 305 ASP A N 1
ATOM 2552 C CA . ASP A 1 305 ? -20.486 -7.505 23.330 1.00 92.50 305 ASP A CA 1
ATOM 2553 C C . ASP A 1 305 ? -21.365 -6.249 23.457 1.00 92.50 305 ASP A C 1
ATOM 2555 O O . ASP A 1 305 ? -22.224 -6.183 24.341 1.00 92.50 305 ASP A O 1
ATOM 2559 N N . ASN A 1 306 ? -21.222 -5.284 22.543 1.00 91.44 306 ASN A N 1
ATOM 2560 C CA . ASN A 1 306 ? -22.067 -4.090 22.476 1.00 91.44 306 ASN A CA 1
ATOM 2561 C C . ASN A 1 306 ? -23.525 -4.435 22.160 1.00 91.44 306 ASN A C 1
ATOM 2563 O O . ASN A 1 306 ? -24.424 -3.900 22.809 1.00 91.44 306 ASN A O 1
ATOM 2567 N N . GLU A 1 307 ? -23.778 -5.345 21.218 1.00 93.38 307 GLU A N 1
ATOM 2568 C CA . GLU A 1 307 ? -25.125 -5.851 20.926 1.00 93.38 307 GLU A CA 1
ATOM 2569 C C . GLU A 1 307 ? -25.736 -6.539 22.154 1.00 93.38 307 GLU A C 1
ATOM 2571 O O . GLU A 1 307 ? -26.885 -6.280 22.520 1.00 93.38 307 GLU A O 1
ATOM 2576 N N . THR A 1 308 ? -24.944 -7.353 22.856 1.00 94.62 308 THR A N 1
ATOM 2577 C CA . THR A 1 308 ? -25.369 -8.035 24.085 1.00 94.62 308 THR A CA 1
ATOM 2578 C C . THR A 1 308 ? -25.693 -7.039 25.202 1.00 94.62 308 THR A C 1
ATOM 2580 O O . THR A 1 308 ? -26.691 -7.195 25.912 1.00 94.62 308 THR A O 1
ATOM 2583 N N . LEU A 1 309 ? -24.874 -6.000 25.376 1.00 93.88 309 LEU A N 1
ATOM 2584 C CA . LEU A 1 309 ? -25.115 -4.937 26.353 1.00 93.88 309 LEU A CA 1
ATOM 2585 C C . LEU A 1 309 ? -26.344 -4.100 25.989 1.00 93.88 309 LEU A C 1
ATOM 2587 O O . LEU A 1 309 ? -27.153 -3.807 26.868 1.00 93.88 309 LEU A O 1
ATOM 2591 N N . ALA A 1 310 ? -26.523 -3.760 24.712 1.00 90.81 310 ALA A N 1
ATOM 2592 C CA . ALA A 1 310 ? -27.701 -3.048 24.228 1.00 90.81 310 ALA A CA 1
ATOM 2593 C C . ALA A 1 310 ? -28.987 -3.857 24.464 1.00 90.81 310 ALA A C 1
ATOM 2595 O O . ALA A 1 310 ? -29.995 -3.298 24.906 1.00 90.81 310 ALA A O 1
ATOM 2596 N N . PHE A 1 311 ? -28.940 -5.175 24.250 1.00 95.06 311 PHE A N 1
ATOM 2597 C CA . PHE A 1 311 ? -30.046 -6.079 24.561 1.00 95.06 311 PHE A CA 1
ATOM 2598 C C . PHE A 1 311 ? -30.372 -6.086 26.062 1.00 95.06 311 PHE A C 1
ATOM 2600 O O . PHE A 1 311 ? -31.515 -5.830 26.435 1.00 95.06 311 PHE A O 1
ATOM 2607 N N . LYS A 1 312 ? -29.372 -6.279 26.935 1.00 96.38 312 LYS A N 1
ATOM 2608 C CA . LYS A 1 312 ? -29.564 -6.255 28.401 1.00 96.38 312 LYS A CA 1
ATOM 2609 C C . LYS A 1 312 ? -30.080 -4.910 28.913 1.00 96.38 312 LYS A C 1
ATOM 2611 O O . LYS A 1 312 ? -30.891 -4.866 29.838 1.00 96.38 312 LYS A O 1
ATOM 2616 N N . LEU A 1 313 ? -29.621 -3.806 28.323 1.00 91.62 313 LEU A N 1
ATOM 2617 C CA . LEU A 1 313 ? -30.109 -2.470 28.657 1.00 91.62 313 LEU A CA 1
ATOM 2618 C C . LEU A 1 313 ? -31.580 -2.315 28.259 1.00 91.62 313 LEU A C 1
ATOM 2620 O O . LEU A 1 313 ? -32.371 -1.811 29.050 1.00 91.62 313 LEU A O 1
ATOM 2624 N N . SER A 1 314 ? -31.950 -2.791 27.069 1.00 94.12 314 SER A N 1
ATOM 2625 C CA . SER A 1 314 ? -33.336 -2.772 26.588 1.00 94.12 314 SER A CA 1
ATOM 2626 C C . SER A 1 314 ? -34.253 -3.625 27.469 1.00 94.12 314 SER A C 1
ATOM 2628 O O . SER A 1 314 ? -35.345 -3.189 27.822 1.00 94.12 314 SER A O 1
ATOM 2630 N N . GLU A 1 315 ? -33.789 -4.804 27.891 1.00 96.31 315 GLU A N 1
ATOM 2631 C CA . GLU A 1 315 ? -34.493 -5.668 28.845 1.00 96.31 315 GLU A CA 1
ATOM 2632 C C . GLU A 1 315 ? -34.682 -4.980 30.207 1.00 96.31 315 GLU A C 1
ATOM 2634 O O . GLU A 1 315 ? -35.783 -4.973 30.753 1.00 96.31 315 GLU A O 1
ATOM 2639 N N . SER A 1 316 ? -33.634 -4.337 30.730 1.00 94.31 316 SER A N 1
ATOM 2640 C CA . SER A 1 316 ? -33.701 -3.606 32.002 1.00 94.31 316 SER A CA 1
ATOM 2641 C C . SER A 1 316 ? -34.678 -2.429 31.929 1.00 94.31 316 SER A C 1
ATOM 2643 O O . SER A 1 316 ? -35.451 -2.212 32.858 1.00 94.31 316 SER A O 1
ATOM 2645 N N . LEU A 1 317 ? -34.677 -1.679 30.821 1.00 91.75 317 LEU A N 1
ATOM 2646 C CA . LEU A 1 317 ? -35.617 -0.577 30.598 1.00 91.75 317 LEU A CA 1
ATOM 2647 C C . LEU A 1 317 ? -37.068 -1.073 30.539 1.00 91.75 317 LEU A C 1
ATOM 2649 O O . LEU A 1 317 ? -37.927 -0.486 31.189 1.00 91.75 317 LEU A O 1
ATOM 2653 N N . ALA A 1 318 ? -37.329 -2.193 29.859 1.00 95.50 318 ALA A N 1
ATOM 2654 C CA . ALA A 1 318 ? -38.661 -2.794 29.829 1.00 95.50 318 ALA A CA 1
ATOM 2655 C C . ALA A 1 318 ? -39.144 -3.223 31.230 1.00 95.50 318 ALA A C 1
ATOM 2657 O O . ALA A 1 318 ? -40.310 -3.025 31.571 1.00 95.50 318 ALA A O 1
ATOM 2658 N N . GLN A 1 319 ? -38.249 -3.760 32.069 1.00 95.56 319 GLN A N 1
ATOM 2659 C CA . GLN A 1 319 ? -38.567 -4.083 33.466 1.00 95.56 319 GLN A CA 1
ATOM 2660 C C . GLN A 1 319 ? -38.877 -2.828 34.298 1.00 95.56 319 GLN A C 1
ATOM 2662 O O . GLN A 1 319 ? -39.786 -2.855 35.131 1.00 95.56 319 GLN A O 1
ATOM 2667 N N . PHE A 1 320 ? -38.154 -1.723 34.079 1.00 92.00 320 PHE A N 1
ATOM 2668 C CA . PHE A 1 320 ? -38.448 -0.446 34.739 1.00 92.00 320 PHE A CA 1
ATOM 2669 C C . PHE A 1 320 ? -39.828 0.091 34.359 1.00 92.00 320 PHE A C 1
ATOM 2671 O O . PHE A 1 320 ? -40.576 0.484 35.255 1.00 92.00 320 PHE A O 1
ATOM 2678 N N . ASP A 1 321 ? -40.184 0.054 33.074 1.00 94.50 321 ASP A N 1
ATOM 2679 C CA . ASP A 1 321 ? -41.505 0.478 32.600 1.00 94.50 321 ASP A CA 1
ATOM 2680 C C . ASP A 1 321 ? -42.621 -0.369 33.240 1.00 94.50 321 ASP A C 1
ATOM 2682 O O . ASP A 1 321 ? -43.631 0.163 33.709 1.00 94.50 321 ASP A O 1
ATOM 2686 N N . GLU A 1 322 ? -42.426 -1.689 33.347 1.00 95.50 322 GLU A N 1
ATOM 2687 C CA . GLU A 1 322 ? -43.398 -2.586 33.978 1.00 95.50 322 GLU A CA 1
ATOM 2688 C C . GLU A 1 322 ? -43.571 -2.298 35.480 1.00 95.50 322 GLU A C 1
ATOM 2690 O O . GLU A 1 322 ? -44.701 -2.265 35.983 1.00 95.50 322 GLU A O 1
ATOM 2695 N N . LEU A 1 323 ? -42.474 -2.042 36.200 1.00 95.56 323 LEU A N 1
ATOM 2696 C CA . LEU A 1 323 ? -42.503 -1.644 37.609 1.00 95.56 323 LEU A CA 1
ATOM 2697 C C . LEU A 1 323 ? -43.155 -0.270 37.807 1.00 95.56 323 LEU A C 1
ATOM 2699 O O . LEU A 1 323 ? -43.929 -0.093 38.752 1.00 95.56 323 LEU A O 1
ATOM 2703 N N . GLU A 1 324 ? -42.895 0.695 36.923 1.00 95.50 324 GLU A N 1
ATOM 2704 C CA . GLU A 1 324 ? -43.543 2.006 36.967 1.00 95.50 324 GLU A CA 1
ATOM 2705 C C . GLU A 1 324 ? -45.060 1.871 36.766 1.00 95.50 324 GLU A C 1
ATOM 2707 O O . GLU A 1 324 ? -45.852 2.455 37.515 1.00 95.50 324 GLU A O 1
ATOM 2712 N N . ASP A 1 325 ? -45.490 1.034 35.823 1.00 96.12 325 ASP A N 1
ATOM 2713 C CA . ASP A 1 325 ? -46.902 0.743 35.588 1.00 96.12 325 ASP A CA 1
ATOM 2714 C C . ASP A 1 325 ? -47.564 0.005 36.758 1.00 96.12 325 ASP A C 1
ATOM 2716 O O . ASP A 1 325 ? -48.734 0.265 37.073 1.00 96.12 325 ASP A O 1
ATOM 2720 N N . GLN A 1 326 ? -46.851 -0.906 37.426 1.00 95.25 326 GLN A N 1
ATOM 2721 C CA . GLN A 1 326 ? -47.321 -1.528 38.666 1.00 95.25 326 GLN A CA 1
ATOM 2722 C C . GLN A 1 326 ? -47.490 -0.480 39.771 1.00 95.25 326 GLN A C 1
ATOM 2724 O O . GLN A 1 326 ? -48.540 -0.438 40.414 1.00 95.25 326 GLN A O 1
ATOM 2729 N N . LEU A 1 327 ? -46.519 0.421 39.940 1.00 94.50 327 LEU A N 1
ATOM 2730 C CA . LEU A 1 327 ? -46.577 1.501 40.924 1.00 94.50 327 LEU A CA 1
ATOM 2731 C C . LEU A 1 327 ? -47.754 2.452 40.649 1.00 94.50 327 LEU A C 1
ATOM 2733 O O . LEU A 1 327 ? -48.486 2.824 41.569 1.00 94.50 327 LEU A O 1
ATOM 2737 N N . ARG A 1 328 ? -47.997 2.810 39.379 1.00 94.44 328 ARG A N 1
ATOM 2738 C CA . ARG A 1 328 ? -49.147 3.631 38.956 1.00 94.44 328 ARG A CA 1
ATOM 2739 C C . ARG A 1 328 ? -50.479 2.937 39.248 1.00 94.44 328 ARG A C 1
ATOM 2741 O O . ARG A 1 328 ? -51.414 3.576 39.750 1.00 94.44 328 ARG A O 1
ATOM 2748 N N . ARG A 1 329 ? -50.582 1.633 38.968 1.00 94.12 329 ARG A N 1
ATOM 2749 C CA . ARG A 1 329 ? -51.768 0.818 39.290 1.00 94.12 329 ARG A CA 1
ATOM 2750 C C . ARG A 1 329 ? -52.008 0.750 40.795 1.00 94.12 329 ARG A C 1
ATOM 2752 O O . ARG A 1 329 ? -53.134 0.986 41.234 1.00 94.12 329 ARG A O 1
ATOM 2759 N N . GLU A 1 330 ? -50.961 0.523 41.577 1.00 93.00 330 GLU A N 1
ATOM 2760 C CA . GLU A 1 330 ? -51.030 0.423 43.033 1.00 93.00 330 GLU A CA 1
ATOM 2761 C C . GLU A 1 330 ? -51.399 1.762 43.682 1.00 93.00 330 GLU A C 1
ATOM 2763 O O . GLU A 1 330 ? -52.326 1.829 44.487 1.00 93.00 330 GLU A O 1
ATOM 2768 N N . ALA A 1 331 ? -50.792 2.867 43.242 1.00 91.81 331 ALA A N 1
ATOM 2769 C CA . ALA A 1 331 ? -51.172 4.212 43.673 1.00 91.81 331 ALA A CA 1
ATOM 2770 C C . ALA A 1 331 ? -52.656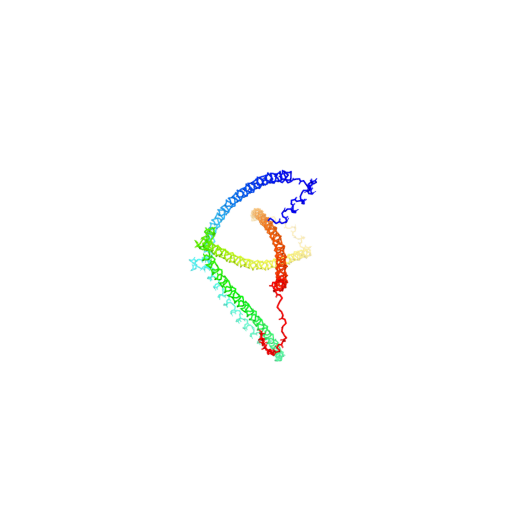 4.507 43.383 1.00 91.81 331 ALA A C 1
ATOM 2772 O O . ALA A 1 331 ? -53.352 5.128 44.192 1.00 91.81 331 ALA A O 1
ATOM 2773 N N . THR A 1 332 ? -53.169 4.030 42.245 1.00 92.50 332 THR A N 1
ATOM 2774 C CA . THR A 1 332 ? -54.591 4.147 41.893 1.00 92.50 332 THR A CA 1
ATOM 2775 C C . THR A 1 332 ? -55.469 3.261 42.785 1.00 92.50 332 THR A C 1
ATOM 2777 O O . THR A 1 332 ? -56.533 3.712 43.218 1.00 92.50 332 THR A O 1
ATOM 2780 N N . ARG A 1 333 ? -55.029 2.036 43.105 1.00 93.88 333 ARG A N 1
ATOM 2781 C CA . ARG A 1 333 ? -55.708 1.103 44.022 1.00 93.88 333 ARG A CA 1
ATOM 2782 C C . ARG A 1 333 ? -55.810 1.680 45.431 1.00 93.88 333 ARG A C 1
ATOM 2784 O O . ARG A 1 333 ? -56.921 1.810 45.937 1.00 93.88 333 ARG A O 1
ATOM 2791 N N . VAL A 1 334 ? -54.696 2.132 46.005 1.00 90.50 334 VAL A N 1
ATOM 2792 C CA . VAL A 1 334 ? -54.637 2.769 47.332 1.00 90.50 334 VAL A CA 1
ATOM 2793 C C . VAL A 1 334 ? -55.534 4.005 47.385 1.00 90.50 334 VAL A C 1
ATOM 2795 O O . VAL A 1 334 ? -56.257 4.217 48.359 1.00 90.50 334 VAL A O 1
ATOM 2798 N N . ARG A 1 335 ? -55.562 4.819 46.320 1.00 88.44 335 ARG A N 1
ATOM 2799 C CA . ARG A 1 335 ? -56.455 5.986 46.244 1.00 88.44 335 ARG A CA 1
ATOM 2800 C C . ARG A 1 335 ? -57.934 5.569 46.246 1.00 88.44 335 ARG A C 1
ATOM 2802 O O . ARG A 1 335 ? -58.735 6.219 46.919 1.00 88.44 335 ARG A O 1
ATOM 2809 N N . ARG A 1 336 ? -58.301 4.482 45.551 1.00 88.06 336 ARG A N 1
ATOM 2810 C CA . ARG A 1 336 ? -59.663 3.909 45.584 1.00 88.06 336 ARG A CA 1
ATOM 2811 C C . ARG A 1 336 ? -60.010 3.328 46.954 1.00 88.06 336 ARG A C 1
ATOM 2813 O O . ARG A 1 336 ? -61.070 3.661 47.468 1.00 88.06 336 ARG A O 1
ATOM 2820 N N . GLU A 1 337 ? -59.135 2.533 47.565 1.00 87.50 337 GLU A N 1
ATOM 2821 C CA . GLU A 1 337 ? -59.339 1.985 48.916 1.00 87.50 337 GLU A CA 1
ATOM 2822 C C . GLU A 1 337 ? -59.465 3.089 49.967 1.00 87.50 337 GLU A C 1
ATOM 2824 O O . GLU A 1 337 ? -60.351 3.033 50.813 1.00 87.50 337 GLU A O 1
ATOM 2829 N N . SER A 1 338 ? -58.647 4.143 49.888 1.00 87.56 338 SER A N 1
ATOM 2830 C CA . SER A 1 338 ? -58.757 5.310 50.769 1.00 87.56 338 SER A CA 1
ATOM 2831 C C . SER A 1 338 ? -60.119 5.998 50.638 1.00 87.56 338 SER A C 1
ATOM 2833 O O . SER A 1 338 ? -60.733 6.354 51.645 1.00 87.56 338 SER A O 1
ATOM 2835 N N . LEU A 1 339 ? -60.626 6.163 49.410 1.00 83.75 339 LEU A N 1
ATOM 2836 C CA . LEU A 1 339 ? -61.967 6.701 49.169 1.00 83.75 339 LEU A CA 1
ATOM 2837 C C . LEU A 1 339 ? -63.055 5.762 49.703 1.00 83.75 339 LEU A C 1
ATOM 2839 O O . LEU A 1 339 ? -63.980 6.233 50.360 1.00 83.75 339 LEU A O 1
ATOM 2843 N N . TYR A 1 340 ? -62.918 4.453 49.490 1.00 81.44 340 TYR A N 1
ATOM 2844 C CA . TYR A 1 340 ? -63.857 3.447 49.986 1.00 81.44 340 TYR A CA 1
ATOM 2845 C C . TYR A 1 340 ? -63.900 3.424 51.520 1.00 81.44 340 TYR A C 1
ATOM 2847 O O . TYR A 1 340 ? -64.975 3.490 52.108 1.00 81.44 340 TYR A O 1
ATOM 2855 N N . ASN A 1 341 ? -62.741 3.465 52.180 1.00 79.69 341 ASN A N 1
ATOM 2856 C CA . ASN A 1 341 ? -62.623 3.572 53.634 1.00 79.69 341 ASN A CA 1
ATOM 2857 C C . ASN A 1 341 ? -63.172 4.905 54.159 1.00 79.69 341 ASN A C 1
ATOM 2859 O O . ASN A 1 341 ? -63.792 4.938 55.220 1.00 79.69 341 ASN A O 1
ATOM 2863 N N . LYS A 1 342 ? -63.011 6.020 53.432 1.00 78.12 342 LYS A N 1
ATOM 2864 C CA . LYS A 1 342 ? -63.653 7.304 53.779 1.00 78.12 342 LYS A CA 1
ATOM 2865 C C . LYS A 1 342 ? -65.177 7.250 53.660 1.00 78.12 342 LYS A C 1
ATOM 2867 O O . LYS A 1 342 ? -65.859 7.900 54.445 1.00 78.12 342 LYS A O 1
ATOM 2872 N N . ILE A 1 343 ? -65.716 6.494 52.708 1.00 72.44 343 ILE A N 1
ATOM 2873 C CA . ILE A 1 343 ? -67.164 6.299 52.553 1.00 72.44 343 ILE A CA 1
ATOM 2874 C C . ILE A 1 343 ? -67.697 5.362 53.651 1.00 72.44 343 ILE A C 1
ATOM 2876 O O . ILE A 1 343 ? -68.617 5.743 54.370 1.00 72.44 343 ILE A O 1
ATOM 2880 N N . ALA A 1 344 ? -67.049 4.217 53.884 1.00 67.94 344 ALA A N 1
ATOM 2881 C CA . ALA A 1 344 ? -67.407 3.262 54.939 1.00 67.94 344 ALA A CA 1
ATOM 2882 C C . ALA A 1 344 ? -67.255 3.854 56.357 1.00 67.94 344 ALA A C 1
ATOM 2884 O O . ALA A 1 344 ? -68.083 3.633 57.243 1.00 67.94 344 ALA A O 1
ATOM 2885 N N . SER A 1 345 ? -66.222 4.674 56.584 1.00 56.91 345 SER A N 1
ATOM 2886 C CA . SER A 1 345 ? -66.078 5.429 57.833 1.00 56.91 345 SER A CA 1
ATOM 2887 C C . SER A 1 345 ? -67.115 6.535 57.952 1.00 56.91 345 SER A C 1
ATOM 2889 O O . SER A 1 345 ? -67.594 6.734 59.054 1.00 56.91 345 SER A O 1
ATOM 2891 N N . LYS A 1 346 ? -67.547 7.212 56.879 1.00 55.09 346 LYS A N 1
ATOM 2892 C CA . LYS A 1 346 ? -68.674 8.162 56.953 1.00 55.09 346 LYS A CA 1
ATOM 2893 C C . LYS A 1 346 ? -70.002 7.478 57.303 1.00 55.09 346 LYS A C 1
ATOM 2895 O O . LYS A 1 346 ? -70.786 8.075 58.034 1.00 55.09 346 LYS A O 1
ATOM 2900 N N . GLU A 1 347 ? -70.223 6.231 56.888 1.00 49.22 347 GLU A N 1
ATOM 2901 C CA . GLU A 1 347 ? -71.400 5.447 57.299 1.00 49.22 347 GLU A CA 1
ATOM 2902 C C . GLU A 1 347 ? -71.352 4.978 58.767 1.00 49.22 347 GLU A C 1
ATOM 2904 O O . GLU A 1 347 ? -72.403 4.907 59.407 1.00 49.22 347 GLU A O 1
ATOM 2909 N N . SER A 1 348 ? -70.168 4.745 59.358 1.00 46.56 348 SER A N 1
ATOM 2910 C CA . SER A 1 348 ? -70.048 4.417 60.797 1.00 46.56 348 SER A CA 1
ATOM 2911 C C . SER A 1 348 ? -69.850 5.639 61.719 1.00 46.56 348 SER A C 1
ATOM 2913 O O . SER A 1 348 ? -70.345 5.650 62.848 1.00 46.56 348 SER A O 1
ATOM 2915 N N . ASN A 1 349 ? -69.223 6.721 61.241 1.00 39.62 349 ASN A N 1
ATOM 2916 C CA . ASN A 1 349 ? -68.985 7.957 62.000 1.00 39.62 349 ASN A CA 1
ATOM 2917 C C . ASN A 1 349 ? -70.150 8.948 61.969 1.00 39.62 349 ASN A C 1
ATOM 2919 O O . ASN A 1 349 ? -70.207 9.813 62.845 1.00 39.62 349 ASN A O 1
ATOM 2923 N N . ALA A 1 350 ? -71.125 8.799 61.066 1.00 41.91 350 ALA A N 1
ATOM 2924 C CA . ALA A 1 350 ? -72.381 9.546 61.161 1.00 41.91 350 ALA A CA 1
ATOM 2925 C C . ALA A 1 350 ? -73.176 9.215 62.445 1.00 41.91 350 ALA A C 1
ATOM 2927 O O . ALA A 1 350 ? -74.067 9.972 62.823 1.00 41.91 350 ALA A O 1
ATOM 2928 N N . LYS A 1 351 ? -72.835 8.128 63.158 1.00 47.69 351 LYS A N 1
ATOM 2929 C CA . LYS A 1 351 ? -73.428 7.781 64.462 1.00 47.69 351 LYS A CA 1
ATOM 2930 C C . LYS A 1 351 ? -72.522 8.034 65.676 1.00 47.69 351 LYS A C 1
ATOM 2932 O O . LYS A 1 351 ? -73.043 8.052 66.786 1.00 47.69 351 LYS A O 1
ATOM 2937 N N . ASN A 1 352 ? -71.219 8.285 65.498 1.00 41.62 352 ASN A N 1
ATOM 2938 C CA . ASN A 1 352 ? -70.270 8.437 66.617 1.00 41.62 352 ASN A CA 1
ATOM 2939 C C . ASN A 1 352 ? -69.641 9.834 66.772 1.00 41.62 352 ASN A C 1
ATOM 2941 O O . ASN A 1 352 ? -69.162 10.152 67.859 1.00 41.62 352 ASN A O 1
ATOM 2945 N N . ILE A 1 353 ? -69.692 10.711 65.761 1.00 45.09 353 ILE A N 1
ATOM 2946 C CA . ILE A 1 353 ? -69.087 12.055 65.873 1.00 45.09 353 ILE A CA 1
ATOM 2947 C C . ILE A 1 353 ? -69.923 13.022 66.736 1.00 45.09 353 ILE A C 1
ATOM 2949 O O . ILE A 1 353 ? -69.358 13.908 67.371 1.00 45.09 353 ILE A O 1
ATOM 2953 N N . ASN A 1 354 ? -71.230 12.790 66.908 1.00 47.75 354 ASN A N 1
ATOM 2954 C CA . ASN A 1 354 ? -72.062 13.605 67.809 1.00 47.75 354 ASN A CA 1
ATOM 2955 C C . ASN A 1 354 ? -71.932 13.246 69.305 1.00 47.75 354 ASN A C 1
ATOM 2957 O O . ASN A 1 354 ? -72.637 13.830 70.120 1.00 47.75 354 ASN A O 1
ATOM 2961 N N . LYS A 1 355 ? -71.057 12.305 69.699 1.00 44.41 355 LYS A N 1
ATOM 2962 C CA . LYS A 1 355 ? -70.859 11.931 71.118 1.00 44.41 355 LYS A CA 1
ATOM 2963 C C . LYS A 1 355 ? -69.482 12.261 71.704 1.00 44.41 355 LYS A C 1
ATOM 2965 O O . LYS A 1 355 ? -69.303 12.087 72.904 1.00 44.41 355 LYS A O 1
ATOM 2970 N N . ILE A 1 356 ? -68.525 12.745 70.908 1.00 46.72 356 ILE A N 1
ATOM 2971 C CA . ILE A 1 356 ? -67.144 13.000 71.378 1.00 46.72 356 ILE A CA 1
ATOM 2972 C C . ILE A 1 356 ? -66.814 14.501 71.490 1.00 46.72 356 ILE A C 1
ATOM 2974 O O . ILE A 1 356 ? -65.817 14.859 72.109 1.00 46.72 356 ILE A O 1
ATOM 2978 N N . LEU A 1 357 ? -67.668 15.401 70.987 1.00 46.19 357 LEU A N 1
ATOM 2979 C CA . LEU A 1 357 ? -67.421 16.850 71.060 1.00 46.19 357 LEU A CA 1
ATOM 2980 C C . LEU A 1 357 ? -67.927 17.548 72.341 1.00 46.19 357 LEU A C 1
ATOM 2982 O O . LEU A 1 357 ? -67.585 18.709 72.532 1.00 46.19 357 LEU A O 1
ATOM 2986 N N . ASP A 1 358 ? -68.635 16.854 73.245 1.00 44.41 358 ASP A N 1
ATOM 2987 C CA . ASP A 1 358 ? -69.197 17.459 74.476 1.00 44.41 358 ASP A CA 1
ATOM 2988 C C . ASP A 1 358 ? -68.527 17.039 75.795 1.00 44.41 358 ASP A C 1
ATOM 2990 O O . ASP A 1 358 ? -68.888 17.541 76.855 1.00 44.41 358 ASP A O 1
ATOM 2994 N N . ASN A 1 359 ? -67.506 16.179 75.771 1.00 40.22 359 ASN A N 1
ATOM 2995 C CA . ASN A 1 359 ? -66.769 15.818 76.985 1.00 40.22 359 ASN A CA 1
ATOM 2996 C C . ASN A 1 359 ? -65.308 16.233 76.864 1.00 40.22 359 ASN A C 1
ATOM 2998 O O . ASN A 1 359 ? -64.440 15.436 76.523 1.00 40.22 359 ASN A O 1
ATOM 3002 N N . ARG A 1 360 ? -65.053 17.506 77.172 1.00 42.31 360 ARG A N 1
ATOM 3003 C CA . ARG A 1 360 ? -63.724 18.035 77.483 1.00 42.31 360 ARG A CA 1
ATOM 3004 C C . ARG A 1 360 ? -63.471 17.802 78.980 1.00 42.31 360 ARG A C 1
ATOM 3006 O O . ARG A 1 360 ? -64.036 18.545 79.784 1.00 42.31 360 ARG A O 1
ATOM 3013 N N . PRO A 1 361 ? -62.652 16.818 79.402 1.00 40.97 361 PRO A N 1
ATOM 3014 C CA . PRO A 1 361 ? -62.191 16.776 80.775 1.00 40.97 361 PRO A CA 1
ATOM 3015 C C . PRO A 1 361 ? -61.119 17.852 80.918 1.00 40.97 361 PRO A C 1
ATOM 3017 O O . PRO A 1 361 ? -60.114 17.878 80.207 1.00 40.97 361 PRO A O 1
ATOM 3020 N N . ASN A 1 362 ? -61.366 18.777 81.832 1.00 48.59 362 ASN A N 1
ATOM 3021 C CA . ASN A 1 362 ? -60.368 19.701 82.326 1.00 48.59 362 ASN A CA 1
ATOM 3022 C C . ASN A 1 362 ? -59.440 18.917 83.266 1.00 48.59 362 ASN A C 1
ATOM 3024 O O . ASN A 1 362 ? -59.658 18.890 84.473 1.00 48.59 362 ASN A O 1
ATOM 3028 N N . THR A 1 363 ? -58.455 18.216 82.712 1.00 45.12 363 THR A N 1
ATOM 3029 C CA . THR A 1 363 ? -57.401 17.559 83.490 1.00 45.12 363 THR A CA 1
ATOM 3030 C C . THR A 1 363 ? -56.082 18.246 83.187 1.00 45.12 363 THR A C 1
ATOM 3032 O O . THR A 1 363 ? -55.460 18.023 82.149 1.00 45.12 363 THR A O 1
ATOM 3035 N N . GLN A 1 364 ? -55.680 19.117 84.112 1.00 46.62 364 GLN A N 1
ATOM 3036 C CA . GLN A 1 364 ? -54.290 19.499 84.314 1.00 46.62 364 GLN A CA 1
ATOM 3037 C C . GLN A 1 364 ? -53.526 18.244 84.746 1.00 46.62 364 GLN A C 1
ATOM 3039 O O . GLN A 1 364 ? -53.367 17.989 85.935 1.00 46.62 364 GLN A O 1
ATOM 3044 N N . ASP A 1 365 ? -53.119 17.432 83.775 1.00 49.44 365 ASP A N 1
ATOM 3045 C CA . ASP A 1 365 ? -52.212 16.316 84.003 1.00 49.44 365 ASP A CA 1
ATOM 3046 C C . ASP A 1 365 ? -50.822 16.736 83.493 1.00 49.44 365 ASP A C 1
ATOM 3048 O O . ASP A 1 365 ? -50.650 16.919 82.281 1.00 49.44 365 ASP A O 1
ATOM 3052 N N . PRO A 1 366 ? -49.836 16.987 84.377 1.00 57.62 366 PRO A N 1
ATOM 3053 C CA . PRO A 1 366 ? -48.502 17.446 83.979 1.00 57.62 366 PRO A CA 1
ATOM 3054 C C . PRO A 1 366 ? -47.812 16.497 82.981 1.00 57.62 366 PRO A C 1
ATOM 3056 O O . PRO A 1 366 ? -47.006 16.955 82.174 1.00 57.62 366 PRO A O 1
ATOM 3059 N N . ALA A 1 367 ? -48.219 15.224 82.931 1.00 59.34 367 ALA A N 1
ATOM 3060 C CA . ALA A 1 367 ? -47.744 14.237 81.961 1.00 59.34 367 ALA A CA 1
ATOM 3061 C C . ALA A 1 367 ? -48.063 14.590 80.490 1.00 59.34 367 ALA A C 1
ATOM 3063 O O . ALA A 1 367 ? -47.297 14.251 79.587 1.00 59.34 367 ALA A O 1
ATOM 3064 N N . PHE A 1 368 ? -49.161 15.309 80.223 1.00 68.38 368 PHE A N 1
ATOM 3065 C CA . PHE A 1 368 ? -49.534 15.710 78.859 1.00 68.38 368 PHE A CA 1
ATOM 3066 C C . PHE A 1 368 ? -48.655 16.861 78.340 1.00 68.38 368 PHE A C 1
ATOM 3068 O O . PHE A 1 368 ? -48.375 16.954 77.145 1.00 68.38 368 PHE A O 1
ATOM 3075 N N . GLY A 1 369 ? -48.197 17.738 79.240 1.00 72.44 369 GLY A N 1
ATOM 3076 C CA . GLY A 1 369 ? -47.289 18.839 78.909 1.00 72.44 369 GLY A CA 1
ATOM 3077 C C . GLY A 1 369 ? -45.900 18.347 78.498 1.00 72.44 369 GLY A C 1
ATOM 3078 O O . GLY A 1 369 ? -45.321 18.882 77.549 1.00 72.44 369 GLY A O 1
ATOM 3079 N N . ASP A 1 370 ? -45.409 17.298 79.159 1.00 77.81 370 ASP A N 1
ATOM 3080 C CA . ASP A 1 370 ? -44.122 16.675 78.842 1.00 77.81 370 ASP A CA 1
ATOM 3081 C C . ASP A 1 370 ? -44.176 15.904 77.517 1.00 77.81 370 ASP A C 1
ATOM 3083 O O . ASP A 1 370 ? -43.283 16.068 76.688 1.00 77.81 370 ASP A O 1
ATOM 3087 N N . GLN A 1 371 ? -45.272 15.190 77.232 1.00 82.56 371 GLN A N 1
ATOM 3088 C CA . GLN A 1 371 ? -45.491 14.578 75.912 1.00 82.56 371 GLN A CA 1
ATOM 3089 C C . GLN A 1 371 ? -45.520 15.608 74.778 1.00 82.56 371 GLN A C 1
ATOM 3091 O O . GLN A 1 371 ? -44.940 15.387 73.717 1.00 82.56 371 GLN A O 1
ATOM 3096 N N . VAL A 1 372 ? -46.168 16.759 74.982 1.00 81.50 372 VAL A N 1
ATOM 3097 C CA . VAL A 1 372 ? -46.211 17.822 73.965 1.00 81.50 372 VAL A CA 1
ATOM 3098 C C . VAL A 1 372 ? -44.835 18.462 73.755 1.00 81.50 372 VAL A C 1
ATOM 3100 O O . VAL A 1 372 ? -44.514 18.840 72.627 1.00 81.50 372 VAL A O 1
ATOM 3103 N N . LYS A 1 373 ? -44.009 18.589 74.801 1.00 85.25 373 LYS A N 1
ATOM 3104 C CA . LYS A 1 373 ? -42.614 19.039 74.658 1.00 85.25 373 LYS A CA 1
ATOM 3105 C C . LYS A 1 373 ? -41.772 18.020 73.901 1.00 85.25 373 LYS A C 1
ATOM 3107 O O . LYS A 1 373 ? -41.105 18.408 72.948 1.00 85.25 373 LYS A O 1
ATOM 3112 N N . GLN A 1 374 ? -41.880 16.745 74.257 1.00 89.94 374 GLN A N 1
ATOM 3113 C CA . GLN A 1 374 ? -41.156 15.664 73.598 1.00 89.94 374 GLN A CA 1
ATOM 3114 C C . GLN A 1 374 ? -41.505 15.583 72.104 1.00 89.94 374 GLN A C 1
ATOM 3116 O O . GLN A 1 374 ? -40.614 15.589 71.264 1.00 89.94 374 GLN A O 1
ATOM 3121 N N . LEU A 1 375 ? -42.793 15.656 71.747 1.00 87.56 375 LEU A N 1
ATOM 3122 C CA . LEU A 1 375 ? -43.229 15.691 70.345 1.00 87.56 375 LEU A CA 1
ATOM 3123 C C . LEU A 1 375 ? -42.740 16.939 69.590 1.00 87.56 375 LEU A C 1
ATOM 3125 O O . LEU A 1 375 ? -42.496 16.880 68.385 1.00 87.56 375 LEU A O 1
ATOM 3129 N N . LYS A 1 376 ? -42.598 18.087 70.267 1.00 89.69 376 LYS A N 1
ATOM 3130 C CA . LYS A 1 376 ? -42.027 19.299 69.658 1.00 89.69 376 LYS A CA 1
ATOM 3131 C C . LYS A 1 376 ? -40.529 19.166 69.409 1.00 89.69 376 LYS A C 1
ATOM 3133 O O . LYS A 1 376 ? -40.070 19.597 68.355 1.00 89.69 376 LYS A O 1
ATOM 3138 N N . GLU A 1 377 ? -39.792 18.589 70.351 1.00 92.69 377 GLU A N 1
ATOM 3139 C CA . GLU A 1 377 ? -38.363 18.307 70.195 1.00 92.69 377 GLU A CA 1
ATOM 3140 C C . GLU A 1 377 ? -38.143 17.303 69.062 1.00 92.69 377 GLU A C 1
ATOM 3142 O O . GLU A 1 377 ? -37.410 17.609 68.126 1.00 92.69 377 GLU A O 1
ATOM 3147 N N . GLU A 1 378 ? -38.885 16.192 69.051 1.00 94.38 378 GLU A N 1
ATOM 3148 C CA . GLU A 1 378 ? -38.858 15.199 67.970 1.00 94.38 378 GLU A CA 1
ATOM 3149 C C . GLU A 1 378 ? -39.204 15.820 66.609 1.00 94.38 378 GLU A C 1
ATOM 3151 O O . GLU A 1 378 ? -38.516 15.572 65.619 1.00 94.38 378 GLU A O 1
ATOM 3156 N N . SER A 1 379 ? -40.220 16.688 66.542 1.00 91.69 379 SER A N 1
ATOM 3157 C CA . SER A 1 379 ? -40.562 17.402 65.307 1.00 91.69 379 SER A CA 1
ATOM 3158 C C . SER A 1 379 ? -39.457 18.361 64.852 1.00 91.69 379 SER A C 1
ATOM 3160 O O . SER A 1 379 ? -39.297 18.548 63.645 1.00 91.69 379 SER A O 1
ATOM 3162 N N . SER A 1 380 ? -38.722 18.983 65.778 1.00 95.06 380 SER A N 1
ATOM 3163 C CA . SER A 1 380 ? -37.578 19.840 65.447 1.00 95.06 380 SER A CA 1
ATOM 3164 C C . SER A 1 380 ? -36.418 19.003 64.915 1.00 95.06 380 SER A C 1
ATOM 3166 O O . SER A 1 380 ? -35.884 19.308 63.852 1.00 95.06 380 SER A O 1
ATOM 3168 N N . THR A 1 381 ? -36.092 17.896 65.588 1.00 95.38 381 THR A N 1
ATOM 3169 C CA . THR A 1 381 ? -35.027 16.979 65.166 1.00 95.38 381 THR A CA 1
ATOM 3170 C C . THR A 1 381 ? -35.323 16.360 63.802 1.00 95.38 381 THR A C 1
ATOM 3172 O O . THR A 1 381 ? -34.447 16.324 62.943 1.00 95.38 381 THR A O 1
ATOM 3175 N N . LEU A 1 382 ? -36.564 15.929 63.549 1.00 94.56 382 LEU A N 1
ATOM 3176 C CA . LEU A 1 382 ? -36.969 15.401 62.242 1.00 94.56 382 LEU A CA 1
ATOM 3177 C C . LEU A 1 382 ? -36.884 16.461 61.140 1.00 94.56 382 LEU A C 1
ATOM 3179 O O . LEU A 1 382 ? -36.519 16.138 60.010 1.00 94.56 382 LEU A O 1
ATOM 3183 N N . LYS A 1 383 ? -37.191 17.726 61.452 1.00 94.75 383 LYS A N 1
ATOM 3184 C CA . LYS A 1 383 ? -37.059 18.827 60.494 1.00 94.75 383 LYS A CA 1
ATOM 3185 C C . LYS A 1 383 ? -35.592 19.093 60.141 1.00 94.75 383 LYS A C 1
ATOM 3187 O O . LYS A 1 383 ? -35.276 19.204 58.961 1.00 94.75 383 LYS A O 1
ATOM 3192 N N . GLU A 1 384 ? -34.705 19.131 61.132 1.00 95.25 384 GLU A N 1
ATOM 3193 C CA . GLU A 1 384 ? -33.257 19.281 60.916 1.00 95.25 384 GLU A CA 1
ATOM 3194 C C . GLU A 1 384 ? -32.672 18.100 60.128 1.00 95.25 384 GLU A C 1
ATOM 3196 O O . GLU A 1 384 ? -31.879 18.292 59.205 1.00 95.25 384 GLU A O 1
ATOM 3201 N N . GLN A 1 385 ? -33.104 16.872 60.434 1.00 95.19 385 GLN A N 1
ATOM 3202 C CA . GLN A 1 385 ? -32.714 15.682 59.677 1.00 95.19 385 GLN A CA 1
ATOM 3203 C C . GLN A 1 385 ? -33.199 15.748 58.224 1.00 95.19 385 GLN A C 1
ATOM 3205 O O . GLN A 1 385 ? -32.431 15.429 57.318 1.00 95.19 385 GLN A O 1
ATOM 3210 N N . LEU A 1 386 ? -34.436 16.195 57.983 1.00 93.69 386 LEU A N 1
ATOM 3211 C CA . LEU A 1 386 ? -34.977 16.360 56.633 1.00 93.69 386 LEU A CA 1
ATOM 3212 C C . LEU A 1 386 ? -34.196 17.412 55.833 1.00 93.69 386 LEU A C 1
ATOM 3214 O O . LEU A 1 386 ? -33.836 17.151 54.687 1.00 93.69 386 LEU A O 1
ATOM 3218 N N . GLU A 1 387 ? -33.889 18.565 56.435 1.00 94.88 387 GLU A N 1
ATOM 3219 C CA . GLU A 1 387 ? -33.077 19.613 55.801 1.00 94.88 387 GLU A CA 1
ATOM 3220 C C . GLU A 1 387 ? -31.654 19.117 55.492 1.00 94.88 387 GLU A C 1
ATOM 3222 O O . GLU A 1 387 ? -31.146 19.344 54.393 1.00 94.88 387 GLU A O 1
ATOM 3227 N N . SER A 1 388 ? -31.035 18.369 56.411 1.00 95.56 388 SER A N 1
ATOM 3228 C CA . SER A 1 388 ? -29.715 17.757 56.207 1.00 95.56 388 SER A CA 1
ATOM 3229 C C . SER A 1 388 ? -29.715 16.748 55.052 1.00 95.56 388 SER A C 1
ATOM 3231 O O . SER A 1 388 ? -28.872 16.824 54.155 1.00 95.56 388 SER A O 1
ATOM 3233 N N . VAL A 1 389 ? -30.697 15.841 55.008 1.00 94.00 389 VAL A N 1
ATOM 3234 C CA . VAL A 1 389 ? -30.843 14.867 53.911 1.00 94.00 389 VAL A CA 1
ATOM 3235 C C . VAL A 1 389 ? -31.111 15.575 52.582 1.00 94.00 389 VAL A C 1
ATOM 3237 O O . VAL A 1 389 ? -30.558 15.178 51.556 1.00 94.00 389 VAL A O 1
ATOM 3240 N N . GLN A 1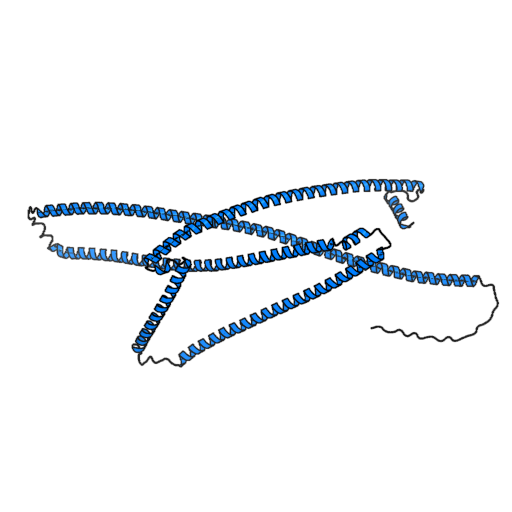 390 ? -31.903 16.649 52.581 1.00 92.69 390 GLN A N 1
ATOM 3241 C CA . GLN A 1 390 ? -32.177 17.433 51.379 1.00 92.69 390 GLN A CA 1
ATOM 3242 C C . GLN A 1 390 ? -30.910 18.115 50.837 1.00 92.69 390 GLN A C 1
ATOM 3244 O O . GLN A 1 390 ? -30.649 18.033 49.637 1.00 92.69 390 GLN A O 1
ATOM 3249 N N . GLN A 1 391 ? -30.078 18.700 51.704 1.00 95.25 391 GLN A N 1
ATOM 3250 C CA . GLN A 1 391 ? -28.779 19.262 51.310 1.00 95.25 391 GLN A CA 1
ATOM 3251 C C . GLN A 1 391 ? -27.824 18.182 50.782 1.00 95.25 391 GLN A C 1
ATOM 3253 O O . GLN A 1 391 ? -27.154 18.383 49.767 1.00 95.25 391 GLN A O 1
ATOM 3258 N N . GLN A 1 392 ? -27.776 17.011 51.426 1.00 94.06 392 GLN A N 1
ATOM 3259 C CA . GLN A 1 392 ? -26.969 15.885 50.947 1.00 94.06 392 GLN A CA 1
ATOM 3260 C C . GLN A 1 392 ? -27.424 15.409 49.561 1.00 94.06 392 GLN A C 1
ATOM 3262 O O . GLN A 1 392 ? -26.582 15.170 48.690 1.00 94.06 392 GLN A O 1
ATOM 3267 N N . LEU A 1 393 ? -28.736 15.319 49.328 1.00 91.06 393 LEU A N 1
ATOM 3268 C CA . LEU A 1 393 ? -29.306 14.956 48.031 1.00 91.06 393 LEU A CA 1
ATOM 3269 C C . LEU A 1 393 ? -28.940 15.982 46.949 1.00 91.06 393 LEU A C 1
ATOM 3271 O O . LEU A 1 393 ? -28.566 15.597 45.841 1.00 91.06 393 LEU A O 1
ATOM 3275 N N . GLU A 1 394 ? -28.995 17.275 47.267 1.00 94.25 394 GLU A N 1
ATOM 3276 C CA . GLU A 1 394 ? -28.635 18.351 46.341 1.00 94.25 394 GLU A CA 1
ATOM 3277 C C . GLU A 1 394 ? -27.144 18.302 45.966 1.00 94.25 394 GLU A C 1
ATOM 3279 O O . GLU A 1 394 ? -26.802 18.348 44.782 1.00 94.25 394 GLU A O 1
ATOM 3284 N N . ILE A 1 395 ? -26.255 18.075 46.943 1.00 93.38 395 ILE A N 1
ATOM 3285 C CA . ILE A 1 395 ? -24.816 17.878 46.703 1.00 93.38 395 ILE A CA 1
ATOM 3286 C C . ILE A 1 395 ? -24.567 16.645 45.826 1.00 93.38 395 ILE A C 1
ATOM 3288 O O . ILE A 1 395 ? -23.766 16.709 44.888 1.00 93.38 395 ILE A O 1
ATOM 3292 N N . MET A 1 396 ? -25.230 15.517 46.106 1.00 89.12 396 MET A N 1
ATOM 3293 C CA . MET A 1 396 ? -25.087 14.305 45.291 1.00 89.12 396 MET A CA 1
ATOM 3294 C C . MET A 1 396 ? -25.594 14.516 43.861 1.00 89.12 396 MET A C 1
ATOM 3296 O O . MET A 1 396 ? -24.919 14.108 42.916 1.00 89.12 396 MET A O 1
ATOM 3300 N N . SER A 1 397 ? -26.720 15.210 43.688 1.00 89.69 397 SER A N 1
ATOM 3301 C CA . SER A 1 397 ? -27.266 15.572 42.375 1.00 89.69 397 SER A CA 1
ATOM 3302 C C . SER A 1 397 ? -26.296 16.456 41.582 1.00 89.69 397 SER A C 1
ATOM 3304 O O . SER A 1 397 ? -25.989 16.169 40.422 1.00 89.69 397 SER A O 1
ATOM 3306 N N . MET A 1 398 ? -25.710 17.473 42.225 1.00 93.31 398 MET A N 1
ATOM 3307 C CA . MET A 1 398 ? -24.701 18.333 41.602 1.00 93.31 398 MET A CA 1
ATOM 3308 C C . MET A 1 398 ? -23.447 17.551 41.189 1.00 93.31 398 MET A C 1
ATOM 3310 O O . MET A 1 398 ? -22.959 17.719 40.070 1.00 93.31 398 MET A O 1
ATOM 3314 N N . LYS A 1 399 ? -22.935 16.668 42.059 1.00 91.94 399 LYS A N 1
ATOM 3315 C CA . LYS A 1 399 ? -21.778 15.809 41.749 1.00 91.94 399 LYS A CA 1
ATOM 3316 C C . LYS A 1 399 ? -22.068 14.872 40.579 1.00 91.94 399 LYS A C 1
ATOM 3318 O O . LYS A 1 399 ? -21.229 14.738 39.689 1.00 91.94 399 LYS A O 1
ATOM 3323 N N . TYR A 1 400 ? -23.253 14.263 40.549 1.00 91.81 400 TYR A N 1
ATOM 3324 C CA . TYR A 1 400 ? -23.685 13.417 39.440 1.00 91.81 400 TYR A CA 1
ATOM 3325 C C . TYR A 1 400 ? -23.729 14.200 38.124 1.00 91.81 400 TYR A C 1
ATOM 3327 O O . TYR A 1 400 ? -23.186 13.744 37.117 1.00 91.81 400 TYR A O 1
ATOM 3335 N N . GLN A 1 401 ? -24.295 15.408 38.133 1.00 88.19 401 GLN A N 1
ATOM 3336 C CA . GLN A 1 401 ? -24.375 16.241 36.937 1.00 88.19 401 GLN A CA 1
ATOM 3337 C C . GLN A 1 401 ? -22.988 16.679 36.440 1.00 88.19 401 GLN A C 1
ATOM 3339 O O . GLN A 1 401 ? -22.723 16.617 35.241 1.00 88.19 401 GLN A O 1
ATOM 3344 N N . GLN A 1 402 ? -22.072 17.045 37.343 1.00 88.25 402 GLN A N 1
ATOM 3345 C CA . GLN A 1 402 ? -20.681 17.351 36.987 1.00 88.25 402 GLN A CA 1
ATOM 3346 C C . GLN A 1 402 ? -19.959 16.139 36.390 1.00 88.25 402 GLN A C 1
ATOM 3348 O O . GLN A 1 402 ? -19.232 16.269 35.406 1.00 88.25 402 GLN A O 1
ATOM 3353 N N . HIS A 1 403 ? -20.157 14.955 36.969 1.00 86.31 403 HIS A N 1
ATOM 3354 C CA . HIS A 1 403 ? -19.575 13.722 36.454 1.00 86.31 403 HIS A CA 1
ATOM 3355 C C . HIS A 1 403 ? -20.124 13.408 35.058 1.00 86.31 403 HIS A C 1
ATOM 3357 O O . HIS A 1 403 ? -19.354 13.197 34.127 1.00 86.31 403 HIS A O 1
ATOM 3363 N N . LYS A 1 404 ? -21.444 13.479 34.872 1.00 89.88 404 LYS A N 1
ATOM 3364 C CA . LYS A 1 404 ? -22.098 13.306 33.571 1.00 89.88 404 LYS A CA 1
ATOM 3365 C C . LYS A 1 404 ? -21.542 14.258 32.508 1.00 89.88 404 LYS A C 1
ATOM 3367 O O . LYS A 1 404 ? -21.292 13.821 31.386 1.00 89.88 404 LYS A O 1
ATOM 3372 N N . GLU A 1 405 ? -21.309 15.522 32.855 1.00 84.00 405 GLU A N 1
ATOM 3373 C CA . GLU A 1 405 ? -20.757 16.508 31.921 1.00 84.00 405 GLU A CA 1
ATOM 3374 C C . GLU A 1 405 ? -19.301 16.199 31.544 1.00 84.00 405 GLU A C 1
ATOM 3376 O O . GLU A 1 405 ? -18.960 16.210 30.364 1.00 84.00 405 GLU A O 1
ATOM 3381 N N . ARG A 1 406 ? -18.461 15.791 32.506 1.00 84.06 406 ARG A N 1
ATOM 3382 C CA . ARG A 1 406 ? -17.082 15.348 32.221 1.00 84.06 406 ARG A CA 1
ATOM 3383 C C . ARG A 1 406 ? -17.035 14.132 31.297 1.00 84.06 406 ARG A C 1
ATOM 3385 O O . ARG A 1 406 ? -16.168 14.054 30.431 1.00 84.06 406 ARG A O 1
ATOM 3392 N N . TYR A 1 407 ? -17.953 13.179 31.464 1.00 82.69 407 TYR A N 1
ATOM 3393 C CA . TYR A 1 407 ? -18.028 12.012 30.578 1.00 82.69 407 TYR A CA 1
ATOM 3394 C C . TYR A 1 407 ? -18.488 12.398 29.176 1.00 82.69 407 TYR A C 1
ATOM 3396 O O . TYR A 1 407 ? -17.920 11.910 28.203 1.00 82.69 407 TYR A O 1
ATOM 3404 N N . ARG A 1 408 ? -19.463 13.306 29.060 1.00 85.12 408 ARG A N 1
ATOM 3405 C CA . ARG A 1 408 ? -19.869 13.861 27.763 1.00 85.12 408 ARG A CA 1
ATOM 3406 C C . ARG A 1 408 ? -18.705 14.552 27.066 1.00 85.12 408 ARG A C 1
ATOM 3408 O O . ARG A 1 408 ? -18.440 14.245 25.911 1.00 85.12 408 ARG A O 1
ATOM 3415 N N . GLU A 1 409 ? -17.979 15.416 27.767 1.00 84.81 409 GLU A N 1
ATOM 3416 C CA . GLU A 1 409 ? -16.806 16.101 27.220 1.00 84.81 409 GLU A CA 1
ATOM 3417 C C . GLU A 1 409 ? -15.718 15.107 26.785 1.00 84.81 409 GLU A C 1
ATOM 3419 O O . GLU A 1 409 ? -15.158 15.235 25.698 1.00 84.81 409 GLU A O 1
ATOM 3424 N N . LYS A 1 410 ? -15.466 14.061 27.582 1.00 84.94 410 LYS A N 1
ATOM 3425 C CA . LYS A 1 410 ? -14.532 12.987 27.217 1.00 84.94 410 LYS A CA 1
ATOM 3426 C C . LYS A 1 410 ? -14.963 12.264 25.936 1.00 84.94 410 LYS A C 1
ATOM 3428 O O . LYS A 1 410 ? -14.120 12.016 25.081 1.00 84.94 410 LYS A O 1
ATOM 3433 N N . ILE A 1 411 ? -16.253 11.954 25.787 1.00 76.94 411 ILE A N 1
ATOM 3434 C CA . ILE A 1 411 ? -16.801 11.325 24.574 1.00 76.94 411 ILE A CA 1
ATOM 3435 C C . ILE A 1 411 ? -16.639 12.247 23.359 1.00 76.94 411 ILE A C 1
ATOM 3437 O O . ILE A 1 411 ? -16.230 11.771 22.304 1.00 76.94 411 ILE A O 1
ATOM 3441 N N . TYR A 1 412 ? -16.907 13.549 23.497 1.00 90.38 412 TYR A N 1
ATOM 3442 C CA . TYR A 1 412 ? -16.701 14.510 22.408 1.00 90.38 412 TYR A CA 1
ATOM 3443 C C . TYR A 1 412 ? -15.237 14.580 21.975 1.00 90.38 412 TYR A C 1
ATOM 3445 O O . TYR A 1 412 ? -14.960 14.449 20.790 1.00 90.38 412 TYR A O 1
ATOM 3453 N N . ARG A 1 413 ? -14.294 14.669 22.922 1.00 85.62 413 ARG A N 1
ATOM 3454 C CA . ARG A 1 413 ? -12.856 14.676 22.601 1.00 85.62 413 ARG A CA 1
ATOM 3455 C C . ARG A 1 413 ? -12.408 13.404 21.880 1.00 85.62 413 ARG A C 1
ATOM 3457 O O . ARG A 1 413 ? -11.604 13.482 20.961 1.00 85.62 413 ARG A O 1
ATOM 3464 N N . LEU A 1 414 ? -12.918 12.240 22.287 1.00 73.88 414 LEU A N 1
ATOM 3465 C CA . LEU A 1 414 ? -12.614 10.975 21.609 1.00 73.88 414 LEU A CA 1
ATOM 3466 C C . LEU A 1 414 ? -13.177 10.942 20.183 1.00 73.88 414 LEU A C 1
ATOM 3468 O O . LEU A 1 414 ? -12.493 10.475 19.280 1.00 73.88 414 LEU A O 1
ATOM 3472 N N . ARG A 1 415 ? -14.389 11.470 19.973 1.00 82.00 415 ARG A N 1
ATOM 3473 C CA . ARG A 1 415 ? -14.986 11.578 18.637 1.00 82.00 415 ARG A CA 1
ATOM 3474 C C . ARG A 1 415 ? -14.198 12.539 17.741 1.00 82.00 415 ARG A C 1
ATOM 3476 O O . ARG A 1 415 ? -13.913 12.187 16.605 1.00 82.00 415 ARG A O 1
ATOM 3483 N N . ASP A 1 416 ? -13.777 13.688 18.266 1.00 85.94 416 ASP A N 1
ATOM 3484 C CA . ASP A 1 416 ? -12.961 14.655 17.519 1.00 85.94 416 ASP A CA 1
ATOM 3485 C C . ASP A 1 416 ? -11.599 14.068 17.111 1.00 85.94 416 ASP A C 1
ATOM 3487 O O . ASP A 1 416 ? -11.150 14.285 15.983 1.00 85.94 416 ASP A O 1
ATOM 3491 N N . LEU A 1 417 ? -10.958 13.298 18.001 1.00 78.69 417 LEU A N 1
ATOM 3492 C CA . LEU A 1 417 ? -9.716 12.579 17.696 1.00 78.69 417 LEU A CA 1
ATOM 3493 C C . LEU A 1 417 ? -9.932 11.523 16.608 1.00 78.69 417 LEU A C 1
ATOM 3495 O O . LEU A 1 417 ? -9.173 11.482 15.645 1.00 78.69 417 LEU A O 1
ATOM 3499 N N . GLN A 1 418 ? -10.994 10.722 16.718 1.00 78.31 418 GLN A N 1
ATOM 3500 C CA . GLN A 1 418 ? -11.344 9.729 15.703 1.00 78.31 418 GLN A CA 1
ATOM 3501 C C . GLN A 1 418 ? -11.603 10.384 14.334 1.00 78.31 418 GLN A C 1
ATOM 3503 O O . GLN A 1 418 ? -11.124 9.896 13.310 1.00 78.31 418 GLN A O 1
ATOM 3508 N N . ASP A 1 419 ? -12.318 11.510 14.303 1.00 84.19 419 ASP A N 1
ATOM 3509 C CA . ASP A 1 419 ? -12.585 12.261 13.074 1.00 84.19 419 ASP A CA 1
ATOM 3510 C C . ASP A 1 419 ? -11.303 12.862 12.480 1.00 84.19 419 ASP A C 1
ATOM 3512 O O . ASP A 1 419 ? -11.152 12.930 11.257 1.00 84.19 419 ASP A O 1
ATOM 3516 N N . GLN A 1 420 ? -10.365 13.301 13.323 1.00 87.62 420 GLN A N 1
ATOM 3517 C CA . GLN A 1 420 ? -9.055 13.765 12.876 1.00 87.62 420 GLN A CA 1
ATOM 3518 C C . GLN A 1 420 ? -8.241 12.626 12.257 1.00 87.62 420 GLN A C 1
ATOM 3520 O O . GLN A 1 420 ? -7.775 12.776 11.128 1.00 87.62 420 GLN A O 1
ATOM 3525 N N . GLU A 1 421 ? -8.124 11.489 12.942 1.00 79.38 421 GLU A N 1
ATOM 3526 C CA . GLU A 1 421 ? -7.420 10.315 12.420 1.00 79.38 421 GLU A CA 1
ATOM 3527 C C . GLU A 1 421 ? -8.029 9.860 11.090 1.00 79.38 421 GLU A C 1
ATOM 3529 O O . GLU A 1 421 ? -7.306 9.621 10.124 1.00 79.38 421 GLU A O 1
ATOM 3534 N N . HIS A 1 422 ? -9.360 9.820 10.984 1.00 80.44 422 HIS A N 1
ATOM 3535 C CA . HIS A 1 422 ? -10.035 9.463 9.739 1.00 80.44 422 HIS A CA 1
ATOM 3536 C C . HIS A 1 422 ? -9.727 10.456 8.602 1.00 80.44 422 HIS A C 1
ATOM 3538 O O . HIS A 1 422 ? -9.583 10.043 7.447 1.00 80.44 422 HIS A O 1
ATOM 3544 N N . ARG A 1 423 ? -9.622 11.763 8.884 1.00 87.62 423 ARG A N 1
ATOM 3545 C CA . ARG A 1 423 ? -9.217 12.763 7.876 1.00 87.62 423 ARG A CA 1
ATOM 3546 C C . ARG A 1 423 ? -7.778 12.548 7.413 1.00 87.62 423 ARG A C 1
ATOM 3548 O O . ARG A 1 423 ? -7.538 12.544 6.210 1.00 87.62 423 ARG A O 1
ATOM 3555 N N . GLU A 1 424 ? -6.854 12.319 8.340 1.00 85.81 424 GLU A N 1
ATOM 3556 C CA . GLU A 1 424 ? -5.442 12.072 8.024 1.00 85.81 424 GLU A CA 1
ATOM 3557 C C . GLU A 1 424 ? -5.259 10.784 7.209 1.00 85.81 424 GLU A C 1
ATOM 3559 O O . GLU A 1 424 ? -4.531 10.772 6.216 1.00 85.81 424 GLU A O 1
ATOM 3564 N N . TRP A 1 425 ? -5.958 9.705 7.574 1.00 83.69 425 TRP A N 1
ATOM 3565 C CA . TRP A 1 425 ? -5.955 8.460 6.802 1.00 83.69 425 TRP A CA 1
ATOM 3566 C C . TRP A 1 425 ? -6.505 8.651 5.393 1.00 83.69 425 TRP A C 1
ATOM 3568 O O . TRP A 1 425 ? -5.926 8.137 4.437 1.00 83.69 425 TRP A O 1
ATOM 3578 N N . LYS A 1 426 ? -7.587 9.421 5.251 1.00 89.00 426 LYS A N 1
ATOM 3579 C CA . LYS A 1 426 ? -8.167 9.734 3.945 1.00 89.00 426 LYS A CA 1
ATOM 3580 C C . LYS A 1 426 ? -7.193 10.524 3.065 1.00 89.00 426 LYS A C 1
ATOM 3582 O O . LYS A 1 426 ? -7.022 10.173 1.904 1.00 89.00 426 LYS A O 1
ATOM 3587 N N . GLU A 1 427 ? -6.513 11.529 3.612 1.00 89.75 427 GLU A N 1
ATOM 3588 C CA . GLU A 1 427 ? -5.509 12.309 2.874 1.00 89.75 427 GLU A CA 1
ATOM 3589 C C . GLU A 1 427 ? -4.305 11.450 2.450 1.00 89.75 427 GLU A C 1
ATOM 3591 O O . GLU A 1 427 ? -3.851 11.533 1.307 1.00 89.75 427 GLU A O 1
ATOM 3596 N N . ARG A 1 428 ? -3.811 10.572 3.337 1.00 88.12 428 ARG A N 1
ATOM 3597 C CA . ARG A 1 428 ? -2.743 9.615 2.996 1.00 88.12 428 ARG A CA 1
ATOM 3598 C C . ARG A 1 428 ? -3.166 8.688 1.863 1.00 88.12 428 ARG A C 1
ATOM 3600 O O . ARG A 1 428 ? -2.392 8.488 0.932 1.00 88.12 428 ARG A O 1
ATOM 3607 N N . PHE A 1 429 ? -4.389 8.165 1.923 1.00 82.50 429 PHE A N 1
ATOM 3608 C CA . PHE A 1 429 ? -4.936 7.304 0.879 1.00 82.50 429 PHE A CA 1
ATOM 3609 C C . PHE A 1 429 ? -5.027 8.038 -0.467 1.00 82.50 429 PHE A C 1
ATOM 3611 O O . PHE A 1 429 ? -4.540 7.533 -1.474 1.00 82.50 429 PHE A O 1
ATOM 3618 N N . GLU A 1 430 ? -5.549 9.269 -0.475 1.00 90.88 430 GLU A N 1
ATOM 3619 C CA . GLU A 1 430 ? -5.619 10.106 -1.679 1.00 90.88 430 GLU A CA 1
ATOM 3620 C C . GLU A 1 430 ? -4.231 10.423 -2.265 1.00 90.88 430 GLU A C 1
ATOM 3622 O O . GLU A 1 430 ? -4.082 10.514 -3.484 1.00 90.88 430 GLU A O 1
ATOM 3627 N N . ASN A 1 431 ? -3.199 10.580 -1.431 1.00 89.12 431 ASN A N 1
ATOM 3628 C CA . ASN A 1 431 ? -1.828 10.780 -1.903 1.00 89.12 431 ASN A CA 1
ATOM 3629 C C . ASN A 1 431 ? -1.225 9.499 -2.495 1.00 89.12 431 ASN A C 1
ATOM 3631 O O . ASN A 1 431 ? -0.658 9.560 -3.585 1.00 89.12 431 ASN A O 1
ATOM 3635 N N . CYS A 1 432 ? -1.415 8.341 -1.855 1.00 86.94 432 CYS A N 1
ATOM 3636 C CA . CYS A 1 432 ? -1.002 7.055 -2.422 1.00 86.94 432 CYS A CA 1
ATOM 3637 C C . CYS A 1 432 ? -1.696 6.771 -3.765 1.00 86.94 432 CYS A C 1
ATOM 3639 O O . CYS A 1 432 ? -1.054 6.298 -4.701 1.00 86.94 432 CYS A O 1
ATOM 3641 N N . ASP A 1 433 ? -2.981 7.110 -3.904 1.00 85.44 433 ASP A N 1
ATOM 3642 C CA . ASP A 1 433 ? -3.707 6.972 -5.170 1.00 85.44 433 ASP A CA 1
ATOM 3643 C C . ASP A 1 433 ? -3.128 7.868 -6.278 1.00 85.44 433 ASP A C 1
ATOM 3645 O O . ASP A 1 433 ? -3.011 7.430 -7.428 1.00 85.44 433 ASP A O 1
ATOM 3649 N N . LYS A 1 434 ? -2.714 9.101 -5.950 1.00 93.38 434 LYS A N 1
ATOM 3650 C CA . LYS A 1 434 ? -2.024 9.996 -6.899 1.00 93.38 434 LYS A CA 1
ATOM 3651 C C . LYS A 1 434 ? -0.669 9.430 -7.322 1.00 93.38 434 LYS A C 1
ATOM 3653 O O . LYS A 1 434 ? -0.362 9.439 -8.512 1.00 93.38 434 LYS A O 1
ATOM 3658 N N . GLU A 1 435 ? 0.123 8.915 -6.384 1.00 91.38 435 GLU A N 1
ATOM 3659 C CA . GLU A 1 435 ? 1.413 8.278 -6.682 1.00 91.38 435 GLU A CA 1
ATOM 3660 C C . GLU A 1 435 ? 1.235 7.046 -7.581 1.00 91.38 435 GLU A C 1
ATOM 3662 O O . GLU A 1 435 ? 1.915 6.913 -8.600 1.00 91.38 435 GLU A O 1
ATOM 3667 N N . LEU A 1 436 ? 0.254 6.188 -7.278 1.00 80.25 436 LEU A N 1
ATOM 3668 C CA . LEU A 1 436 ? -0.096 5.043 -8.121 1.00 80.25 436 LEU A CA 1
ATOM 3669 C C . LEU A 1 436 ? -0.554 5.467 -9.520 1.00 80.25 436 LEU A C 1
ATOM 3671 O O . LEU A 1 436 ? -0.227 4.792 -10.497 1.00 80.25 436 LEU A O 1
ATOM 3675 N N . ALA A 1 437 ? -1.299 6.567 -9.644 1.00 93.69 437 ALA A N 1
ATOM 3676 C CA . ALA A 1 437 ? -1.702 7.101 -10.942 1.00 93.69 437 ALA A CA 1
ATOM 3677 C C . ALA A 1 437 ? -0.492 7.569 -11.770 1.00 93.69 437 ALA A C 1
ATOM 3679 O O . ALA A 1 437 ? -0.409 7.239 -12.953 1.00 93.69 437 ALA A O 1
ATOM 3680 N N . ILE A 1 438 ? 0.471 8.259 -11.148 1.00 93.25 438 ILE A N 1
ATOM 3681 C CA . ILE A 1 438 ? 1.716 8.690 -11.806 1.00 93.25 438 ILE A CA 1
ATOM 3682 C C . ILE A 1 438 ? 2.535 7.477 -12.267 1.00 93.25 438 ILE A C 1
ATOM 3684 O O . ILE A 1 438 ? 2.991 7.443 -13.408 1.00 93.25 438 ILE A O 1
ATOM 3688 N N . LEU A 1 439 ? 2.683 6.455 -11.419 1.00 86.75 439 LEU A N 1
ATOM 3689 C CA . LEU A 1 439 ? 3.417 5.235 -11.774 1.00 86.75 439 LEU A CA 1
ATOM 3690 C C . LEU A 1 439 ? 2.750 4.467 -12.923 1.00 86.75 439 LEU A C 1
ATOM 3692 O O . LEU A 1 439 ? 3.441 3.975 -13.814 1.00 86.75 439 LEU A O 1
ATOM 3696 N N . ARG A 1 440 ? 1.413 4.393 -12.943 1.00 92.81 440 ARG A N 1
ATOM 3697 C CA . ARG A 1 440 ? 0.659 3.789 -14.056 1.00 92.81 440 ARG A CA 1
ATOM 3698 C C . ARG A 1 440 ? 0.863 4.554 -15.364 1.00 92.81 440 ARG A C 1
ATOM 3700 O O . ARG A 1 440 ? 1.047 3.920 -16.399 1.00 92.81 440 ARG A O 1
ATOM 3707 N N . ASP A 1 441 ? 0.861 5.884 -15.318 1.00 95.44 441 ASP A N 1
ATOM 3708 C CA . ASP A 1 441 ? 1.130 6.727 -16.488 1.00 95.44 441 ASP A CA 1
ATOM 3709 C C . ASP A 1 441 ? 2.562 6.535 -17.014 1.00 95.44 441 ASP A C 1
ATOM 3711 O O . ASP A 1 441 ? 2.768 6.334 -18.212 1.00 95.44 441 ASP A O 1
ATOM 3715 N N . MET A 1 442 ? 3.556 6.509 -16.120 1.00 89.69 442 MET A N 1
ATOM 3716 C CA . MET A 1 442 ? 4.946 6.229 -16.487 1.00 89.69 442 MET A CA 1
ATOM 3717 C C . MET A 1 442 ? 5.105 4.849 -17.132 1.00 89.69 442 MET A C 1
ATOM 3719 O O . MET A 1 442 ? 5.750 4.741 -18.174 1.00 89.69 442 MET A O 1
ATOM 3723 N N . LEU A 1 443 ? 4.485 3.814 -16.557 1.00 92.94 443 LEU A N 1
ATOM 3724 C CA . LEU A 1 443 ? 4.511 2.460 -17.111 1.00 92.94 443 LEU A CA 1
ATOM 3725 C C . LEU A 1 443 ? 3.851 2.400 -18.496 1.00 92.94 443 LEU A C 1
ATOM 3727 O O . LEU A 1 443 ? 4.365 1.731 -19.390 1.00 92.94 443 LEU A O 1
ATOM 3731 N N . SER A 1 444 ? 2.741 3.118 -18.697 1.00 95.62 444 SER A N 1
ATOM 3732 C CA . SER A 1 444 ? 2.082 3.215 -20.005 1.00 95.62 444 SER A CA 1
ATOM 3733 C C . SER A 1 444 ? 3.005 3.845 -21.048 1.00 95.62 444 SER A C 1
ATOM 3735 O O . SER A 1 444 ? 3.186 3.283 -22.128 1.00 95.62 444 SER A O 1
ATOM 3737 N N . ARG A 1 445 ? 3.659 4.964 -20.707 1.00 95.56 445 ARG A N 1
ATOM 3738 C CA . ARG A 1 445 ? 4.630 5.633 -21.589 1.00 95.56 445 ARG A CA 1
ATOM 3739 C C . ARG A 1 445 ? 5.836 4.751 -21.902 1.00 95.56 445 ARG A C 1
ATOM 3741 O O . ARG A 1 445 ? 6.292 4.718 -23.043 1.00 95.56 445 ARG A O 1
ATOM 3748 N N . GLU A 1 446 ? 6.345 4.012 -20.918 1.00 91.94 446 GLU A N 1
ATOM 3749 C CA . GLU A 1 446 ? 7.436 3.059 -21.138 1.00 91.94 446 GLU A CA 1
ATOM 3750 C C . GLU A 1 446 ? 7.008 1.927 -22.083 1.00 91.94 446 GLU A C 1
ATOM 3752 O O . GLU A 1 446 ? 7.761 1.555 -22.983 1.00 91.94 446 GLU A O 1
ATOM 3757 N N . GLN A 1 447 ? 5.789 1.406 -21.929 1.00 90.31 447 GLN A N 1
ATOM 3758 C CA . GLN A 1 447 ? 5.258 0.361 -22.799 1.00 90.31 447 GLN A CA 1
ATOM 3759 C C . GLN A 1 447 ? 5.071 0.852 -24.242 1.00 90.31 447 GLN A C 1
ATOM 3761 O O . GLN A 1 447 ? 5.441 0.145 -25.180 1.00 90.31 447 GLN A O 1
ATOM 3766 N N . GLU A 1 448 ? 4.548 2.064 -24.436 1.00 96.81 448 GLU A N 1
ATOM 3767 C CA . GLU A 1 448 ? 4.453 2.705 -25.754 1.00 96.81 448 GLU A CA 1
ATOM 3768 C C . GLU A 1 448 ? 5.834 2.875 -26.393 1.00 96.81 448 GLU A C 1
ATOM 3770 O O . GLU A 1 448 ? 6.035 2.527 -27.560 1.00 96.81 448 GLU A O 1
ATOM 3775 N N . TRP A 1 449 ? 6.812 3.338 -25.612 1.00 96.75 449 TRP A N 1
ATOM 3776 C CA . TRP A 1 449 ? 8.188 3.490 -26.071 1.00 96.75 449 TRP A CA 1
ATOM 3777 C C . TRP A 1 449 ? 8.822 2.147 -26.462 1.00 96.75 449 TRP A C 1
ATOM 3779 O O . TRP A 1 449 ? 9.440 2.049 -27.521 1.00 96.75 449 TRP A O 1
ATOM 3789 N N . ARG A 1 450 ? 8.610 1.083 -25.675 1.00 93.88 450 ARG A N 1
ATOM 3790 C CA . ARG A 1 450 ? 9.058 -0.282 -26.011 1.00 93.88 450 ARG A CA 1
ATOM 3791 C C . ARG A 1 450 ? 8.467 -0.757 -27.337 1.00 93.88 450 ARG A C 1
ATOM 3793 O O . ARG A 1 450 ? 9.212 -1.224 -28.195 1.00 93.88 450 ARG A O 1
ATOM 3800 N N . VAL A 1 451 ? 7.157 -0.590 -27.537 1.00 97.00 451 VAL A N 1
ATOM 3801 C CA . VAL A 1 451 ? 6.481 -0.963 -28.793 1.00 97.00 451 VAL A CA 1
ATOM 3802 C C . VAL A 1 451 ? 7.050 -0.182 -29.983 1.00 97.00 451 VAL A C 1
ATOM 3804 O O . VAL A 1 451 ? 7.251 -0.763 -31.053 1.00 97.00 451 VAL A O 1
ATOM 3807 N N . GLN A 1 452 ? 7.351 1.106 -29.800 1.00 97.31 452 GLN A N 1
ATOM 3808 C CA . GLN A 1 452 ? 7.968 1.939 -30.831 1.00 97.31 452 GLN A CA 1
ATOM 3809 C C . GLN A 1 452 ? 9.375 1.444 -31.195 1.00 97.31 452 GLN A C 1
ATOM 3811 O O . GLN A 1 452 ? 9.661 1.218 -32.371 1.00 97.31 452 GLN A O 1
ATOM 3816 N N . VAL A 1 453 ? 10.228 1.184 -30.200 1.00 91.06 453 VAL A N 1
ATOM 3817 C CA . VAL A 1 453 ? 11.579 0.641 -30.418 1.00 91.06 453 VAL A CA 1
ATOM 3818 C C . VAL A 1 453 ? 11.520 -0.725 -31.112 1.00 91.06 453 VAL A C 1
ATOM 3820 O O . VAL A 1 453 ? 12.265 -0.974 -32.058 1.00 91.06 453 VAL A O 1
ATOM 3823 N N . GLU A 1 454 ? 10.601 -1.608 -30.715 1.00 94.69 454 GLU A N 1
ATOM 3824 C CA . GLU A 1 454 ? 10.398 -2.903 -31.377 1.00 94.69 454 GLU A CA 1
ATOM 3825 C C . GLU A 1 454 ? 9.935 -2.766 -32.836 1.00 94.69 454 GLU A C 1
ATOM 3827 O O . GLU A 1 454 ? 10.288 -3.591 -33.688 1.00 94.69 454 GLU A O 1
ATOM 3832 N N . ALA A 1 455 ? 9.119 -1.757 -33.146 1.00 96.81 455 ALA A N 1
ATOM 3833 C CA . ALA A 1 455 ? 8.719 -1.449 -34.515 1.00 96.81 455 ALA A CA 1
ATOM 3834 C C . ALA A 1 455 ? 9.916 -0.952 -35.345 1.00 96.81 455 ALA A C 1
ATOM 3836 O O . ALA A 1 455 ? 10.136 -1.450 -36.453 1.00 96.81 455 ALA A O 1
ATOM 3837 N N . ASP A 1 456 ? 10.735 -0.061 -34.786 1.00 96.44 456 ASP A N 1
ATOM 3838 C CA . ASP A 1 456 ? 11.932 0.473 -35.440 1.00 96.44 456 ASP A CA 1
ATOM 3839 C C . ASP A 1 456 ? 12.995 -0.616 -35.665 1.00 96.44 456 ASP A C 1
ATOM 3841 O O . ASP A 1 456 ? 13.548 -0.730 -36.761 1.00 96.44 456 ASP A O 1
ATOM 3845 N N . CYS A 1 457 ? 13.210 -1.513 -34.697 1.00 93.38 457 CYS A N 1
ATOM 3846 C CA . CYS A 1 457 ? 14.077 -2.683 -34.865 1.00 93.38 457 CYS A CA 1
ATOM 3847 C C . CYS A 1 457 ? 13.580 -3.622 -35.974 1.00 93.38 457 CYS A C 1
ATOM 3849 O O . CYS A 1 457 ? 14.382 -4.133 -36.761 1.00 93.38 457 CYS A O 1
ATOM 3851 N N . ARG A 1 458 ? 12.262 -3.855 -36.072 1.00 97.19 458 ARG A N 1
ATOM 3852 C CA . ARG A 1 458 ? 11.672 -4.647 -37.165 1.00 97.19 458 ARG A CA 1
ATOM 3853 C C . ARG A 1 458 ? 11.881 -3.979 -38.521 1.00 97.19 458 ARG A C 1
ATOM 3855 O O . ARG A 1 458 ? 12.235 -4.670 -39.476 1.00 97.19 458 ARG A O 1
ATOM 3862 N N . LYS A 1 459 ? 11.710 -2.658 -38.602 1.00 97.75 459 LYS A N 1
ATOM 3863 C CA . LYS A 1 459 ? 11.964 -1.881 -39.820 1.00 97.75 459 LYS A CA 1
ATOM 3864 C C . LYS A 1 459 ? 13.429 -1.988 -40.247 1.00 97.75 459 LYS A C 1
ATOM 3866 O O . LYS A 1 459 ? 13.692 -2.421 -41.362 1.00 97.75 459 LYS A O 1
ATOM 3871 N N . LEU A 1 460 ? 14.369 -1.737 -39.334 1.00 96.38 460 LEU A N 1
ATOM 3872 C CA . LEU A 1 460 ? 15.806 -1.867 -39.601 1.00 96.38 460 LEU A CA 1
ATOM 3873 C C . LEU A 1 460 ? 16.198 -3.284 -40.035 1.00 96.38 460 LEU A C 1
ATOM 3875 O O . LEU A 1 460 ? 17.023 -3.453 -40.931 1.00 96.38 460 LEU A O 1
ATOM 3879 N N . LYS A 1 461 ? 15.595 -4.319 -39.439 1.00 96.25 461 LYS A N 1
ATOM 3880 C CA . LYS A 1 461 ? 15.818 -5.711 -39.850 1.00 96.25 461 LYS A CA 1
ATOM 3881 C C . LYS A 1 461 ? 15.340 -5.966 -41.282 1.00 96.25 461 LYS A C 1
ATOM 3883 O O . LYS A 1 461 ? 16.038 -6.645 -42.035 1.00 96.25 461 LYS A O 1
ATOM 3888 N 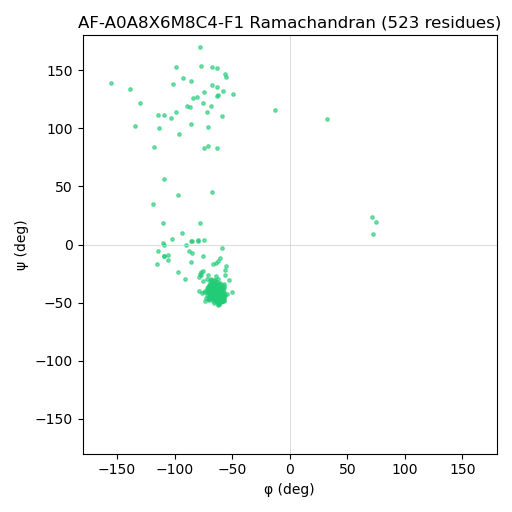N . ASN A 1 462 ? 14.181 -5.427 -41.658 1.00 97.50 462 ASN A N 1
ATOM 3889 C CA . ASN A 1 462 ? 13.657 -5.533 -43.018 1.00 97.50 462 ASN A CA 1
ATOM 3890 C C . ASN A 1 462 ? 14.533 -4.766 -44.017 1.00 97.50 462 ASN A C 1
ATOM 3892 O O . ASN A 1 462 ? 14.885 -5.324 -45.053 1.00 97.50 462 ASN A O 1
ATOM 3896 N N . ASP A 1 463 ? 14.948 -3.543 -43.683 1.00 97.12 463 ASP A N 1
ATOM 3897 C CA . ASP A 1 463 ? 15.835 -2.727 -44.519 1.00 97.12 463 ASP A CA 1
ATOM 3898 C C . ASP A 1 463 ? 17.186 -3.430 -44.731 1.00 97.12 463 ASP A C 1
ATOM 3900 O O . ASP A 1 463 ? 17.670 -3.535 -45.857 1.00 97.12 463 ASP A O 1
ATOM 3904 N N . ASN A 1 464 ? 17.760 -4.016 -43.675 1.00 96.75 464 ASN A N 1
ATOM 3905 C CA . ASN A 1 464 ? 18.992 -4.804 -43.759 1.00 96.75 464 ASN A CA 1
ATOM 3906 C C . ASN A 1 464 ? 18.812 -6.056 -44.642 1.00 96.75 464 ASN A C 1
ATOM 3908 O O . ASN A 1 464 ? 19.658 -6.355 -45.484 1.00 96.75 464 ASN A O 1
ATOM 3912 N N . GLN A 1 465 ? 17.678 -6.757 -44.530 1.00 97.56 465 GLN A N 1
ATOM 3913 C CA . GLN A 1 465 ? 17.364 -7.889 -45.406 1.00 97.56 465 GLN A CA 1
ATOM 3914 C C . GLN A 1 465 ? 17.224 -7.462 -46.878 1.00 97.56 465 GLN A C 1
ATOM 3916 O O . GLN A 1 465 ? 17.714 -8.166 -47.763 1.00 97.56 465 GLN A O 1
ATOM 3921 N N . MET A 1 466 ? 16.595 -6.316 -47.149 1.00 97.00 466 MET A N 1
ATOM 3922 C CA . MET A 1 466 ? 16.465 -5.752 -48.497 1.00 97.00 466 MET A CA 1
ATOM 3923 C C . MET A 1 466 ? 17.826 -5.357 -49.075 1.00 97.00 466 MET A C 1
ATOM 3925 O O . MET A 1 466 ? 18.130 -5.721 -50.210 1.00 97.00 466 MET A O 1
ATOM 3929 N N . LEU A 1 467 ? 18.678 -4.692 -48.287 1.00 97.06 467 LEU A N 1
ATOM 3930 C CA . LEU A 1 467 ? 20.046 -4.350 -48.685 1.00 97.06 467 LEU A CA 1
ATOM 3931 C C . LEU A 1 467 ? 20.878 -5.602 -48.971 1.00 97.06 467 LEU A C 1
ATOM 3933 O O . LEU A 1 467 ? 21.545 -5.673 -50.000 1.00 97.06 467 LEU A O 1
ATOM 3937 N N . LYS A 1 468 ? 20.790 -6.623 -48.113 1.00 96.94 468 LYS A N 1
ATOM 3938 C CA . LYS A 1 468 ? 21.468 -7.908 -48.317 1.00 96.94 468 LYS A CA 1
ATOM 3939 C C . LYS A 1 468 ? 21.027 -8.585 -49.614 1.00 96.94 468 LYS A C 1
ATOM 3941 O O . LYS A 1 468 ? 21.871 -9.074 -50.361 1.00 96.94 468 LYS A O 1
ATOM 3946 N N . ASN A 1 469 ? 19.724 -8.599 -49.898 1.00 97.25 469 ASN A N 1
ATOM 3947 C CA . ASN A 1 469 ? 19.199 -9.133 -51.153 1.00 97.25 469 ASN A CA 1
ATOM 3948 C C . ASN A 1 469 ? 19.706 -8.321 -52.359 1.00 97.25 469 ASN A C 1
ATOM 3950 O O . ASN A 1 469 ? 20.133 -8.915 -53.345 1.00 97.25 469 ASN A O 1
ATOM 3954 N N . 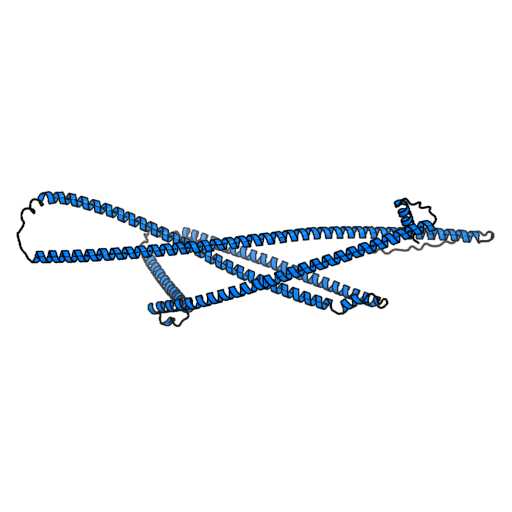GLY A 1 470 ? 19.735 -6.988 -52.255 1.00 97.56 470 GLY A N 1
ATOM 3955 C CA . GLY A 1 470 ? 20.263 -6.107 -53.299 1.00 97.56 470 GLY A CA 1
ATOM 3956 C C . GLY A 1 470 ? 21.758 -6.310 -53.571 1.00 97.56 470 GLY A C 1
ATOM 3957 O O . GLY A 1 470 ? 22.173 -6.294 -54.727 1.00 97.56 470 GLY A O 1
ATOM 3958 N N . ILE A 1 471 ? 22.568 -6.560 -52.535 1.00 95.81 471 ILE A N 1
ATOM 3959 C CA . ILE A 1 471 ? 23.990 -6.912 -52.687 1.00 95.81 471 ILE A CA 1
ATOM 3960 C C . ILE A 1 471 ? 24.130 -8.254 -53.414 1.00 95.81 471 ILE A C 1
ATOM 3962 O O . ILE A 1 471 ? 24.858 -8.330 -54.397 1.00 95.81 471 ILE A O 1
ATOM 3966 N N . LEU A 1 472 ? 23.393 -9.288 -52.994 1.00 96.06 472 LEU A N 1
ATOM 3967 C CA . LEU A 1 472 ? 23.439 -10.608 -53.639 1.00 96.06 472 LEU A CA 1
ATOM 3968 C C . LEU A 1 472 ? 23.021 -10.559 -55.117 1.00 96.06 472 LEU A C 1
ATOM 3970 O O . LEU A 1 472 ? 23.571 -11.288 -55.944 1.00 96.06 472 LEU A O 1
ATOM 3974 N N . GLU A 1 473 ? 22.050 -9.712 -55.460 1.00 97.69 473 GLU A N 1
ATOM 3975 C CA . GLU A 1 473 ? 21.620 -9.497 -56.842 1.00 97.69 473 GLU A CA 1
ATOM 3976 C C . GLU A 1 473 ? 22.686 -8.759 -57.663 1.00 97.69 473 GLU A C 1
ATOM 3978 O O . GLU A 1 473 ? 22.995 -9.183 -58.777 1.00 97.69 473 GLU A O 1
ATOM 3983 N N . LYS A 1 474 ? 23.331 -7.731 -57.093 1.00 97.19 474 LYS A N 1
ATOM 3984 C CA . LYS A 1 474 ? 24.483 -7.062 -57.720 1.00 97.19 474 LYS A CA 1
ATOM 3985 C C . LYS A 1 474 ? 25.657 -8.019 -57.939 1.00 97.19 474 LYS A C 1
ATOM 3987 O O . LYS A 1 474 ? 26.155 -8.094 -59.055 1.00 97.19 474 LYS A O 1
ATOM 3992 N N . GLU A 1 475 ? 26.037 -8.817 -56.941 1.00 96.75 475 GLU A N 1
ATOM 3993 C CA . GLU A 1 475 ? 27.100 -9.831 -57.058 1.00 96.75 475 GLU A CA 1
ATOM 3994 C C . GLU A 1 475 ? 26.775 -10.909 -58.104 1.00 96.75 475 GLU A C 1
ATOM 3996 O O . GLU A 1 475 ? 27.662 -11.469 -58.754 1.00 96.75 475 GLU A O 1
ATOM 4001 N N . LYS A 1 476 ? 25.494 -11.261 -58.263 1.00 97.56 476 LYS A N 1
ATOM 4002 C CA . LYS A 1 476 ? 25.052 -12.163 -59.330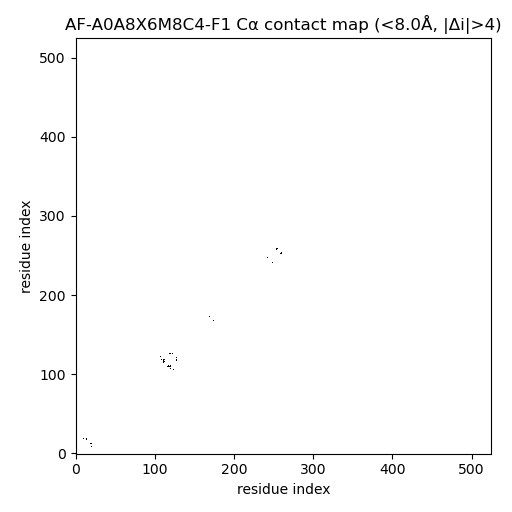 1.00 97.56 476 LYS A CA 1
ATOM 4003 C C . LYS A 1 476 ? 25.229 -11.508 -60.702 1.00 97.56 476 LYS A C 1
ATOM 4005 O O . LYS A 1 476 ? 25.838 -12.124 -61.570 1.00 97.56 476 LYS A O 1
ATOM 4010 N N . ASN A 1 477 ? 24.767 -10.271 -60.868 1.00 96.75 477 ASN A N 1
ATOM 4011 C CA . ASN A 1 477 ? 24.908 -9.529 -62.121 1.00 96.75 477 ASN A CA 1
ATOM 4012 C C . ASN A 1 477 ? 26.383 -9.289 -62.479 1.00 96.75 477 ASN A C 1
ATOM 4014 O O . ASN A 1 477 ? 26.754 -9.407 -63.640 1.00 96.75 477 ASN A O 1
ATOM 4018 N N . GLU A 1 478 ? 27.246 -9.013 -61.499 1.00 96.12 478 GLU A N 1
ATOM 4019 C CA . GLU A 1 478 ? 28.694 -8.899 -61.708 1.00 96.12 478 GLU A CA 1
ATOM 4020 C C . GLU A 1 478 ? 29.313 -10.211 -62.192 1.00 96.12 478 GLU A C 1
ATOM 4022 O O . GLU A 1 478 ? 30.122 -10.191 -63.118 1.00 96.12 478 GLU A O 1
ATOM 4027 N N . ARG A 1 479 ? 28.910 -11.358 -61.626 1.00 96.25 479 ARG A N 1
ATOM 4028 C CA . ARG A 1 479 ? 29.348 -12.674 -62.118 1.00 96.25 479 ARG A CA 1
ATOM 4029 C C . ARG A 1 479 ? 28.880 -12.926 -63.546 1.00 96.25 479 ARG A C 1
ATOM 4031 O O . ARG A 1 479 ? 29.686 -13.361 -64.365 1.00 96.25 479 ARG A O 1
ATOM 4038 N N . ASP A 1 480 ? 27.620 -12.630 -63.853 1.00 96.62 480 ASP A N 1
ATOM 4039 C CA . ASP A 1 480 ? 27.060 -12.779 -65.201 1.00 96.62 480 ASP A CA 1
ATOM 4040 C C . ASP A 1 480 ? 27.805 -11.876 -66.207 1.00 96.62 480 ASP A C 1
ATOM 4042 O O . ASP A 1 480 ? 28.290 -12.361 -67.232 1.00 96.62 480 ASP A O 1
ATOM 4046 N N . ASN A 1 481 ? 28.055 -10.610 -65.854 1.00 95.88 481 ASN A N 1
ATOM 4047 C CA . ASN A 1 481 ? 28.879 -9.682 -66.637 1.00 95.88 481 ASN A CA 1
ATOM 4048 C C . ASN A 1 481 ? 30.321 -10.188 -66.806 1.00 95.88 481 ASN A C 1
ATOM 4050 O O . ASN A 1 481 ? 30.898 -10.094 -67.888 1.00 95.88 481 ASN A O 1
ATOM 4054 N N . GLN A 1 482 ? 30.927 -10.754 -65.760 1.00 95.44 482 GLN A N 1
ATOM 4055 C CA . GLN A 1 482 ? 32.277 -11.313 -65.824 1.00 95.44 482 GLN A CA 1
ATOM 4056 C C . GLN A 1 482 ? 32.341 -12.526 -66.767 1.00 95.44 482 GLN A C 1
ATOM 4058 O O . GLN A 1 482 ? 33.330 -12.689 -67.495 1.00 95.44 482 GLN A O 1
ATOM 4063 N N . TYR A 1 483 ? 31.292 -13.355 -66.806 1.00 95.44 483 TYR A N 1
ATOM 4064 C CA . TYR A 1 483 ? 31.162 -14.439 -67.781 1.00 95.44 483 TYR A CA 1
ATOM 4065 C C . TYR A 1 483 ? 31.036 -13.910 -69.213 1.00 95.44 483 TYR A C 1
ATOM 4067 O O . TYR A 1 483 ? 31.702 -14.448 -70.105 1.00 95.44 483 TYR A O 1
ATOM 4075 N N . GLU A 1 484 ? 30.251 -12.854 -69.438 1.00 95.38 484 GLU A N 1
ATOM 4076 C CA . GLU A 1 484 ? 30.132 -12.196 -70.745 1.00 95.38 484 GLU A CA 1
ATOM 4077 C C . GLU A 1 484 ? 31.462 -11.588 -71.205 1.00 95.38 484 GLU A C 1
ATOM 4079 O O . GLU A 1 484 ? 31.921 -11.873 -72.312 1.00 95.38 484 GLU A O 1
ATOM 4084 N N . VAL A 1 485 ? 32.152 -10.840 -70.338 1.00 93.38 485 VAL A N 1
ATOM 4085 C CA . VAL A 1 485 ? 33.483 -10.277 -70.625 1.00 93.38 485 VAL A CA 1
ATOM 4086 C C . VAL A 1 485 ? 34.479 -11.386 -70.965 1.00 93.38 485 VAL A C 1
ATOM 4088 O O . VAL A 1 485 ? 35.212 -11.283 -71.949 1.00 93.38 485 VAL A O 1
ATOM 4091 N N . SER A 1 486 ? 34.472 -12.487 -70.209 1.00 94.31 486 SER A N 1
ATOM 4092 C CA . SER A 1 486 ? 35.327 -13.651 -70.478 1.00 94.31 486 SER A CA 1
ATOM 4093 C C . SER A 1 486 ? 34.966 -14.358 -71.792 1.00 94.31 486 SER A C 1
ATOM 4095 O O . SER A 1 486 ? 35.823 -14.978 -72.429 1.00 94.31 486 SER A O 1
ATOM 4097 N N . ALA A 1 487 ? 33.698 -14.327 -72.214 1.00 94.25 487 ALA A N 1
ATOM 4098 C CA . ALA A 1 487 ? 33.271 -14.835 -73.516 1.00 94.25 487 ALA A CA 1
ATOM 4099 C C . ALA A 1 487 ? 33.784 -13.943 -74.655 1.00 94.25 487 ALA A C 1
ATOM 4101 O O . ALA A 1 487 ? 34.418 -14.451 -75.581 1.00 94.25 487 ALA A O 1
ATOM 4102 N N . ILE A 1 488 ? 33.621 -12.624 -74.528 1.00 93.19 488 ILE A N 1
ATOM 4103 C CA . ILE A 1 488 ? 34.115 -11.639 -75.497 1.00 93.19 488 ILE A CA 1
ATOM 4104 C C . ILE A 1 488 ? 35.643 -11.714 -75.618 1.00 93.19 488 ILE A C 1
ATOM 4106 O O . ILE A 1 488 ? 36.165 -11.746 -76.730 1.00 93.19 488 ILE A O 1
ATOM 4110 N N . GLN A 1 489 ? 36.377 -11.807 -74.503 1.00 91.69 489 GLN A N 1
ATOM 4111 C CA . GLN A 1 489 ? 37.838 -11.961 -74.513 1.00 91.69 489 GLN A CA 1
ATOM 4112 C C . GLN A 1 489 ? 38.280 -13.198 -75.301 1.00 91.69 489 GLN A C 1
ATOM 4114 O O . GLN A 1 489 ? 39.169 -13.097 -76.148 1.00 91.69 489 GLN A O 1
ATOM 4119 N N . ARG A 1 490 ? 37.621 -14.348 -75.089 1.00 92.81 490 ARG A N 1
ATOM 4120 C CA . ARG A 1 490 ? 37.893 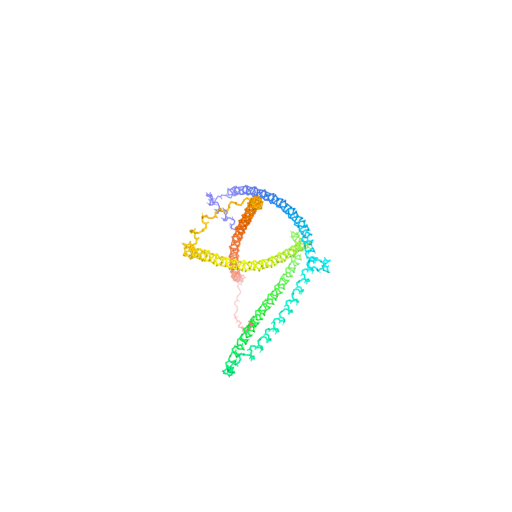-15.572 -75.860 1.00 92.81 490 ARG A CA 1
ATOM 4121 C C . ARG A 1 490 ? 37.649 -15.373 -77.354 1.00 92.81 490 ARG A C 1
ATOM 4123 O O . ARG A 1 490 ? 38.424 -15.881 -78.162 1.00 92.81 490 ARG A O 1
ATOM 4130 N N . ASP A 1 491 ? 36.602 -14.652 -77.739 1.00 92.38 491 ASP A N 1
ATOM 4131 C CA . ASP A 1 491 ? 36.305 -14.390 -79.150 1.00 92.38 491 ASP A CA 1
ATOM 4132 C C . ASP A 1 491 ? 37.290 -13.398 -79.785 1.00 92.38 491 ASP A C 1
ATOM 4134 O O . ASP A 1 491 ? 37.746 -13.620 -80.908 1.00 92.38 491 ASP A O 1
ATOM 4138 N N . VAL A 1 492 ? 37.726 -12.372 -79.049 1.00 89.44 492 VAL A N 1
ATOM 4139 C CA . VAL A 1 492 ? 38.813 -11.473 -79.470 1.00 89.44 492 VAL A CA 1
ATOM 4140 C C . VAL A 1 492 ? 40.116 -12.246 -79.678 1.00 89.44 492 VAL A C 1
ATOM 4142 O O . VAL A 1 492 ? 40.833 -12.006 -80.649 1.00 89.44 492 VAL A O 1
ATOM 4145 N N . GLU A 1 493 ? 40.436 -13.194 -78.802 1.00 90.62 493 GLU A N 1
ATOM 4146 C CA . GLU A 1 493 ? 41.651 -14.003 -78.904 1.00 90.62 493 GLU A CA 1
ATOM 4147 C C . GLU A 1 493 ? 41.601 -14.990 -80.085 1.00 90.62 493 GLU A C 1
ATOM 4149 O O . GLU A 1 493 ? 42.594 -15.163 -80.802 1.00 90.62 493 GLU A O 1
ATOM 4154 N N . LYS A 1 494 ? 40.422 -15.556 -80.387 1.00 88.88 494 LYS A N 1
ATOM 4155 C CA . LYS A 1 494 ? 40.183 -16.303 -81.638 1.00 88.88 494 LYS A CA 1
ATOM 4156 C C . LYS A 1 494 ? 40.390 -15.427 -82.875 1.00 88.88 494 LYS A C 1
ATOM 4158 O O . LYS A 1 494 ? 41.027 -15.866 -83.826 1.00 88.88 494 LYS A O 1
ATOM 4163 N N . LEU A 1 495 ? 39.892 -14.190 -82.871 1.00 84.50 495 LEU A N 1
ATOM 4164 C CA . LEU A 1 495 ? 40.100 -13.257 -83.982 1.00 84.50 495 LEU A CA 1
ATOM 4165 C C . LEU A 1 495 ? 41.581 -12.887 -84.134 1.00 84.50 495 LEU A C 1
ATOM 4167 O O . LEU A 1 495 ? 42.113 -12.951 -85.237 1.00 84.50 495 LEU A O 1
ATOM 4171 N N . LYS A 1 496 ? 42.287 -12.588 -83.037 1.00 83.88 496 LYS A N 1
ATOM 4172 C CA . LYS A 1 496 ? 43.734 -12.303 -83.064 1.00 83.88 496 LYS A CA 1
ATOM 4173 C C . LYS A 1 496 ? 44.550 -13.477 -83.606 1.00 83.88 496 LYS A C 1
ATOM 4175 O O . LYS A 1 496 ? 45.447 -13.266 -84.419 1.00 83.88 496 LYS A O 1
ATOM 4180 N N . SER A 1 497 ? 44.233 -14.702 -83.185 1.00 81.94 497 SER A N 1
ATOM 4181 C CA . SER A 1 497 ? 44.897 -15.917 -83.680 1.00 81.94 497 SER A CA 1
ATOM 4182 C C . SER A 1 497 ? 44.538 -16.258 -85.132 1.00 81.94 497 SER A C 1
ATOM 4184 O O . SER A 1 497 ? 45.357 -16.849 -85.836 1.00 81.94 497 SER A O 1
ATOM 4186 N N . ALA A 1 498 ? 43.362 -15.848 -85.618 1.00 74.06 498 ALA A N 1
ATOM 4187 C CA . ALA A 1 498 ? 43.007 -15.933 -87.033 1.00 74.06 498 ALA A CA 1
ATOM 4188 C C . ALA A 1 498 ? 43.793 -14.924 -87.891 1.00 74.06 498 ALA A C 1
ATOM 4190 O O . ALA A 1 498 ? 44.215 -15.266 -88.993 1.00 74.06 498 ALA A O 1
ATOM 4191 N N . THR A 1 499 ? 44.052 -13.719 -87.376 1.00 68.31 499 THR A N 1
ATOM 4192 C CA . THR A 1 499 ? 44.798 -12.667 -88.091 1.00 68.31 499 THR A CA 1
ATOM 4193 C C . THR A 1 499 ? 46.317 -12.901 -88.110 1.00 68.31 499 THR A C 1
ATOM 4195 O O . THR A 1 499 ? 46.994 -12.415 -89.011 1.00 68.31 499 THR A O 1
ATOM 4198 N N . SER A 1 500 ? 46.880 -13.657 -87.156 1.00 57.94 500 SER A N 1
ATOM 4199 C CA . SER A 1 500 ? 48.329 -13.930 -87.073 1.00 57.94 500 SER A CA 1
ATOM 4200 C C . SER A 1 500 ? 48.807 -15.180 -87.830 1.00 57.94 500 SER A C 1
ATOM 4202 O O . SER A 1 500 ? 50.005 -15.470 -87.836 1.00 57.94 500 SER A O 1
ATOM 4204 N N . ARG A 1 501 ? 47.913 -15.925 -88.497 1.00 44.19 501 ARG A N 1
ATOM 4205 C CA . ARG A 1 501 ? 48.291 -17.082 -89.327 1.00 44.19 501 ARG A CA 1
ATOM 4206 C C . ARG A 1 501 ? 48.648 -16.650 -90.760 1.00 44.19 501 ARG A C 1
ATOM 4208 O O . ARG A 1 501 ? 47.764 -16.174 -91.469 1.00 44.19 501 ARG A O 1
ATOM 4215 N N . PRO A 1 502 ? 49.891 -16.864 -91.241 1.00 48.84 502 PRO A N 1
ATOM 4216 C CA . PRO A 1 502 ? 50.193 -16.747 -92.664 1.00 48.84 502 PRO A CA 1
ATOM 4217 C C . PRO A 1 502 ? 49.482 -17.869 -93.446 1.00 48.84 502 PRO A C 1
ATOM 4219 O O . PRO A 1 502 ? 49.214 -18.936 -92.882 1.00 48.84 502 PRO A O 1
ATOM 4222 N N . PRO A 1 503 ? 49.160 -17.656 -94.735 1.00 42.47 503 PRO A N 1
ATOM 4223 C CA . PRO A 1 503 ? 48.326 -18.565 -95.508 1.00 42.47 503 PRO A CA 1
ATOM 4224 C C . PRO A 1 503 ? 49.091 -19.855 -95.813 1.00 42.47 503 PRO A C 1
ATOM 4226 O O . PRO A 1 503 ? 49.911 -19.905 -96.726 1.00 42.47 503 PRO A O 1
ATOM 4229 N N . THR A 1 504 ? 48.817 -20.915 -95.058 1.00 40.56 504 THR A N 1
ATOM 4230 C CA . THR A 1 504 ? 49.256 -22.271 -95.393 1.00 40.56 504 THR A CA 1
ATOM 4231 C C . THR A 1 504 ? 48.068 -23.131 -95.810 1.00 40.56 504 THR A C 1
ATOM 4233 O O . THR A 1 504 ? 47.152 -23.446 -95.054 1.00 40.56 504 THR A O 1
ATOM 4236 N N . THR A 1 505 ? 48.116 -23.439 -97.099 1.00 39.25 505 THR A N 1
ATOM 4237 C CA . THR A 1 505 ? 47.523 -24.550 -97.840 1.00 39.25 505 THR A CA 1
ATOM 4238 C C . THR A 1 505 ? 46.961 -25.719 -97.017 1.00 39.25 505 THR A C 1
ATOM 4240 O O . THR A 1 505 ? 47.682 -26.491 -96.392 1.00 39.25 505 THR A O 1
ATOM 4243 N N . THR A 1 506 ? 45.638 -25.872 -97.133 1.00 44.56 506 THR A N 1
ATOM 4244 C CA . THR A 1 506 ? 44.904 -27.119 -97.432 1.00 44.56 506 THR A CA 1
ATOM 4245 C C . THR A 1 506 ? 45.485 -28.443 -96.916 1.00 44.56 506 THR A C 1
ATOM 4247 O O . THR A 1 506 ? 46.369 -29.019 -97.546 1.00 44.56 506 THR A O 1
ATOM 4250 N N . SER A 1 507 ? 44.842 -29.037 -95.903 1.00 33.78 507 SER A N 1
ATOM 4251 C CA . SER A 1 507 ? 44.581 -30.487 -95.904 1.00 33.78 507 SER A CA 1
ATOM 4252 C C . SER A 1 507 ? 43.366 -30.867 -95.042 1.00 33.78 507 SER A C 1
ATOM 4254 O O . SER A 1 507 ? 43.105 -30.295 -93.985 1.00 33.78 507 SER A O 1
ATOM 4256 N N . SER A 1 508 ? 42.591 -31.799 -95.592 1.00 37.47 508 SER A N 1
ATOM 4257 C CA . SER A 1 508 ? 41.275 -32.301 -95.182 1.00 37.47 508 SER A CA 1
ATOM 4258 C C . SER A 1 508 ? 41.314 -33.307 -94.006 1.00 37.47 508 SER A C 1
ATOM 4260 O O . SER A 1 508 ? 42.389 -33.741 -93.599 1.00 37.47 508 SER A O 1
ATOM 4262 N N . PRO A 1 509 ? 40.145 -33.666 -93.428 1.00 47.88 509 PRO A N 1
ATOM 4263 C CA . PRO A 1 509 ? 39.989 -33.953 -92.003 1.00 47.88 509 PRO A CA 1
ATOM 4264 C C . PRO A 1 509 ? 40.009 -35.447 -91.655 1.00 47.88 509 PRO A C 1
ATOM 4266 O O . PRO A 1 509 ? 39.551 -36.288 -92.426 1.00 47.88 509 PRO A O 1
ATOM 4269 N N . SER A 1 510 ? 40.424 -35.767 -90.425 1.00 37.88 510 SER A N 1
ATOM 4270 C CA . SER A 1 510 ? 40.286 -37.108 -89.848 1.00 37.88 510 SER A CA 1
ATOM 4271 C C . SER A 1 510 ? 39.325 -37.096 -88.660 1.00 37.88 510 SER A C 1
ATOM 4273 O O . SER A 1 510 ? 39.634 -36.580 -87.588 1.00 37.88 510 SER A O 1
ATOM 4275 N N . ARG A 1 511 ? 38.163 -37.730 -88.861 1.00 47.12 511 ARG A N 1
ATOM 4276 C CA . ARG A 1 511 ? 37.228 -38.173 -87.817 1.00 47.12 511 ARG A CA 1
ATOM 4277 C C . ARG A 1 511 ? 37.973 -38.947 -86.728 1.00 47.12 511 ARG A C 1
ATOM 4279 O O . ARG A 1 511 ? 38.632 -39.937 -87.041 1.00 47.12 511 ARG A O 1
ATOM 4286 N N . ARG A 1 512 ? 37.766 -38.593 -85.459 1.00 40.06 512 ARG A N 1
ATOM 4287 C CA . ARG A 1 512 ? 37.820 -39.553 -84.348 1.00 40.06 512 ARG A CA 1
ATOM 4288 C C . ARG A 1 512 ? 36.696 -39.275 -83.361 1.00 40.06 512 ARG A C 1
ATOM 4290 O O . ARG A 1 512 ? 36.420 -38.136 -83.005 1.00 40.06 512 ARG A O 1
ATOM 4297 N N . HIS A 1 513 ? 36.048 -40.373 -83.001 1.00 48.56 513 HIS A N 1
ATOM 4298 C CA . HIS A 1 513 ? 35.052 -40.508 -81.957 1.00 48.56 513 HIS A CA 1
ATOM 4299 C C . HIS A 1 513 ? 35.670 -40.188 -80.594 1.00 48.56 513 HIS A C 1
ATOM 4301 O O . HIS A 1 513 ? 36.741 -40.707 -80.280 1.00 48.56 513 HIS A O 1
ATOM 4307 N N . SER A 1 514 ? 34.956 -39.413 -79.779 1.00 43.62 514 SER A N 1
ATOM 4308 C CA . SER A 1 514 ? 35.271 -39.224 -78.364 1.00 43.62 514 SER A CA 1
ATOM 4309 C C . SER A 1 514 ? 34.012 -39.442 -77.540 1.00 43.62 514 SER A C 1
ATOM 4311 O O . SER A 1 514 ? 32.973 -38.823 -77.762 1.00 43.62 514 SER A O 1
ATOM 4313 N N . VAL A 1 515 ? 34.148 -40.402 -76.640 1.00 50.06 515 VAL A N 1
ATOM 4314 C CA . VAL A 1 515 ? 33.174 -40.954 -75.707 1.00 50.06 515 VAL A CA 1
ATOM 4315 C C . VAL A 1 515 ? 32.786 -39.910 -74.657 1.00 50.06 515 VAL A C 1
ATOM 4317 O O . VAL A 1 515 ? 33.644 -39.211 -74.122 1.00 50.06 515 VAL A O 1
ATOM 4320 N N . TRP A 1 516 ? 31.490 -39.828 -74.360 1.00 41.44 516 TRP A N 1
ATOM 4321 C CA . TRP A 1 516 ? 30.928 -39.034 -73.269 1.00 41.44 516 TRP A CA 1
ATOM 4322 C C . TRP A 1 516 ? 31.197 -39.709 -71.914 1.00 41.44 516 TRP A C 1
ATOM 4324 O O . TRP A 1 516 ? 30.863 -40.888 -71.773 1.00 41.44 516 TRP A O 1
ATOM 4334 N N . PRO A 1 517 ? 31.701 -39.001 -70.889 1.00 47.38 517 PRO A N 1
ATOM 4335 C CA . PRO A 1 517 ? 31.618 -39.463 -69.514 1.00 47.38 517 PRO A CA 1
ATOM 4336 C C . PRO A 1 517 ? 30.320 -38.957 -68.871 1.00 47.38 517 PRO A C 1
ATOM 4338 O O . PRO A 1 517 ? 30.085 -37.756 -68.749 1.00 47.38 517 PRO A O 1
ATOM 4341 N N . VAL A 1 518 ? 29.480 -39.898 -68.446 1.00 49.03 518 VAL A N 1
ATOM 4342 C CA . VAL A 1 518 ? 28.326 -39.666 -67.570 1.00 49.03 518 VAL A CA 1
ATOM 4343 C C . VAL A 1 518 ? 28.854 -39.367 -66.166 1.00 49.03 518 VAL A C 1
ATOM 4345 O O . VAL A 1 518 ? 29.455 -40.233 -65.536 1.00 49.03 518 VAL A O 1
ATOM 4348 N N . ILE A 1 519 ? 28.641 -38.144 -65.677 1.00 45.59 519 ILE A N 1
ATOM 4349 C CA . ILE A 1 519 ? 28.941 -37.748 -64.295 1.00 45.59 519 ILE A CA 1
ATOM 4350 C C . ILE A 1 519 ? 27.637 -37.803 -63.494 1.00 45.59 519 ILE A C 1
ATOM 4352 O O . ILE A 1 519 ? 26.696 -37.053 -63.742 1.00 45.59 519 ILE A O 1
ATOM 4356 N N . SER A 1 520 ? 27.582 -38.731 -62.541 1.00 51.06 520 SER A N 1
ATOM 4357 C CA . SER A 1 520 ? 26.504 -38.907 -61.569 1.00 51.06 520 SER A CA 1
ATOM 4358 C C . SER A 1 520 ? 26.642 -37.922 -60.403 1.00 51.06 520 SER A C 1
ATOM 4360 O O . SER A 1 520 ? 27.677 -37.902 -59.737 1.00 51.06 520 SER A O 1
ATOM 4362 N N . TYR A 1 521 ? 25.587 -37.160 -60.110 1.00 45.75 521 TYR A N 1
ATOM 4363 C CA . TYR A 1 521 ? 25.482 -36.326 -58.906 1.00 45.75 521 TYR A CA 1
ATOM 4364 C C . TYR A 1 521 ? 24.938 -37.128 -57.710 1.00 45.75 521 TYR A C 1
ATOM 4366 O O . TYR A 1 521 ? 23.985 -37.894 -57.884 1.00 45.75 521 TYR A O 1
ATOM 4374 N N . PRO A 1 522 ? 25.454 -36.925 -56.483 1.00 59.94 522 PRO A N 1
ATOM 4375 C CA . PRO A 1 522 ? 24.845 -37.474 -55.282 1.00 59.94 522 PRO A CA 1
ATOM 4376 C C . PRO A 1 522 ? 23.719 -36.557 -54.780 1.00 59.94 522 PRO A C 1
ATOM 4378 O O . PRO A 1 522 ? 23.919 -35.368 -54.532 1.00 59.94 522 PRO A O 1
ATOM 4381 N N . LYS A 1 523 ? 22.530 -37.142 -54.599 1.00 56.34 523 LYS A N 1
ATOM 4382 C CA . LYS A 1 523 ? 21.421 -36.568 -53.825 1.00 56.34 523 LYS A CA 1
ATOM 4383 C C . LYS A 1 523 ? 21.856 -36.402 -52.363 1.00 56.34 523 LYS A C 1
ATOM 4385 O O . LYS A 1 523 ? 22.302 -37.374 -51.757 1.00 56.34 523 LYS A O 1
ATOM 4390 N N . LYS A 1 524 ? 21.679 -35.210 -51.793 1.00 58.62 524 LYS A N 1
ATOM 4391 C CA . LYS A 1 524 ? 21.663 -34.997 -50.338 1.00 58.62 524 LYS A CA 1
ATOM 4392 C C . LYS A 1 524 ? 20.214 -34.851 -49.869 1.00 58.62 524 LYS A C 1
ATOM 4394 O O . LYS A 1 524 ? 19.413 -34.242 -50.576 1.00 58.62 524 LYS A O 1
ATOM 4399 N N . TRP A 1 525 ? 19.931 -35.483 -48.734 1.00 56.66 525 TRP A N 1
ATOM 4400 C CA . TRP A 1 525 ? 18.712 -35.367 -47.936 1.00 56.66 525 TRP A CA 1
ATOM 4401 C C . TRP A 1 525 ? 18.824 -34.182 -46.985 1.00 56.66 525 TRP A C 1
ATOM 4403 O O . TRP A 1 525 ? 19.975 -33.899 -46.571 1.00 56.66 525 TRP A O 1
#

Foldseek 3Di:
DPPVVLVVLLVVCVVVVHDSPDDVVVSVVVVVVVVVVVVVVVVVVVVVVVVVVVVVVVVVVVVVVVVVVVVVVVVVVVVVVVVVVVVVVVVCVVCCVVVLVVVLVVVLVVCVVVVVPVCNPPRPVVVVVVVVVVVVVVVVVVVVVVVVVCVVVVVVCVVPPDDVVPPPPVVVVVVVVVVVVVVVVVVVVVVVVVVVVVVVVVVVVVVVVVVVVVVVVVVVVVVVVVVVVVVVVVLVVVVVVCPPPPPPPPVNCCVVVCVVVVVVVVVVVVVVVVVVVVVVVVVVVVVVVVVVVVVVVVVVVVVVVVVVVVVVVVVVVVVVVVVVVVVVVVVVVVVVVVVVVVVVVCVVVVPPVVPPPPDDPPDPDVVVVVVVVVVVVVVVVVVVVVVVVVVVVVVVVVVVVVVVVVVVVVVVVVVVVVVVVVVVVVVVVVVVVVVVVVVVVVVVVVVVVVVVVVVVVVVVVVVVVVVVVVVVVVVVVVVVVVVVVVVVVVVVVVVVVVVPDDDDDDDDDDDDDDDDDDDDDDDDD